Protein AF-0000000072710095 (afdb_homodimer)

Radius of gyration: 33.37 Å; Cα contacts (8 Å, |Δi|>4): 1284; chains: 2; bounding box: 143×112×82 Å

Foldseek 3Di:
DCPPDDDCPPPPPPPPPPPVPPPPPPCVVPCPVCPVPCPPPDDDDPVVDPPDDDDLAADDDDDCPDVVNPPVCVVLVVLCVVAAEAEEAEDEPVCCSFFQNLCVNFQQVSHNHYEYEYAPPVPPPPVVNNHDHLPFDDDPFLVQVSVLSVLLVCLVPPLVPHFKYKYEYSQKDWDVSLVSLLCVLDGLLAQAKEACFDDDLAPQGWHDRHLIMMTGSNNSVCCNPPQQVDCVQAPVGRGDDNGSRSVSNSRSSPRFYADSAAQVRAEQGENAAPVVQCVVPNPSNHDPSHTMHGPHGSVNRVVCRCVVPPDDDPPDDDDADPNGDGHDPVVRDDPVSCVVVVNPDD/DCPVDDPPPPPPPPPPPPPPPPPPPPPVPPCPVCPVPCPPPDDDDPVVDPPDDDDLDADDDDDCPDPVNPPVCVVLVVLCVVAAEAEEAEDEPVCCSFFQNLCVNFQQVSHNHYEYEYAPPVPPCPVVNNHDHLPFDDDPFLVQVSVLSVLLVCLVPPLVPHFKYKYEYSQKDWDVSLVSLLCVLDGLLAQAKEACFDDDLAPQGWHDRHLIMMTGSNNSVCCNPPQQVDCVQAPVGRGDDNGSRSVSNSRSSPRFYADSAAQVRAEQGESAAPVVQCVVPNPSNHDPSHTMHGPHGSVNRVVCRCVVPPDDDPPDDDDADPNGDGHDPVVRDDPVSCVVVVNPDD

InterPro domains:
  IPR003378 Fringe-like, glycosyltransferase domain [PF02434] (88-253)
  IPR026050 C1GALT1/C1GALT1-specific chaperone 1 [PTHR23033] (13-318)

Solvent-accessible surface area (backbone atoms only — not comparable to full-atom values): 37790 Å² total; per-residue (Å²): 137,84,83,70,79,84,76,82,66,79,78,76,76,75,76,75,79,74,76,76,74,79,76,74,76,74,74,72,66,73,75,64,73,68,73,67,73,70,76,59,91,60,63,59,55,78,85,68,70,52,84,58,70,80,63,89,56,73,71,55,72,59,68,78,79,38,77,57,46,66,77,17,40,53,57,31,52,53,43,50,72,72,47,32,36,33,32,38,30,50,51,40,74,88,35,38,78,75,26,39,50,48,37,54,67,49,50,41,64,66,38,75,37,72,42,37,40,31,38,41,83,80,62,71,59,52,74,86,72,57,40,42,66,64,73,35,72,79,52,80,54,26,39,26,35,47,50,55,44,48,55,46,50,39,58,76,74,47,43,94,81,33,42,29,43,32,42,33,34,42,34,39,45,53,38,58,41,17,46,37,44,57,50,65,60,54,61,39,80,44,41,31,34,35,28,26,53,30,76,49,97,33,97,75,12,21,35,34,50,51,16,11,36,36,29,15,40,36,29,50,47,45,43,55,71,54,25,57,78,31,65,91,43,19,79,76,63,36,59,43,62,38,28,57,53,48,18,36,23,37,48,71,72,63,36,41,58,35,57,52,29,35,57,86,62,17,38,20,33,24,66,41,38,68,56,48,46,35,66,69,55,19,51,59,37,50,28,45,49,38,26,26,29,3,80,39,50,70,64,52,50,54,44,47,51,40,42,58,73,46,36,47,48,45,46,60,46,83,60,77,68,84,66,45,66,63,36,71,58,63,89,36,47,63,65,69,55,33,52,76,67,67,66,60,82,122,136,72,84,66,79,78,82,76,66,78,75,76,78,76,76,70,82,74,77,75,75,79,74,73,74,73,75,73,67,72,76,63,72,66,72,65,74,67,75,58,92,60,62,59,55,76,85,68,70,52,86,59,69,82,64,89,55,75,70,55,72,59,66,78,77,38,77,57,48,66,78,17,40,55,58,33,52,54,43,50,71,72,48,32,36,33,34,37,30,48,50,40,74,88,35,38,78,73,26,39,50,51,38,53,66,49,50,42,64,66,38,76,39,72,43,38,41,30,38,41,86,79,65,70,57,53,73,87,70,56,39,42,66,65,73,37,72,80,52,80,54,26,38,25,36,48,50,55,47,48,54,45,50,40,59,76,73,47,44,93,78,33,40,28,44,32,43,33,34,43,33,38,45,52,37,57,41,18,46,38,46,58,49,67,61,55,59,39,79,44,42,31,34,34,27,26,53,30,76,50,94,34,97,77,12,22,36,35,50,50,16,11,37,37,29,15,39,36,28,50,49,44,43,56,70,53,25,58,78,30,64,90,44,19,80,77,64,36,60,42,60,39,28,58,53,48,18,36,25,36,48,71,73,62,35,40,60,37,58,53,31,35,57,85,62,16,38,20,32,24,65,41,39,67,56,48,46,34,64,68,54,19,51,60,38,49,28,45,49,38,27,27,28,4,80,37,49,70,62,52,49,54,46,46,49,40,42,56,74,46,37,46,48,43,46,58,47,84,60,77,68,82,65,45,67,63,35,71,58,63,87,36,45,62,64,71,54,34,52,76,66,68,66,60,82,122

Nearest PDB structures (foldseek):
  7q4i-assembly1_A  TM=9.543E-01  e=5.798E-39  Drosophila melanogaster
  2j0b-assembly1_A  TM=6.848E-01  e=1.470E-08  Mus musculus
  4frh-assembly1_A-2  TM=4.828E-01  e=1.571E-04  Homo sapiens
  6ifi-assembly1_B  TM=5.577E-01  e=3.254E-03  Vibrio cholerae
  4cjb-assembly4_D  TM=5.121E-01  e=1.984E-03  Bacteroides ovatus

Organism: Homarus americanus (NCBI:txid6706)

Structure (mmCIF, N/CA/C/O backbone):
data_AF-0000000072710095-model_v1
#
loop_
_entity.id
_entity.type
_entity.pdbx_description
1 polymer 'Glycoprotein-N-acetylgalactosamine 3-beta-galactosyltransferase 1'
#
loop_
_atom_site.group_PDB
_atom_site.id
_atom_site.type_symbol
_atom_site.label_atom_id
_atom_site.label_alt_id
_atom_site.label_comp_id
_atom_site.label_asym_id
_atom_site.label_entity_id
_atom_site.label_seq_id
_atom_site.pdbx_PDB_ins_code
_atom_site.Cartn_x
_atom_site.Cartn_y
_atom_site.Cartn_z
_atom_site.occupancy
_atom_site.B_iso_or_equiv
_atom_site.auth_seq_id
_atom_site.auth_comp_id
_atom_site.auth_asym_id
_atom_site.auth_atom_id
_atom_site.pdbx_PDB_model_num
ATOM 1 N N . MET A 1 1 ? 67.25 -49.25 -52.188 1 21.89 1 MET A N 1
ATOM 2 C CA . MET A 1 1 ? 68.375 -48.344 -51.938 1 21.89 1 MET A CA 1
ATOM 3 C C . MET A 1 1 ? 67.938 -47.094 -51.219 1 21.89 1 MET A C 1
ATOM 5 O O . MET A 1 1 ? 66.875 -46.531 -51.562 1 21.89 1 MET A O 1
ATOM 9 N N . LEU A 1 2 ? 68.625 -46.844 -50.094 1 21.56 2 LEU A N 1
ATOM 10 C CA . LEU A 1 2 ? 68.688 -46.312 -48.719 1 21.56 2 LEU A CA 1
ATOM 11 C C . LEU A 1 2 ? 68.812 -44.781 -48.75 1 21.56 2 LEU A C 1
ATOM 13 O O . LEU A 1 2 ? 69.938 -44.281 -48.906 1 21.56 2 LEU A O 1
ATOM 17 N N . LYS A 1 3 ? 68 -44.219 -49.688 1 20.14 3 LYS A N 1
ATOM 18 C CA . LYS A 1 3 ? 68.125 -42.812 -50.062 1 20.14 3 LYS A CA 1
ATOM 19 C C . LYS A 1 3 ? 68 -41.906 -48.844 1 20.14 3 LYS A C 1
ATOM 21 O O . LYS A 1 3 ? 66.812 -41.625 -48.438 1 20.14 3 LYS A O 1
ATOM 26 N N . ALA A 1 4 ? 68.875 -41.906 -47.812 1 16.8 4 ALA A N 1
ATOM 27 C CA . ALA A 1 4 ? 69.062 -41.531 -46.438 1 16.8 4 ALA A CA 1
ATOM 28 C C . ALA A 1 4 ? 69.25 -40 -46.281 1 16.8 4 ALA A C 1
ATOM 30 O O . ALA A 1 4 ? 69.5 -39.531 -45.188 1 16.8 4 ALA A O 1
ATOM 31 N N . LYS A 1 5 ? 69.438 -39.406 -47.625 1 19.2 5 LYS A N 1
ATOM 32 C CA . LYS A 1 5 ? 70.375 -38.344 -47.375 1 19.2 5 LYS A CA 1
ATOM 33 C C . LYS A 1 5 ? 70 -37.531 -46.156 1 19.2 5 LYS A C 1
ATOM 35 O O . LYS A 1 5 ? 68.812 -37.562 -45.719 1 19.2 5 LYS A O 1
ATOM 40 N N . ALA A 1 6 ? 70.312 -36.219 -46.094 1 20.17 6 ALA A N 1
ATOM 41 C CA . ALA A 1 6 ? 71.125 -35.188 -45.438 1 20.17 6 ALA A CA 1
ATOM 42 C C . ALA A 1 6 ? 70.25 -34.375 -44.469 1 20.17 6 ALA A C 1
ATOM 44 O O . ALA A 1 6 ? 69.062 -34.219 -44.656 1 20.17 6 ALA A O 1
ATOM 45 N N . VAL A 1 7 ? 70.812 -34.031 -43.312 1 20.42 7 VAL A N 1
ATOM 46 C CA . VAL A 1 7 ? 70.75 -33.656 -41.906 1 20.42 7 VAL A CA 1
ATOM 47 C C . VAL A 1 7 ? 70.375 -32.188 -41.75 1 20.42 7 VAL A C 1
ATOM 49 O O . VAL A 1 7 ? 70.188 -31.688 -40.656 1 20.42 7 VAL A O 1
ATOM 52 N N . ARG A 1 8 ? 70.125 -31.453 -42.938 1 20.81 8 ARG A N 1
ATOM 53 C CA . ARG A 1 8 ? 70.438 -30.031 -42.844 1 20.81 8 ARG A CA 1
ATOM 54 C C . ARG A 1 8 ? 69.688 -29.391 -41.656 1 20.81 8 ARG A C 1
ATOM 56 O O . ARG A 1 8 ? 68.5 -29.484 -41.562 1 20.81 8 ARG A O 1
ATOM 63 N N . THR A 1 9 ? 70.312 -29.156 -40.562 1 20.52 9 THR A N 1
ATOM 64 C CA . THR A 1 9 ? 70.062 -28.797 -39.156 1 20.52 9 THR A CA 1
ATOM 65 C C . THR A 1 9 ? 69.5 -27.375 -39.094 1 20.52 9 THR A C 1
ATOM 67 O O . THR A 1 9 ? 69.188 -26.891 -38 1 20.52 9 THR A O 1
ATOM 70 N N . PRO A 1 10 ? 69 -26.781 -40.219 1 21.42 10 PRO A N 1
ATOM 71 C CA . PRO A 1 10 ? 69.062 -25.328 -40.062 1 21.42 10 PRO A CA 1
ATOM 72 C C . PRO A 1 10 ? 68.438 -24.844 -38.75 1 21.42 10 PRO A C 1
ATOM 74 O O . PRO A 1 10 ? 67.5 -25.438 -38.281 1 21.42 10 PRO A O 1
ATOM 77 N N . LEU A 1 11 ? 69.25 -24.203 -37.875 1 21.58 11 LEU A N 1
ATOM 78 C CA . LEU A 1 11 ? 69.188 -23.578 -36.562 1 21.58 11 LEU A CA 1
ATOM 79 C C . LEU A 1 11 ? 68.188 -22.469 -36.5 1 21.58 11 LEU A C 1
ATOM 81 O O . LEU A 1 11 ? 68.25 -21.469 -37.219 1 21.58 11 LEU A O 1
ATOM 85 N N . LEU A 1 12 ? 66.875 -22.797 -36.594 1 20.16 12 LEU A N 1
ATOM 86 C CA . LEU A 1 12 ? 65.75 -21.828 -36.625 1 20.16 12 LEU A CA 1
ATOM 87 C C . LEU A 1 12 ? 65.875 -20.906 -35.406 1 20.16 12 LEU A C 1
ATOM 89 O O . LEU A 1 12 ? 65.875 -21.359 -34.281 1 20.16 12 LEU A O 1
ATOM 93 N N . MET A 1 13 ? 66.688 -19.844 -35.531 1 19.94 13 MET A N 1
ATOM 94 C CA . MET A 1 13 ? 66.938 -18.797 -34.531 1 19.94 13 MET A CA 1
ATOM 95 C C . MET A 1 13 ? 65.625 -18.203 -34.031 1 19.94 13 MET A C 1
ATOM 97 O O . MET A 1 13 ? 64.875 -17.656 -34.812 1 19.94 13 MET A O 1
ATOM 101 N N . VAL A 1 14 ? 64.938 -18.875 -33.156 1 21.89 14 VAL A N 1
ATOM 102 C CA . VAL A 1 14 ? 63.656 -18.531 -32.531 1 21.89 14 VAL A CA 1
ATOM 103 C C . VAL A 1 14 ? 63.75 -17.188 -31.828 1 21.89 14 VAL A C 1
ATOM 105 O O . VAL A 1 14 ? 64.5 -17.031 -30.844 1 21.89 14 VAL A O 1
ATOM 108 N N . MET A 1 15 ? 64 -16.141 -32.625 1 19.47 15 MET A N 1
ATOM 109 C CA . MET A 1 15 ? 64.188 -14.82 -32.031 1 19.47 15 MET A CA 1
ATOM 110 C C . MET A 1 15 ? 63.094 -14.492 -31.047 1 19.47 15 MET A C 1
ATOM 112 O O . MET A 1 15 ? 61.906 -14.672 -31.359 1 19.47 15 MET A O 1
ATOM 116 N N . SER A 1 16 ? 63.344 -14.5 -29.734 1 21.23 16 SER A N 1
ATOM 117 C CA . SER A 1 16 ? 62.656 -14.266 -28.469 1 21.23 16 SER A CA 1
ATOM 118 C C . SER A 1 16 ? 62.062 -12.859 -28.391 1 21.23 16 SER A C 1
ATOM 120 O O . SER A 1 16 ? 62.531 -12.023 -27.625 1 21.23 16 SER A O 1
ATOM 122 N N . MET A 1 17 ? 61.562 -12.305 -29.453 1 20.17 17 MET A N 1
ATOM 123 C CA . MET A 1 17 ? 61.281 -10.875 -29.312 1 20.17 17 MET A CA 1
ATOM 124 C C . MET A 1 17 ? 60.438 -10.586 -28.078 1 20.17 17 MET A C 1
ATOM 126 O O . MET A 1 17 ? 59.438 -11.25 -27.844 1 20.17 17 MET A O 1
ATOM 130 N N . MET A 1 18 ? 61 -10.008 -27 1 21.61 18 MET A N 1
ATOM 131 C CA . MET A 1 18 ? 60.625 -9.578 -25.656 1 21.61 18 MET A CA 1
ATOM 132 C C . MET A 1 18 ? 59.531 -8.547 -25.703 1 21.61 18 MET A C 1
ATOM 134 O O . MET A 1 18 ? 59.719 -7.41 -26.141 1 21.61 18 MET A O 1
ATOM 138 N N . VAL A 1 19 ? 58.531 -8.633 -26.516 1 22.3 19 VAL A N 1
ATOM 139 C CA . VAL A 1 19 ? 57.656 -7.48 -26.641 1 22.3 19 VAL A CA 1
ATOM 140 C C . VAL A 1 19 ? 57.156 -7.051 -25.266 1 22.3 19 VAL A C 1
ATOM 142 O O . VAL A 1 19 ? 56.594 -7.855 -24.531 1 22.3 19 VAL A O 1
ATOM 145 N N . GLY A 1 20 ? 57.812 -6.098 -24.562 1 21.92 20 GLY A N 1
ATOM 146 C CA . GLY A 1 20 ? 57.594 -5.414 -23.297 1 21.92 20 GLY A CA 1
ATOM 147 C C . GLY A 1 20 ? 56.219 -4.797 -23.188 1 21.92 20 GLY A C 1
ATOM 148 O O . GLY A 1 20 ? 55.906 -3.822 -23.875 1 21.92 20 GLY A O 1
ATOM 149 N N . VAL A 1 21 ? 55.156 -5.492 -23.406 1 22.77 21 VAL A N 1
ATOM 150 C CA . VAL A 1 21 ? 53.844 -4.863 -23.391 1 22.77 21 VAL A CA 1
ATOM 151 C C . VAL A 1 21 ? 53.656 -4.07 -22.094 1 22.77 21 VAL A C 1
ATOM 153 O O . VAL A 1 21 ? 53.781 -4.621 -21 1 22.77 21 VAL A O 1
ATOM 156 N N . LEU A 1 22 ? 54 -2.77 -22.109 1 21.97 22 LEU A N 1
ATOM 157 C CA . LEU A 1 22 ? 53.781 -1.756 -21.094 1 21.97 22 LEU A CA 1
ATOM 158 C C . LEU A 1 22 ? 52.344 -1.835 -20.547 1 21.97 22 LEU A C 1
ATOM 160 O O . LEU A 1 22 ? 51.375 -1.715 -21.297 1 21.97 22 LEU A O 1
ATOM 164 N N . LEU A 1 23 ? 52.062 -2.65 -19.516 1 23.45 23 LEU A N 1
ATOM 165 C CA . LEU A 1 23 ? 50.875 -2.834 -18.719 1 23.45 23 LEU A CA 1
ATOM 166 C C . LEU A 1 23 ? 50.344 -1.496 -18.188 1 23.45 23 LEU A C 1
ATOM 168 O O . LEU A 1 23 ? 50.969 -0.896 -17.312 1 23.45 23 LEU A O 1
ATOM 172 N N . THR A 1 24 ? 50.188 -0.496 -19.047 1 22.77 24 THR A N 1
ATOM 173 C CA . THR A 1 24 ? 49.688 0.733 -18.453 1 22.77 24 THR A CA 1
ATOM 174 C C . THR A 1 24 ? 48.469 0.453 -17.594 1 22.77 24 THR A C 1
ATOM 176 O O . THR A 1 24 ? 47.531 -0.228 -18.047 1 22.77 24 THR A O 1
ATOM 179 N N . SER A 1 25 ? 48.594 0.361 -16.297 1 24.58 25 SER A N 1
ATOM 180 C CA . SER A 1 25 ? 47.656 0.254 -15.18 1 24.58 25 SER A CA 1
ATOM 181 C C . SER A 1 25 ? 46.562 1.31 -15.281 1 24.58 25 SER A C 1
ATOM 183 O O . SER A 1 25 ? 46.812 2.5 -15.094 1 24.58 25 SER A O 1
ATOM 185 N N . PHE A 1 26 ? 45.875 1.415 -16.344 1 25.53 26 PHE A N 1
ATOM 186 C CA . PHE A 1 26 ? 44.812 2.424 -16.328 1 25.53 26 PHE A CA 1
ATOM 187 C C . PHE A 1 26 ? 43.938 2.277 -15.078 1 25.53 26 PHE A C 1
ATOM 189 O O . PHE A 1 26 ? 43.5 1.176 -14.75 1 25.53 26 PHE A O 1
ATOM 196 N N . GLY A 1 27 ? 44.219 3.1 -14.047 1 23.94 27 GLY A N 1
ATOM 197 C CA . GLY A 1 27 ? 43.5 3.334 -12.805 1 23.94 27 GLY A CA 1
ATOM 198 C C . GLY A 1 27 ? 42 3.402 -12.984 1 23.94 27 GLY A C 1
ATOM 199 O O . GLY A 1 27 ? 41.5 4.301 -13.656 1 23.94 27 GLY A O 1
ATOM 200 N N . LEU A 1 28 ? 41.406 2.283 -13.336 1 26.16 28 LEU A N 1
ATOM 201 C CA . LEU A 1 28 ? 39.938 2.238 -13.266 1 26.16 28 LEU A CA 1
ATOM 202 C C . LEU A 1 28 ? 39.438 2.91 -11.992 1 26.16 28 LEU A C 1
ATOM 204 O O . LEU A 1 28 ? 39.719 2.436 -10.891 1 26.16 28 LEU A O 1
ATOM 208 N N . THR A 1 29 ? 39.625 4.16 -11.938 1 25.78 29 THR A N 1
ATOM 209 C CA . THR A 1 29 ? 38.938 4.836 -10.836 1 25.78 29 THR A CA 1
ATOM 210 C C . THR A 1 29 ? 37.5 4.344 -10.711 1 25.78 29 THR A C 1
ATOM 212 O O . THR A 1 29 ? 36.75 4.363 -11.688 1 25.78 29 THR A O 1
ATOM 215 N N . PRO A 1 30 ? 37.344 3.33 -9.883 1 28.36 30 PRO A N 1
ATOM 216 C CA . PRO A 1 30 ? 35.969 2.93 -9.578 1 28.36 30 PRO A CA 1
ATOM 217 C C . PRO A 1 30 ? 35 4.121 -9.445 1 28.36 30 PRO A C 1
ATOM 219 O O . PRO A 1 30 ? 35.344 5.098 -8.766 1 28.36 30 PRO A O 1
ATOM 222 N N . TYR A 1 31 ? 34.594 4.539 -10.539 1 25.11 31 TYR A N 1
ATOM 223 C CA . TYR A 1 31 ? 33.5 5.496 -10.43 1 25.11 31 TYR A CA 1
ATOM 224 C C . TYR A 1 31 ? 32.469 5.055 -9.375 1 25.11 31 TYR A C 1
ATOM 226 O O . TYR A 1 31 ? 31.703 4.121 -9.609 1 25.11 31 TYR A O 1
ATOM 234 N N . HIS A 1 32 ? 33.062 4.75 -8.188 1 26.52 32 HIS A N 1
ATOM 235 C CA . HIS A 1 32 ? 32.094 4.715 -7.086 1 26.52 32 HIS A CA 1
ATOM 236 C C . HIS A 1 32 ? 31.109 5.883 -7.176 1 26.52 32 HIS A C 1
ATOM 238 O O . HIS A 1 32 ? 31.5 7.035 -6.973 1 26.52 32 HIS A O 1
ATOM 244 N N . GLY A 1 33 ? 30.422 5.891 -8.195 1 25.69 33 GLY A N 1
ATOM 245 C CA . GLY A 1 33 ? 29.328 6.824 -8.031 1 25.69 33 GLY A CA 1
ATOM 246 C C . GLY A 1 33 ? 28.781 6.867 -6.621 1 25.69 33 GLY A C 1
ATOM 247 O O . GLY A 1 33 ? 28.266 5.863 -6.117 1 25.69 33 GLY A O 1
ATOM 248 N N . ILE A 1 34 ? 29.578 7.461 -5.758 1 25.86 34 ILE A N 1
ATOM 249 C CA . ILE A 1 34 ? 29.141 7.879 -4.434 1 25.86 34 ILE A CA 1
ATOM 250 C C . ILE A 1 34 ? 27.734 8.469 -4.523 1 25.86 34 ILE A C 1
ATOM 252 O O . ILE A 1 34 ? 27.547 9.555 -5.07 1 25.86 34 ILE A O 1
ATOM 256 N N . PHE A 1 35 ? 26.859 7.703 -4.988 1 27.66 35 PHE A N 1
ATOM 257 C CA . PHE A 1 35 ? 25.562 8.234 -4.57 1 27.66 35 PHE A CA 1
ATOM 258 C C . PHE A 1 35 ? 25.625 8.734 -3.131 1 27.66 35 PHE A C 1
ATOM 260 O O . PHE A 1 35 ? 25.797 7.945 -2.199 1 27.66 35 PHE A O 1
ATOM 267 N N . THR A 1 36 ? 26.344 9.797 -2.947 1 26.69 36 THR A N 1
ATOM 268 C CA . THR A 1 36 ? 26.219 10.5 -1.676 1 26.69 36 THR A CA 1
ATOM 269 C C . THR A 1 36 ? 24.766 10.516 -1.207 1 26.69 36 THR A C 1
ATOM 271 O O . THR A 1 36 ? 23.875 11.016 -1.909 1 26.69 36 THR A O 1
ATOM 274 N N . SER A 1 37 ? 24.344 9.484 -0.71 1 30.3 37 SER A N 1
ATOM 275 C CA . SER A 1 37 ? 23.188 9.578 0.177 1 30.3 37 SER A CA 1
ATOM 276 C C . SER A 1 37 ? 23.203 10.883 0.968 1 30.3 37 SER A C 1
ATOM 278 O O . SER A 1 37 ? 23.953 11.016 1.936 1 30.3 37 SER A O 1
ATOM 280 N N . ARG A 1 38 ? 23.266 12 0.336 1 31.17 38 ARG A N 1
ATOM 281 C CA . ARG A 1 38 ? 23.094 13.211 1.132 1 31.17 38 ARG A CA 1
ATOM 282 C C . ARG A 1 38 ? 21.891 13.094 2.053 1 31.17 38 ARG A C 1
ATOM 284 O O . ARG A 1 38 ? 20.734 13.195 1.602 1 31.17 38 ARG A O 1
ATOM 291 N N . THR A 1 39 ? 21.844 12.242 2.928 1 34 39 THR A N 1
ATOM 292 C CA . THR A 1 39 ? 21.031 12.57 4.098 1 34 39 THR A CA 1
ATOM 293 C C . THR A 1 39 ? 21.156 14.047 4.441 1 34 39 THR A C 1
ATOM 295 O O . THR A 1 39 ? 22.031 14.445 5.207 1 34 39 THR A O 1
ATOM 298 N N . SER A 1 40 ? 21.188 14.922 3.555 1 33.41 40 SER A N 1
ATOM 299 C CA . SER A 1 40 ? 21.359 16.312 3.953 1 33.41 40 SER A CA 1
ATOM 300 C C . SER A 1 40 ? 20.375 16.703 5.055 1 33.41 40 SER A C 1
ATOM 302 O O . SER A 1 40 ? 19.188 16.391 4.969 1 33.41 40 SER A O 1
ATOM 304 N N . SER A 1 41 ? 20.859 16.859 6.262 1 38.38 41 SER A N 1
ATOM 305 C CA . SER A 1 41 ? 20.234 17.484 7.418 1 38.38 41 SER A CA 1
ATOM 306 C C . SER A 1 41 ? 19.297 18.625 6.996 1 38.38 41 SER A C 1
ATOM 308 O O . SER A 1 41 ? 18.609 19.203 7.828 1 38.38 41 SER A O 1
ATOM 310 N N . SER A 1 42 ? 19.5 19.125 5.734 1 39.47 42 SER A N 1
ATOM 311 C CA . SER A 1 42 ? 18.828 20.375 5.426 1 39.47 42 SER A CA 1
ATOM 312 C C . SER A 1 42 ? 17.453 20.125 4.801 1 39.47 42 SER A C 1
ATOM 314 O O . SER A 1 42 ? 17.25 19.125 4.117 1 39.47 42 SER A O 1
ATOM 316 N N . PRO A 1 43 ? 16.5 20.922 5.199 1 42.5 43 PRO A N 1
ATOM 317 C CA . PRO A 1 43 ? 15.156 20.891 4.617 1 42.5 43 PRO A CA 1
ATOM 318 C C . PRO A 1 43 ? 15.172 20.891 3.092 1 42.5 43 PRO A C 1
ATOM 320 O O . PRO A 1 43 ? 16.078 21.453 2.477 1 42.5 43 PRO A O 1
ATOM 323 N N . LEU A 1 44 ? 14.508 20.016 2.4 1 45 44 LEU A N 1
ATOM 324 C CA . LEU A 1 44 ? 14.375 19.859 0.956 1 45 44 LEU A CA 1
ATOM 325 C C . LEU A 1 44 ? 13.844 21.141 0.324 1 45 44 LEU A C 1
ATOM 327 O O . LEU A 1 44 ? 13.062 21.859 0.946 1 45 44 LEU A O 1
ATOM 331 N N . THR A 1 45 ? 14.555 21.734 -0.633 1 44.62 45 THR A N 1
ATOM 332 C CA . THR A 1 45 ? 14 22.812 -1.457 1 44.62 45 THR A CA 1
ATOM 333 C C . THR A 1 45 ? 13.109 22.234 -2.557 1 44.62 45 THR A C 1
ATOM 335 O O . THR A 1 45 ? 13.258 21.078 -2.949 1 44.62 45 THR A O 1
ATOM 338 N N . HIS A 1 46 ? 11.875 22.844 -2.771 1 45.56 46 HIS A N 1
ATOM 339 C CA . HIS A 1 46 ? 10.914 22.469 -3.801 1 45.56 46 HIS A CA 1
ATOM 340 C C . HIS A 1 46 ? 11.625 22.094 -5.102 1 45.56 46 HIS A C 1
ATOM 342 O O . HIS A 1 46 ? 11.164 21.203 -5.832 1 45.56 46 HIS A O 1
ATOM 348 N N . ASP A 1 47 ? 12.57 22.797 -5.457 1 44.91 47 ASP A N 1
ATOM 349 C CA . ASP A 1 47 ? 13.273 22.609 -6.719 1 44.91 47 ASP A CA 1
ATOM 350 C C . ASP A 1 47 ? 13.906 21.219 -6.785 1 44.91 47 ASP A C 1
ATOM 352 O O . ASP A 1 47 ? 14.336 20.766 -7.855 1 44.91 47 ASP A O 1
ATOM 356 N N . ASP A 1 48 ? 13.953 20.609 -5.746 1 44.75 48 ASP A N 1
ATOM 357 C CA . ASP A 1 48 ? 14.703 19.359 -5.703 1 44.75 48 ASP A CA 1
ATOM 358 C C . ASP A 1 48 ? 13.82 18.188 -6.102 1 44.75 48 ASP A C 1
ATOM 360 O O . ASP A 1 48 ? 14.328 17.094 -6.395 1 44.75 48 ASP A O 1
ATOM 364 N N . LEU A 1 49 ? 12.594 18.281 -6.027 1 45.31 49 LEU A N 1
ATOM 365 C CA . LEU A 1 49 ? 11.734 17.141 -6.309 1 45.31 49 LEU A CA 1
ATOM 366 C C . LEU A 1 49 ? 11.195 17.203 -7.73 1 45.31 49 LEU A C 1
ATOM 368 O O . LEU A 1 49 ? 10.336 18.031 -8.039 1 45.31 49 LEU A O 1
ATOM 372 N N . VAL A 1 50 ? 12.062 17.047 -8.734 1 42.5 50 VAL A N 1
ATOM 373 C CA . VAL A 1 50 ? 11.617 16.984 -10.125 1 42.5 50 VAL A CA 1
ATOM 374 C C . VAL A 1 50 ? 10.945 15.641 -10.398 1 42.5 50 VAL A C 1
ATOM 376 O O . VAL A 1 50 ? 11.312 14.625 -9.797 1 42.5 50 VAL A O 1
ATOM 379 N N . GLU A 1 51 ? 9.734 15.711 -10.914 1 39.47 51 GLU A N 1
ATOM 380 C CA . GLU A 1 51 ? 9.133 14.492 -11.453 1 39.47 51 GLU A CA 1
ATOM 381 C C . GLU A 1 51 ? 10.18 13.641 -12.172 1 39.47 51 GLU A C 1
ATOM 383 O O . GLU A 1 5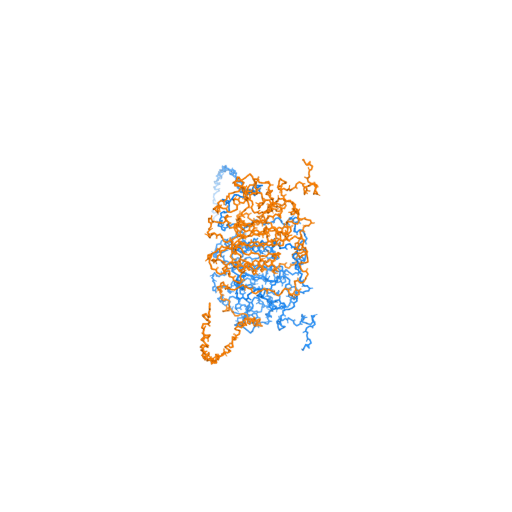1 ? 10.711 14.047 -13.203 1 39.47 51 GLU A O 1
ATOM 388 N N . VAL A 1 52 ? 10.953 13 -11.461 1 42.09 52 VAL A N 1
ATOM 389 C CA . VAL A 1 52 ? 12.055 12.234 -12.023 1 42.09 52 VAL A CA 1
ATOM 390 C C . VAL A 1 52 ? 11.516 11.07 -12.852 1 42.09 52 VAL A C 1
ATOM 392 O O . VAL A 1 52 ? 10.469 10.508 -12.531 1 42.09 52 VAL A O 1
ATOM 395 N N . ASP A 1 53 ? 12.102 10.938 -14.023 1 43.53 53 ASP A N 1
ATOM 396 C CA . ASP A 1 53 ? 11.984 9.766 -14.883 1 43.53 53 ASP A CA 1
ATOM 397 C C . ASP A 1 53 ? 12.359 8.492 -14.133 1 43.53 53 ASP A C 1
ATOM 399 O O . ASP A 1 53 ? 13.109 8.539 -13.156 1 43.53 53 ASP A O 1
ATOM 403 N N . ILE A 1 54 ? 11.781 7.422 -14.406 1 44.78 54 ILE A N 1
ATOM 404 C CA . ILE A 1 54 ? 12 6.059 -13.93 1 44.78 54 ILE A CA 1
ATOM 405 C C . ILE A 1 54 ? 13.5 5.758 -13.898 1 44.78 54 ILE A C 1
ATOM 407 O O . ILE A 1 54 ? 14.188 5.898 -14.906 1 44.78 54 ILE A O 1
ATOM 411 N N . PRO A 1 55 ? 14.039 5.586 -12.711 1 44.72 55 PRO A N 1
ATOM 412 C CA . PRO A 1 55 ? 15.469 5.25 -12.695 1 44.72 55 PRO A CA 1
ATOM 413 C C . PRO A 1 55 ? 15.781 3.975 -13.477 1 44.72 55 PRO A C 1
ATOM 415 O O . PRO A 1 55 ? 14.945 3.066 -13.539 1 44.72 55 PRO A O 1
ATOM 418 N N . ASP A 1 56 ? 16.766 3.975 -14.258 1 48.94 56 ASP A N 1
ATOM 419 C CA . ASP A 1 56 ? 17.25 2.814 -15 1 48.94 56 ASP A CA 1
ATOM 420 C C . ASP A 1 56 ? 17.719 1.714 -14.055 1 48.94 56 ASP A C 1
ATOM 422 O O . ASP A 1 56 ? 17.938 0.575 -14.477 1 48.94 56 ASP A O 1
ATOM 426 N N . GLU A 1 57 ? 17.859 2.127 -12.719 1 51.28 57 GLU A N 1
ATOM 427 C CA . GLU A 1 57 ? 18.391 1.14 -11.789 1 51.28 57 GLU A CA 1
ATOM 428 C C . GLU A 1 57 ? 17.406 0.868 -10.656 1 51.28 57 GLU A C 1
ATOM 430 O O . GLU A 1 57 ? 16.594 1.727 -10.312 1 51.28 57 GLU A O 1
ATOM 435 N N . PRO A 1 58 ? 17.453 -0.433 -10.172 1 53.25 58 PRO A N 1
ATOM 436 C CA . PRO A 1 58 ? 16.625 -0.749 -9.008 1 53.25 58 PRO A CA 1
ATOM 437 C C . PRO A 1 58 ? 16.828 0.229 -7.855 1 53.25 58 PRO A C 1
ATOM 439 O O . PRO A 1 58 ? 17.938 0.713 -7.641 1 53.25 58 PRO A O 1
ATOM 442 N N . LEU A 1 59 ? 15.797 0.617 -7.141 1 52.44 59 LEU A N 1
ATOM 443 C CA . LEU A 1 59 ? 15.859 1.554 -6.023 1 52.44 59 LEU A CA 1
ATOM 444 C C . LEU A 1 59 ? 16.516 0.911 -4.812 1 52.44 59 LEU A C 1
ATOM 446 O O . LEU A 1 59 ? 16.391 -0.297 -4.598 1 52.44 59 LEU A O 1
ATOM 450 N N . LYS A 1 60 ? 17.281 1.758 -4.07 1 50.44 60 LYS A N 1
ATOM 451 C CA . LYS A 1 60 ? 17.906 1.286 -2.842 1 50.44 60 LYS A CA 1
ATOM 452 C C . LYS A 1 60 ? 16.875 1.038 -1.747 1 50.44 60 LYS A C 1
ATOM 454 O O . LYS A 1 60 ? 15.922 1.808 -1.599 1 50.44 60 LYS A O 1
ATOM 459 N N . ASP A 1 61 ? 17 -0.221 -1.024 1 50.62 61 ASP A N 1
ATOM 460 C CA . ASP A 1 61 ? 16.078 -0.68 0.007 1 50.62 61 ASP A CA 1
ATOM 461 C C . ASP A 1 61 ? 16.406 -0.047 1.358 1 50.62 61 ASP A C 1
ATOM 463 O O . ASP A 1 61 ? 17.516 0.446 1.566 1 50.62 61 ASP A O 1
ATOM 467 N N . HIS A 1 62 ? 15.391 0.142 2.219 1 53.84 62 HIS A N 1
ATOM 468 C CA . HIS A 1 62 ? 15.641 0.406 3.631 1 53.84 62 HIS A CA 1
ATOM 469 C C . HIS A 1 62 ? 16.609 -0.619 4.219 1 53.84 62 HIS A C 1
ATOM 471 O O . HIS A 1 62 ? 16.703 -1.741 3.717 1 53.84 62 HIS A O 1
ATOM 477 N N . ASP A 1 63 ? 17.484 -0.155 5.082 1 43.97 63 ASP A N 1
ATOM 478 C CA . ASP A 1 63 ? 18.359 -1.095 5.766 1 43.97 63 ASP A CA 1
ATOM 479 C C . ASP A 1 63 ? 17.562 -2.117 6.57 1 43.97 63 ASP A C 1
ATOM 481 O O . ASP A 1 63 ? 16.703 -1.746 7.371 1 43.97 63 ASP A O 1
ATOM 485 N N . ILE A 1 64 ? 17.641 -3.418 6.223 1 46.62 64 ILE A N 1
ATOM 486 C CA . ILE A 1 64 ? 16.969 -4.531 6.871 1 46.62 64 ILE A CA 1
ATOM 487 C C . ILE A 1 64 ? 17.234 -4.496 8.375 1 46.62 64 ILE A C 1
ATOM 489 O O . ILE A 1 64 ? 16.406 -4.953 9.172 1 46.62 64 ILE A O 1
ATOM 493 N N . ASN A 1 65 ? 18.359 -3.896 8.758 1 41.62 65 ASN A N 1
ATOM 494 C CA . ASN A 1 65 ? 18.75 -3.891 10.164 1 41.62 65 ASN A CA 1
ATOM 495 C C . ASN A 1 65 ? 18.234 -2.656 10.891 1 41.62 65 ASN A C 1
ATOM 497 O O . ASN A 1 65 ? 18.656 -2.35 12 1 41.62 65 ASN A O 1
ATOM 501 N N . GLU A 1 66 ? 17.344 -2.076 10.234 1 50.06 66 GLU A N 1
ATOM 502 C CA . GLU A 1 66 ? 16.797 -0.947 10.992 1 50.06 66 GLU A CA 1
ATOM 503 C C . GLU A 1 66 ? 16.047 -1.422 12.234 1 50.06 66 GLU A C 1
ATOM 505 O O . GLU A 1 66 ? 15.398 -2.467 12.203 1 50.06 66 GLU A O 1
ATOM 510 N N . VAL A 1 67 ? 16.422 -1.042 13.352 1 45.34 67 VAL A N 1
ATOM 511 C CA . VAL A 1 67 ? 15.883 -1.378 14.664 1 45.34 67 VAL A CA 1
ATOM 512 C C . VAL A 1 67 ? 14.375 -1.595 14.555 1 45.34 67 VAL A C 1
ATOM 514 O O . VAL A 1 67 ? 13.82 -2.465 15.227 1 45.34 67 VAL A O 1
ATOM 517 N N . HIS A 1 68 ? 13.805 -0.999 13.617 1 51.91 68 HIS A N 1
ATOM 518 C CA . HIS A 1 68 ? 12.344 -1.021 13.594 1 51.91 68 HIS A CA 1
ATOM 519 C C . HIS A 1 68 ? 11.82 -2.293 12.938 1 51.91 68 HIS A C 1
ATOM 521 O O . HIS A 1 68 ? 10.648 -2.639 13.094 1 51.91 68 HIS A O 1
ATOM 527 N N . HIS A 1 69 ? 12.695 -3.043 12.367 1 59.34 69 HIS A N 1
ATOM 528 C CA . HIS A 1 69 ? 12.188 -4.203 11.648 1 59.34 69 HIS A CA 1
ATOM 529 C C . HIS A 1 69 ? 12.578 -5.504 12.344 1 59.34 69 HIS A C 1
ATOM 531 O O . HIS A 1 69 ? 12.133 -6.582 11.945 1 59.34 69 HIS A O 1
ATOM 537 N N . ARG A 1 70 ? 13.297 -5.34 13.469 1 53.5 70 ARG A N 1
ATOM 538 C CA . ARG A 1 70 ? 13.766 -6.562 14.117 1 53.5 70 ARG A CA 1
ATOM 539 C C . ARG A 1 70 ? 12.594 -7.348 14.703 1 53.5 70 ARG A C 1
ATOM 541 O O . ARG A 1 70 ? 11.773 -6.789 15.438 1 53.5 70 ARG A O 1
ATOM 548 N N . GLY A 1 71 ? 12.578 -8.547 14.344 1 66.81 71 GLY A N 1
ATOM 549 C CA . GLY A 1 71 ? 11.578 -9.453 14.898 1 66.81 71 GLY A CA 1
ATOM 550 C C . GLY A 1 71 ? 10.219 -9.312 14.234 1 66.81 71 GLY A C 1
ATOM 551 O O . GLY A 1 71 ? 9.289 -10.047 14.562 1 66.81 71 GLY A O 1
ATOM 552 N N . GLU A 1 72 ? 10.148 -8.57 13.289 1 77.38 72 GLU A N 1
ATOM 553 C CA . GLU A 1 72 ? 8.852 -8.258 12.695 1 77.38 72 GLU A CA 1
ATOM 554 C C . GLU A 1 72 ? 8.422 -9.344 11.711 1 77.38 72 GLU A C 1
ATOM 556 O O . GLU A 1 72 ? 7.234 -9.461 11.383 1 77.38 72 GLU A O 1
ATOM 561 N N . ASP A 1 73 ? 9.43 -10.211 11.414 1 86.81 73 ASP A N 1
ATOM 562 C CA . ASP A 1 73 ? 9.086 -11.141 10.336 1 86.81 73 ASP A CA 1
ATOM 563 C C . ASP A 1 73 ? 9.312 -12.586 10.766 1 86.81 73 ASP A C 1
ATOM 565 O O . ASP A 1 73 ? 9.508 -13.461 9.922 1 86.81 73 ASP A O 1
ATOM 569 N N . VAL A 1 74 ? 9.289 -12.914 12.031 1 86.06 74 VAL A N 1
ATOM 570 C CA . VAL A 1 74 ? 9.602 -14.234 12.555 1 86.06 74 VAL A CA 1
ATOM 571 C C . VAL A 1 74 ? 8.656 -15.266 11.938 1 86.06 74 VAL A C 1
ATOM 573 O O . VAL A 1 74 ? 9.102 -16.297 11.414 1 86.06 74 VAL A O 1
ATOM 576 N N . GLU A 1 75 ? 7.465 -15.016 12 1 90.06 75 GLU A N 1
ATOM 577 C CA . GLU A 1 75 ? 6.477 -15.953 11.461 1 90.06 75 GLU A CA 1
ATOM 578 C C . GLU A 1 75 ? 6.617 -16.094 9.945 1 90.06 75 GLU A C 1
ATOM 580 O O . GLU A 1 75 ? 6.469 -17.188 9.406 1 90.06 75 GLU A O 1
ATOM 585 N N . ALA A 1 76 ? 6.867 -14.992 9.273 1 93.44 76 ALA A N 1
ATOM 586 C CA . ALA A 1 76 ? 7.059 -15.031 7.828 1 93.44 76 ALA A CA 1
ATOM 587 C C . ALA A 1 76 ? 8.273 -15.875 7.457 1 93.44 76 ALA A C 1
ATOM 589 O O . ALA A 1 76 ? 8.219 -16.672 6.512 1 93.44 76 ALA A O 1
ATOM 590 N N . VAL A 1 77 ? 9.305 -15.75 8.195 1 93.12 77 VAL A N 1
ATOM 591 C CA . VAL A 1 77 ? 10.531 -16.5 7.949 1 93.12 77 VAL A CA 1
ATOM 592 C C . VAL A 1 77 ? 10.297 -17.984 8.227 1 93.12 77 VAL A C 1
ATOM 594 O O . VAL A 1 77 ? 10.727 -18.844 7.445 1 93.12 77 VAL A O 1
ATOM 597 N N . ARG A 1 78 ? 9.648 -18.266 9.289 1 94.06 78 ARG A N 1
ATOM 598 C CA . ARG A 1 78 ? 9.32 -19.656 9.609 1 94.06 78 ARG A CA 1
ATOM 599 C C . ARG A 1 78 ? 8.523 -20.312 8.492 1 94.06 78 ARG A C 1
ATOM 601 O O . ARG A 1 78 ? 8.82 -21.422 8.086 1 94.06 78 ARG A O 1
ATOM 608 N N . LEU A 1 79 ? 7.602 -19.625 8.008 1 95.62 79 LEU A N 1
ATOM 609 C CA . LEU A 1 79 ? 6.754 -20.172 6.957 1 95.62 79 LEU A CA 1
ATOM 610 C C . LEU A 1 79 ? 7.539 -20.328 5.656 1 95.62 79 LEU A C 1
ATOM 612 O O . LEU A 1 79 ? 7.281 -21.25 4.879 1 95.62 79 LEU A O 1
ATOM 616 N N . ALA A 1 80 ? 8.477 -19.438 5.379 1 96.81 80 ALA A N 1
ATOM 617 C CA . ALA A 1 80 ? 9.312 -19.531 4.188 1 96.81 80 ALA A CA 1
ATOM 618 C C . ALA A 1 80 ? 10.188 -20.781 4.227 1 96.81 80 ALA A C 1
ATOM 620 O O . ALA A 1 80 ? 10.492 -21.359 3.184 1 96.81 80 ALA A O 1
ATOM 621 N N . GLU A 1 81 ? 10.523 -21.203 5.402 1 96.06 81 GLU A N 1
ATOM 622 C CA . GLU A 1 81 ? 11.328 -22.406 5.562 1 96.06 81 GLU A CA 1
ATOM 623 C C . GLU A 1 81 ? 10.477 -23.656 5.395 1 96.06 81 GLU A C 1
ATOM 625 O O . GLU A 1 81 ? 10.961 -24.672 4.883 1 96.06 81 GLU A O 1
ATOM 630 N N . LYS A 1 82 ? 9.273 -23.516 5.773 1 95.81 82 LYS A N 1
ATOM 631 C CA . LYS A 1 82 ? 8.383 -24.672 5.758 1 95.81 82 LYS A CA 1
ATOM 632 C C . LYS A 1 82 ? 7.746 -24.859 4.383 1 95.81 82 LYS A C 1
ATOM 634 O O . LYS A 1 82 ? 7.555 -25.984 3.934 1 95.81 82 LYS A O 1
ATOM 639 N N . VAL A 1 83 ? 7.359 -23.781 3.773 1 97.88 83 VAL A N 1
ATOM 640 C CA . VAL A 1 83 ? 6.691 -23.781 2.477 1 97.88 83 VAL A CA 1
ATOM 641 C C . VAL A 1 83 ? 7.613 -23.188 1.42 1 97.88 83 VAL A C 1
ATOM 643 O O . VAL A 1 83 ? 7.523 -21.984 1.117 1 97.88 83 VAL A O 1
ATOM 646 N N . ARG A 1 84 ? 8.398 -24.031 0.793 1 98.5 84 ARG A N 1
ATOM 647 C CA . ARG A 1 84 ? 9.383 -23.547 -0.161 1 98.5 84 ARG A CA 1
ATOM 648 C C . ARG A 1 84 ? 8.781 -23.406 -1.556 1 98.5 84 ARG A C 1
ATOM 650 O O . ARG A 1 84 ? 8.203 -24.375 -2.082 1 98.5 84 ARG A O 1
ATOM 657 N N . VAL A 1 85 ? 8.93 -22.156 -2.09 1 98.81 85 VAL A N 1
ATOM 658 C CA . VAL A 1 85 ? 8.344 -21.844 -3.389 1 98.81 85 VAL A CA 1
ATOM 659 C C . VAL A 1 85 ? 9.445 -21.438 -4.367 1 98.81 85 VAL A C 1
ATOM 661 O O . VAL A 1 85 ? 10.172 -20.469 -4.129 1 98.81 85 VAL A O 1
ATOM 664 N N . LEU A 1 86 ? 9.625 -22.234 -5.438 1 98.88 86 LEU A N 1
ATOM 665 C CA . LEU A 1 86 ? 10.438 -21.812 -6.57 1 98.88 86 LEU A CA 1
ATOM 666 C C . LEU A 1 86 ? 9.625 -20.938 -7.523 1 98.88 86 LEU A C 1
ATOM 668 O O . LEU A 1 86 ? 8.57 -21.344 -8 1 98.88 86 LEU A O 1
ATOM 672 N N . CYS A 1 87 ? 10.133 -19.719 -7.719 1 98.88 87 CYS A N 1
ATOM 673 C CA . CYS A 1 87 ? 9.492 -18.797 -8.648 1 98.88 87 CYS A CA 1
ATOM 674 C C . CYS A 1 87 ? 10.211 -18.797 -9.992 1 98.88 87 CYS A C 1
ATOM 676 O O . CYS A 1 87 ? 11.43 -18.609 -10.047 1 98.88 87 CYS A O 1
ATOM 678 N N . TRP A 1 88 ? 9.484 -19 -11.008 1 98.44 88 TRP A N 1
ATOM 679 C CA . TRP A 1 88 ? 10.07 -18.719 -12.32 1 98.44 88 TRP A CA 1
ATOM 680 C C . TRP A 1 88 ? 9.289 -17.641 -13.047 1 98.44 88 TRP A C 1
ATOM 682 O O . TRP A 1 88 ? 8.055 -17.609 -13.008 1 98.44 88 TRP A O 1
ATOM 692 N N . VAL A 1 89 ? 10.016 -16.672 -13.609 1 98.38 89 VAL A N 1
ATOM 693 C CA . VAL A 1 89 ? 9.445 -15.484 -14.234 1 98.38 89 VAL A CA 1
ATOM 694 C C . VAL A 1 89 ? 9.641 -15.555 -15.75 1 98.38 89 VAL A C 1
ATOM 696 O O . VAL A 1 89 ? 10.766 -15.68 -16.234 1 98.38 89 VAL A O 1
ATOM 699 N N . MET A 1 90 ? 8.484 -15.547 -16.406 1 96.56 90 MET A N 1
ATOM 700 C CA . MET A 1 90 ? 8.5 -15.484 -17.875 1 96.56 90 MET A CA 1
ATOM 701 C C . MET A 1 90 ? 8.883 -14.094 -18.344 1 96.56 90 MET A C 1
ATOM 703 O O . MET A 1 90 ? 8.219 -13.109 -18.016 1 96.56 90 MET A O 1
ATOM 707 N N . THR A 1 91 ? 9.969 -13.977 -19.031 1 94.19 91 THR A N 1
ATOM 708 C CA . THR A 1 91 ? 10.438 -12.703 -19.562 1 94.19 91 THR A CA 1
ATOM 709 C C . THR A 1 91 ? 10.938 -12.859 -21 1 94.19 91 THR A C 1
ATOM 711 O O . THR A 1 91 ? 10.711 -13.891 -21.625 1 94.19 91 THR A O 1
ATOM 714 N N . GLN A 1 92 ? 11.258 -11.844 -21.594 1 90.31 92 GLN A N 1
ATOM 715 C CA . GLN A 1 92 ? 11.812 -11.805 -22.953 1 90.31 92 GLN A CA 1
ATOM 716 C C . GLN A 1 92 ? 12.984 -10.836 -23.031 1 90.31 92 GLN A C 1
ATOM 718 O O . GLN A 1 92 ? 13.102 -9.914 -22.219 1 90.31 92 GLN A O 1
ATOM 723 N N . PRO A 1 93 ? 13.734 -11 -23.984 1 86.56 93 PRO A N 1
ATOM 724 C CA . PRO A 1 93 ? 14.945 -10.18 -24.047 1 86.56 93 PRO A CA 1
ATOM 725 C C . PRO A 1 93 ? 14.648 -8.68 -24 1 86.56 93 PRO A C 1
ATOM 727 O O . PRO A 1 93 ? 15.328 -7.93 -23.297 1 86.56 93 PRO A O 1
ATOM 730 N N . GLU A 1 94 ? 13.68 -8.242 -24.562 1 86 94 GLU A N 1
ATOM 731 C CA . GLU A 1 94 ? 13.352 -6.82 -24.656 1 86 94 GLU A CA 1
ATOM 732 C C . GLU A 1 94 ? 12.938 -6.262 -23.297 1 86 94 GLU A C 1
ATOM 734 O O . GLU A 1 94 ? 12.961 -5.047 -23.094 1 86 94 GLU A O 1
ATOM 739 N N . THR A 1 95 ? 12.586 -7.164 -22.391 1 90.75 95 THR A N 1
ATOM 740 C CA . THR A 1 95 ? 12.047 -6.656 -21.141 1 90.75 95 THR A CA 1
ATOM 741 C C . THR A 1 95 ? 12.945 -7.051 -19.969 1 90.75 95 THR A C 1
ATOM 743 O O . THR A 1 95 ? 12.602 -6.805 -18.812 1 90.75 95 THR A O 1
ATOM 746 N N . HIS A 1 96 ? 14.078 -7.586 -20.312 1 89.12 96 HIS A N 1
ATOM 747 C CA . HIS A 1 96 ? 15.008 -7.938 -19.234 1 89.12 96 HIS A CA 1
ATOM 748 C C . HIS A 1 96 ? 15.336 -6.727 -18.375 1 89.12 96 HIS A C 1
ATOM 750 O O . HIS A 1 96 ? 15.086 -6.734 -17.156 1 89.12 96 HIS A O 1
ATOM 756 N N . GLN A 1 97 ? 15.695 -5.641 -19.047 1 86.88 97 GLN A N 1
ATOM 757 C CA . GLN A 1 97 ? 16.188 -4.473 -18.328 1 86.88 97 GLN A CA 1
ATOM 758 C C . GLN A 1 97 ? 15.047 -3.527 -17.969 1 86.88 97 GLN A C 1
ATOM 760 O O . GLN A 1 97 ? 15.172 -2.703 -17.062 1 86.88 97 GLN A O 1
ATOM 765 N N . LYS A 1 98 ? 13.969 -3.752 -18.609 1 89.12 98 LYS A N 1
ATOM 766 C CA . LYS A 1 98 ? 12.852 -2.834 -18.391 1 89.12 98 LYS A CA 1
ATOM 767 C C . LYS A 1 98 ? 11.906 -3.363 -17.328 1 89.12 98 LYS A C 1
ATOM 769 O O . LYS A 1 98 ? 11.195 -2.588 -16.672 1 89.12 98 LYS A O 1
ATOM 774 N N . LYS A 1 99 ? 11.914 -4.668 -17.172 1 93.94 99 LYS A N 1
ATOM 775 C CA . LYS A 1 99 ? 10.914 -5.23 -16.266 1 93.94 99 LYS A CA 1
ATOM 776 C C . LYS A 1 99 ? 11.539 -6.273 -15.344 1 93.94 99 LYS A C 1
ATOM 778 O O . LYS A 1 99 ? 11.523 -6.113 -14.117 1 93.94 99 LYS A O 1
ATOM 783 N N . ALA A 1 100 ? 12.242 -7.219 -15.875 1 94.5 100 ALA A N 1
ATOM 784 C CA . ALA A 1 100 ? 12.695 -8.398 -15.133 1 94.5 100 ALA A CA 1
ATOM 785 C C . ALA A 1 100 ? 13.656 -8 -14.023 1 94.5 100 ALA A C 1
ATOM 787 O O . ALA A 1 100 ? 13.602 -8.555 -12.922 1 94.5 100 ALA A O 1
ATOM 788 N N . VAL A 1 101 ? 14.484 -7.074 -14.25 1 92.19 101 VAL A N 1
ATOM 789 C CA . VAL A 1 101 ? 15.469 -6.668 -13.25 1 92.19 101 VAL A CA 1
ATOM 790 C C . VAL A 1 101 ? 14.758 -6.066 -12.039 1 92.19 101 VAL A C 1
ATOM 792 O O . VAL A 1 101 ? 15.25 -6.164 -10.906 1 92.19 101 VAL A O 1
ATOM 795 N N . HIS A 1 102 ? 13.625 -5.469 -12.211 1 92.81 102 HIS A N 1
ATOM 796 C CA . HIS A 1 102 ? 12.883 -4.855 -11.109 1 92.81 102 HIS A CA 1
ATOM 797 C C . HIS A 1 102 ? 12.109 -5.906 -10.32 1 92.81 102 HIS A C 1
ATOM 799 O O . HIS A 1 102 ? 11.906 -5.75 -9.109 1 92.81 102 HIS A O 1
ATOM 805 N N . VAL A 1 103 ? 11.719 -6.996 -10.992 1 96.5 103 VAL A N 1
ATOM 806 C CA . VAL A 1 103 ? 11.188 -8.148 -10.266 1 96.5 103 VAL A CA 1
ATOM 807 C C . VAL A 1 103 ? 12.25 -8.688 -9.312 1 96.5 103 VAL A C 1
ATOM 809 O O . VAL A 1 103 ? 11.969 -8.914 -8.125 1 96.5 103 VAL A O 1
ATOM 812 N N . LYS A 1 104 ? 13.422 -8.789 -9.805 1 94.69 104 LYS A N 1
ATOM 813 C CA . LYS A 1 104 ? 14.547 -9.289 -9.008 1 94.69 104 LYS A CA 1
ATOM 814 C C . LYS A 1 104 ? 14.805 -8.383 -7.809 1 94.69 104 LYS A C 1
ATOM 816 O O . LYS A 1 104 ? 15.117 -8.867 -6.715 1 94.69 104 LYS A O 1
ATOM 821 N N . ALA A 1 105 ? 14.594 -7.117 -7.98 1 91.62 105 ALA A N 1
ATOM 822 C CA . ALA A 1 105 ? 14.938 -6.129 -6.961 1 91.62 105 ALA A CA 1
ATOM 823 C C . ALA A 1 105 ? 13.805 -5.957 -5.957 1 91.62 105 ALA A C 1
ATOM 825 O O . ALA A 1 105 ? 14 -5.379 -4.883 1 91.62 105 ALA A O 1
ATOM 826 N N . THR A 1 106 ? 12.648 -6.43 -6.258 1 95.12 106 THR A N 1
ATOM 827 C CA . THR A 1 106 ? 11.492 -6.23 -5.383 1 95.12 106 THR A CA 1
ATOM 828 C C . THR A 1 106 ? 11.008 -7.562 -4.816 1 95.12 106 THR A C 1
ATOM 830 O O . THR A 1 106 ? 11.664 -8.148 -3.953 1 95.12 106 THR A O 1
ATOM 833 N N . TRP A 1 107 ? 9.898 -8.078 -5.352 1 97.62 107 TRP A N 1
ATOM 834 C CA . TRP A 1 107 ? 9.266 -9.227 -4.699 1 97.62 107 TRP A CA 1
ATOM 835 C C . TRP A 1 107 ? 10.062 -10.5 -4.945 1 97.62 107 TRP A C 1
ATOM 837 O O . TRP A 1 107 ? 9.984 -11.453 -4.164 1 97.62 107 TRP A O 1
ATOM 847 N N . GLY A 1 108 ? 10.867 -10.539 -6.062 1 97.69 108 GLY A N 1
ATOM 848 C CA . GLY A 1 108 ? 11.625 -11.727 -6.395 1 97.69 108 GLY A CA 1
ATOM 849 C C . GLY A 1 108 ? 12.594 -12.148 -5.301 1 97.69 108 GLY A C 1
ATOM 850 O O . GLY A 1 108 ? 12.914 -13.328 -5.168 1 97.69 108 GLY A O 1
ATOM 851 N N . LYS A 1 109 ? 13.031 -11.227 -4.492 1 95.62 109 LYS A N 1
ATOM 852 C CA . LYS A 1 109 ? 13.977 -11.492 -3.412 1 95.62 109 LYS A CA 1
ATOM 853 C C . LYS A 1 109 ? 13.359 -12.398 -2.352 1 95.62 109 LYS A C 1
ATOM 855 O O . LYS A 1 109 ? 14.086 -13.016 -1.561 1 95.62 109 LYS A O 1
ATOM 860 N N . ARG A 1 110 ? 12.102 -12.5 -2.369 1 97.56 110 ARG A N 1
ATOM 861 C CA . ARG A 1 110 ? 11.422 -13.219 -1.302 1 97.56 110 ARG A CA 1
ATOM 862 C C . ARG A 1 110 ? 11.062 -14.641 -1.741 1 97.56 110 ARG A C 1
ATOM 864 O O . ARG A 1 110 ? 10.469 -15.398 -0.976 1 97.56 110 ARG A O 1
ATOM 871 N N . CYS A 1 111 ? 11.43 -14.992 -2.963 1 98.31 111 CYS A N 1
ATOM 872 C CA . CYS A 1 111 ? 11.328 -16.375 -3.402 1 98.31 111 CYS A CA 1
ATOM 873 C C . CYS A 1 111 ? 12.422 -17.234 -2.773 1 98.31 111 CYS A C 1
ATOM 875 O O . CYS A 1 111 ? 13.508 -16.734 -2.482 1 98.31 111 CYS A O 1
ATOM 877 N N . ASN A 1 112 ? 12.07 -18.484 -2.523 1 98.38 112 ASN A N 1
ATOM 878 C CA . ASN A 1 112 ? 13.141 -19.391 -2.096 1 98.38 112 ASN A CA 1
ATOM 879 C C . ASN A 1 112 ? 14.172 -19.594 -3.199 1 98.38 112 ASN A C 1
ATOM 881 O O . ASN A 1 112 ? 15.367 -19.719 -2.924 1 98.38 112 ASN A O 1
ATOM 885 N N . LYS A 1 113 ? 13.734 -19.703 -4.379 1 97.88 113 LYS A N 1
ATOM 886 C CA . LYS A 1 113 ? 14.516 -19.719 -5.609 1 97.88 113 LYS A CA 1
ATOM 887 C C . LYS A 1 113 ? 13.836 -18.906 -6.707 1 97.88 113 LYS A C 1
ATOM 889 O O . LYS A 1 113 ? 12.617 -19 -6.895 1 97.88 113 LYS A O 1
ATOM 894 N N . LEU A 1 114 ? 14.648 -18 -7.348 1 97.94 114 LEU A N 1
ATOM 895 C CA . LEU A 1 114 ? 14.141 -17.172 -8.438 1 97.94 114 LEU A CA 1
ATOM 896 C C . LEU A 1 114 ? 14.875 -17.469 -9.734 1 97.94 114 LEU A C 1
ATOM 898 O O . LEU A 1 114 ? 16.109 -17.438 -9.781 1 97.94 114 LEU A O 1
ATOM 902 N N . ILE A 1 115 ? 14.102 -17.812 -10.766 1 96.81 115 ILE A N 1
ATOM 903 C CA . ILE A 1 115 ? 14.68 -18.094 -12.078 1 96.81 115 ILE A CA 1
ATOM 904 C C . ILE A 1 115 ? 13.961 -17.281 -13.148 1 96.81 115 ILE A C 1
ATOM 906 O O . ILE A 1 115 ? 12.734 -17.25 -13.188 1 96.81 115 ILE A O 1
ATOM 910 N N . PHE A 1 116 ? 14.734 -16.594 -13.922 1 96 116 PHE A N 1
ATOM 911 C CA . PHE A 1 116 ? 14.172 -15.922 -15.086 1 96 116 PHE A CA 1
ATOM 912 C C . PHE A 1 116 ? 14.305 -16.797 -16.328 1 96 116 PHE A C 1
ATOM 914 O O . PHE A 1 116 ? 15.398 -17.266 -16.641 1 96 116 PHE A O 1
ATOM 921 N N . MET A 1 117 ? 13.172 -17.031 -16.953 1 94.06 117 MET A N 1
ATOM 922 C CA . MET A 1 117 ? 13.141 -17.844 -18.172 1 94.06 117 MET A CA 1
ATOM 923 C C . MET A 1 117 ? 12.867 -17 -19.406 1 94.06 117 MET A C 1
ATOM 925 O O . MET A 1 117 ? 11.859 -16.281 -19.453 1 94.06 117 MET A O 1
ATOM 929 N N . SER A 1 118 ? 13.773 -17.031 -20.312 1 90.25 118 SER A N 1
ATOM 930 C CA . SER A 1 118 ? 13.719 -16.203 -21.516 1 90.25 118 SER A CA 1
ATOM 931 C C . SER A 1 118 ? 13.883 -17.047 -22.766 1 90.25 118 SER A C 1
ATOM 933 O O . SER A 1 118 ? 13.75 -18.266 -22.734 1 90.25 118 SER A O 1
ATOM 935 N N . SER A 1 119 ? 13.766 -16.422 -23.922 1 82.75 119 SER A N 1
ATOM 936 C CA . SER A 1 119 ? 13.953 -17.062 -25.219 1 82.75 119 SER A CA 1
ATOM 937 C C . SER A 1 119 ? 15.18 -16.516 -25.938 1 82.75 119 SER A C 1
ATOM 939 O O . SER A 1 119 ? 15.82 -15.578 -25.453 1 82.75 119 SER A O 1
ATOM 941 N N . GLN A 1 120 ? 15.797 -17.312 -27.125 1 64.25 120 GLN A N 1
ATOM 942 C CA . GLN A 1 120 ? 17.094 -17.297 -27.781 1 64.25 120 GLN A CA 1
ATOM 943 C C . GLN A 1 120 ? 17.297 -16.016 -28.594 1 64.25 120 GLN A C 1
ATOM 945 O O . GLN A 1 120 ? 18.422 -15.672 -28.953 1 64.25 120 GLN A O 1
ATOM 950 N N . ASN A 1 121 ? 16.859 -14.883 -28.453 1 53.88 121 ASN A N 1
ATOM 951 C CA . ASN A 1 121 ? 17.359 -14.273 -29.672 1 53.88 121 ASN A CA 1
ATOM 952 C C . ASN A 1 121 ? 18.859 -14.062 -29.641 1 53.88 121 ASN A C 1
ATOM 954 O O . ASN A 1 121 ? 19.359 -13.055 -30.156 1 53.88 121 ASN A O 1
ATOM 958 N N . GLY A 1 122 ? 19.641 -15.164 -29.375 1 48.09 122 GLY A N 1
ATOM 959 C CA . GLY A 1 122 ? 21.047 -14.906 -29.609 1 48.09 122 GLY A CA 1
ATOM 960 C C . GLY A 1 122 ? 21.672 -14 -28.562 1 48.09 122 GLY A C 1
ATOM 961 O O . GLY A 1 122 ? 22.875 -13.742 -28.609 1 48.09 122 GLY A O 1
ATOM 962 N N . ILE A 1 123 ? 20.844 -13.039 -28.172 1 50.22 123 ILE A N 1
ATOM 963 C CA . ILE A 1 123 ? 21.547 -12.016 -27.406 1 50.22 123 ILE A CA 1
ATOM 964 C C . ILE A 1 123 ? 21.953 -12.57 -26.047 1 50.22 123 ILE A C 1
ATOM 966 O O . ILE A 1 123 ? 21.219 -13.344 -25.438 1 50.22 123 ILE A O 1
ATOM 970 N N . LEU A 1 124 ? 23.203 -12.516 -25.734 1 49.09 124 LEU A N 1
ATOM 971 C CA . LEU A 1 124 ? 23.953 -12.789 -24.516 1 49.09 124 LEU A CA 1
ATOM 972 C C . LEU A 1 124 ? 23.062 -12.625 -23.281 1 49.09 124 LEU A C 1
ATOM 974 O O . LEU A 1 124 ? 22.219 -11.727 -23.234 1 49.09 124 LEU A O 1
ATOM 978 N N . SER A 1 125 ? 22.781 -13.875 -22.641 1 53.38 125 SER A N 1
ATOM 979 C CA . SER A 1 125 ? 22.297 -13.914 -21.281 1 53.38 125 SER A CA 1
ATOM 980 C C . SER A 1 125 ? 22.641 -12.641 -20.516 1 53.38 125 SER A C 1
ATOM 982 O O . SER A 1 125 ? 23.797 -12.203 -20.516 1 53.38 125 SER A O 1
ATOM 984 N N . ASP A 1 126 ? 21.766 -11.695 -20.578 1 61.03 126 ASP A N 1
ATOM 985 C CA . ASP A 1 126 ? 22.016 -10.57 -19.672 1 61.03 126 ASP A CA 1
ATOM 986 C C . ASP A 1 126 ? 22.594 -11.047 -18.344 1 61.03 126 ASP A C 1
ATOM 988 O O . ASP A 1 126 ? 21.875 -11.594 -17.516 1 61.03 126 ASP A O 1
ATOM 992 N N . LYS A 1 127 ? 23.906 -11.242 -18.328 1 64.38 127 LYS A N 1
ATOM 993 C CA . LYS A 1 127 ? 24.656 -11.734 -17.188 1 64.38 127 LYS A CA 1
ATOM 994 C C . LYS A 1 127 ? 24.141 -11.133 -15.883 1 64.38 127 LYS A C 1
ATOM 996 O O . LYS A 1 127 ? 24.188 -11.773 -14.828 1 64.38 127 LYS A O 1
ATOM 1001 N N . SER A 1 128 ? 23.578 -9.984 -16.047 1 73.12 128 SER A N 1
ATOM 1002 C CA . SER A 1 128 ? 23.156 -9.344 -14.805 1 73.12 128 SER A CA 1
ATOM 1003 C C . SER A 1 128 ? 21.859 -9.961 -14.289 1 73.12 128 SER A C 1
ATOM 1005 O O . SER A 1 128 ? 21.688 -10.133 -13.078 1 73.12 128 SER A O 1
ATOM 1007 N N . LEU A 1 129 ? 21 -10.461 -15.156 1 85.12 129 LEU A N 1
ATOM 1008 C CA . LEU A 1 129 ? 19.734 -11.055 -14.742 1 85.12 129 LEU A CA 1
ATOM 1009 C C . LEU A 1 129 ? 19.891 -12.555 -14.492 1 85.12 129 LEU A C 1
ATOM 1011 O O . LEU A 1 129 ? 19.234 -13.109 -13.602 1 85.12 129 LEU A O 1
ATOM 1015 N N . GLY A 1 130 ? 20.781 -13.164 -15.211 1 83.62 130 GLY A N 1
ATOM 1016 C CA . GLY A 1 130 ? 20.953 -14.609 -15.117 1 83.62 130 GLY A CA 1
ATOM 1017 C C . GLY A 1 130 ? 19.781 -15.383 -15.68 1 83.62 130 GLY A C 1
ATOM 1018 O O . GLY A 1 130 ? 19.406 -16.422 -15.141 1 83.62 130 GLY A O 1
ATOM 1019 N N . ALA A 1 131 ? 19.25 -14.891 -16.75 1 88.38 131 ALA A N 1
ATOM 1020 C CA . ALA A 1 131 ? 18.094 -15.547 -17.344 1 88.38 131 ALA A CA 1
ATOM 1021 C C . ALA A 1 131 ? 18.516 -16.812 -18.078 1 88.38 131 ALA A C 1
ATOM 1023 O O . ALA A 1 131 ? 19.562 -16.859 -18.719 1 88.38 131 ALA A O 1
ATOM 1024 N N . ILE A 1 132 ? 17.703 -17.797 -17.969 1 88.94 132 ILE A N 1
ATOM 1025 C CA . ILE A 1 132 ? 17.922 -19.047 -18.672 1 88.94 132 ILE A CA 1
ATOM 1026 C C . ILE A 1 132 ? 17.281 -18.969 -20.062 1 88.94 132 ILE A C 1
ATOM 1028 O O . ILE A 1 132 ? 16.109 -18.641 -20.203 1 88.94 132 ILE A O 1
ATOM 1032 N N . ASP A 1 133 ? 18.078 -19.25 -21.031 1 87.56 133 ASP A N 1
ATOM 1033 C CA . ASP A 1 133 ? 17.547 -19.391 -22.375 1 87.56 133 ASP A CA 1
ATOM 1034 C C . ASP A 1 133 ? 16.969 -20.781 -22.609 1 87.56 133 ASP A C 1
ATOM 1036 O O . ASP A 1 133 ? 17.688 -21.766 -22.594 1 87.56 133 ASP A O 1
ATOM 1040 N N . LEU A 1 134 ? 15.688 -20.891 -22.953 1 89.25 134 LEU A N 1
ATOM 1041 C CA . LEU A 1 134 ? 15.008 -22.172 -23.078 1 89.25 134 LEU A CA 1
ATOM 1042 C C . LEU A 1 134 ? 15.078 -22.688 -24.516 1 89.25 134 LEU A C 1
ATOM 1044 O O . LEU A 1 134 ? 14.586 -23.781 -24.797 1 89.25 134 LEU A O 1
ATOM 1048 N N . ASP A 1 135 ? 15.688 -21.938 -25.344 1 85 135 ASP A N 1
ATOM 1049 C CA . ASP A 1 135 ? 15.883 -22.312 -26.734 1 85 135 ASP A CA 1
ATOM 1050 C C . ASP A 1 135 ? 14.547 -22.516 -27.453 1 85 135 ASP A C 1
ATOM 1052 O O . ASP A 1 135 ? 14.32 -23.547 -28.078 1 85 135 ASP A O 1
ATOM 1056 N N . VAL A 1 136 ? 13.656 -21.656 -27.156 1 86.31 136 VAL A N 1
ATOM 1057 C CA . VAL A 1 136 ? 12.352 -21.625 -27.812 1 86.31 136 VAL A CA 1
ATOM 1058 C C . VAL A 1 136 ? 12.148 -20.297 -28.531 1 86.31 136 VAL A C 1
ATOM 1060 O O . VAL A 1 136 ? 12.875 -19.328 -28.25 1 86.31 136 VAL A O 1
ATOM 1063 N N . GLY A 1 137 ? 11.297 -20.297 -29.5 1 81.5 137 GLY A N 1
ATOM 1064 C CA . GLY A 1 137 ? 11.008 -19.078 -30.234 1 81.5 137 GLY A CA 1
ATOM 1065 C C . GLY A 1 137 ? 10.391 -18 -29.359 1 81.5 137 GLY A C 1
ATOM 1066 O O . GLY A 1 137 ? 9.859 -18.297 -28.281 1 81.5 137 GLY A O 1
ATOM 1067 N N . GLU A 1 138 ? 10.539 -16.75 -29.812 1 82 138 GLU A N 1
ATOM 1068 C CA . GLU A 1 138 ? 10 -15.609 -29.094 1 82 138 GLU A CA 1
ATOM 1069 C C . GLU A 1 138 ? 8.664 -15.156 -29.688 1 82 138 GLU A C 1
ATOM 1071 O O . GLU A 1 138 ? 8.469 -15.234 -30.906 1 82 138 GLU A O 1
ATOM 1076 N N . GLY A 1 139 ? 7.754 -14.633 -28.844 1 82.06 139 GLY A N 1
ATOM 1077 C CA . GLY A 1 139 ? 6.48 -14.086 -29.297 1 82.06 139 GLY A CA 1
ATOM 1078 C C . GLY A 1 139 ? 5.312 -14.508 -28.422 1 82.06 139 GLY A C 1
ATOM 1079 O O . GLY A 1 139 ? 5.316 -15.602 -27.844 1 82.06 139 GLY A O 1
ATOM 1080 N N . TYR A 1 140 ? 4.395 -13.633 -28.484 1 83.56 140 TYR A N 1
ATOM 1081 C CA . TYR A 1 140 ? 3.229 -13.859 -27.641 1 83.56 140 TYR A CA 1
ATOM 1082 C C . TYR A 1 140 ? 2.531 -15.164 -28 1 83.56 140 TYR A C 1
ATOM 1084 O O . TYR A 1 140 ? 1.995 -15.859 -27.141 1 83.56 140 TYR A O 1
ATOM 1092 N N . ASN A 1 141 ? 2.623 -15.516 -29.219 1 88 141 ASN A N 1
ATOM 1093 C CA . ASN A 1 141 ? 1.938 -16.719 -29.672 1 88 141 ASN A CA 1
ATOM 1094 C C . ASN A 1 141 ? 2.723 -17.984 -29.328 1 88 141 ASN A C 1
ATOM 1096 O O . ASN A 1 141 ? 2.221 -19.094 -29.484 1 88 141 ASN A O 1
ATOM 1100 N N . LEU A 1 142 ? 3.895 -17.859 -28.859 1 91.06 142 LEU A N 1
ATOM 1101 C CA . LEU A 1 142 ? 4.738 -19.016 -28.578 1 91.06 142 LEU A CA 1
ATOM 1102 C C . LEU A 1 142 ? 4.93 -19.203 -27.062 1 91.06 142 LEU A C 1
ATOM 1104 O O . LEU A 1 142 ? 5.855 -19.891 -26.641 1 91.06 142 LEU A O 1
ATOM 1108 N N . LEU A 1 143 ? 4.074 -18.625 -26.281 1 94.38 143 LEU A N 1
ATOM 1109 C CA . LEU A 1 143 ? 4.219 -18.672 -24.828 1 94.38 143 LEU A CA 1
ATOM 1110 C C . LEU A 1 143 ? 4 -20.078 -24.297 1 94.38 143 LEU A C 1
ATOM 1112 O O . LEU A 1 143 ? 4.582 -20.469 -23.281 1 94.38 143 LEU A O 1
ATOM 1116 N N . TRP A 1 144 ? 3.213 -20.828 -25.047 1 96.31 144 TRP A N 1
ATOM 1117 C CA . TRP A 1 144 ? 2.992 -22.203 -24.609 1 96.31 144 TRP A CA 1
ATOM 1118 C C . TRP A 1 144 ? 4.281 -23.016 -24.703 1 96.31 144 TRP A C 1
ATOM 1120 O O . TRP A 1 144 ? 4.613 -23.766 -23.766 1 96.31 144 TRP A O 1
ATOM 1130 N N . GLY A 1 145 ? 5.012 -22.844 -25.766 1 95.44 145 GLY A N 1
ATOM 1131 C CA . GLY A 1 145 ? 6.305 -23.5 -25.875 1 95.44 145 GLY A CA 1
ATOM 1132 C C . GLY A 1 145 ? 7.262 -23.141 -24.766 1 95.44 145 GLY A C 1
ATOM 1133 O O . GLY A 1 145 ? 7.926 -24.016 -24.203 1 95.44 145 GLY A O 1
ATOM 1134 N N . LYS A 1 146 ? 7.305 -21.875 -24.453 1 94.88 146 LYS A N 1
ATOM 1135 C CA . LYS A 1 146 ? 8.164 -21.406 -23.375 1 94.88 146 LYS A CA 1
ATOM 1136 C C . LYS A 1 146 ? 7.742 -22 -22.031 1 94.88 146 LYS A C 1
ATOM 1138 O O . LYS A 1 146 ? 8.594 -22.391 -21.219 1 94.88 146 LYS A O 1
ATOM 1143 N N . THR A 1 147 ? 6.488 -22.078 -21.828 1 97.69 147 THR A N 1
ATOM 1144 C CA . THR A 1 147 ? 5.953 -22.609 -20.562 1 97.69 147 THR A CA 1
ATOM 1145 C C . THR A 1 147 ? 6.289 -24.078 -20.406 1 97.69 147 THR A C 1
ATOM 1147 O O . THR A 1 147 ? 6.75 -24.516 -19.359 1 97.69 147 THR A O 1
ATOM 1150 N N . LYS A 1 148 ? 6.098 -24.891 -21.5 1 97.69 148 LYS A N 1
ATOM 1151 C CA . LYS A 1 148 ? 6.449 -26.297 -21.453 1 97.69 148 LYS A CA 1
ATOM 1152 C C . LYS A 1 148 ? 7.93 -26.484 -21.141 1 97.69 148 LYS A C 1
ATOM 1154 O O . LYS A 1 148 ? 8.281 -27.281 -20.266 1 97.69 148 LYS A O 1
ATOM 1159 N N . ALA A 1 149 ? 8.695 -25.719 -21.844 1 96.31 149 ALA A N 1
ATOM 1160 C CA . ALA A 1 149 ? 10.141 -25.828 -21.672 1 96.31 149 ALA A CA 1
ATOM 1161 C C . ALA A 1 149 ? 10.562 -25.422 -20.266 1 96.31 149 ALA A C 1
ATOM 1163 O O . ALA A 1 149 ? 11.453 -26.047 -19.672 1 96.31 149 ALA A O 1
ATOM 1164 N N . ALA A 1 150 ? 9.977 -24.438 -19.719 1 97.44 150 ALA A N 1
ATOM 1165 C CA . ALA A 1 150 ? 10.312 -23.938 -18.391 1 97.44 150 ALA A CA 1
ATOM 1166 C C . ALA A 1 150 ? 10 -24.969 -17.312 1 97.44 150 ALA A C 1
ATOM 1168 O O . ALA A 1 150 ? 10.844 -25.266 -16.469 1 97.44 150 ALA A O 1
ATOM 1169 N N . PHE A 1 151 ? 8.812 -25.5 -17.359 1 98.5 151 PHE A N 1
ATOM 1170 C CA . PHE A 1 151 ? 8.438 -26.484 -16.359 1 98.5 151 PHE A CA 1
ATOM 1171 C C . PHE A 1 151 ? 9.289 -27.734 -16.484 1 98.5 151 PHE A C 1
ATOM 1173 O O . PHE A 1 151 ? 9.656 -28.344 -15.469 1 98.5 151 PHE A O 1
ATOM 1180 N N . LYS A 1 152 ? 9.617 -28.156 -17.688 1 97.94 152 LYS A N 1
ATOM 1181 C CA . LYS A 1 152 ? 10.508 -29.297 -17.891 1 97.94 152 LYS A CA 1
ATOM 1182 C C . LYS A 1 152 ? 11.883 -29.016 -17.297 1 97.94 152 LYS A C 1
ATOM 1184 O O . LYS A 1 152 ? 12.469 -29.875 -16.625 1 97.94 152 LYS A O 1
ATOM 1189 N N . TYR A 1 153 ? 12.359 -27.797 -17.562 1 97.06 153 TYR A N 1
ATOM 1190 C CA . TYR A 1 153 ? 13.648 -27.406 -17.016 1 97.06 153 TYR A CA 1
ATOM 1191 C C . TYR A 1 153 ? 13.648 -27.484 -15.492 1 97.06 153 TYR A C 1
ATOM 1193 O O . TYR A 1 153 ? 14.586 -28 -14.883 1 97.06 153 TYR A O 1
ATOM 1201 N N . ILE A 1 154 ? 12.641 -26.984 -14.852 1 98.38 154 ILE A N 1
ATOM 1202 C CA . ILE A 1 154 ? 12.516 -26.969 -13.398 1 98.38 154 ILE A CA 1
ATOM 1203 C C . ILE A 1 154 ? 12.414 -28.406 -12.875 1 98.38 154 ILE A C 1
ATOM 1205 O O . ILE A 1 154 ? 13.031 -28.75 -11.867 1 98.38 154 ILE A O 1
ATOM 1209 N N . TYR A 1 155 ? 11.625 -29.188 -13.539 1 98.56 155 TYR A N 1
ATOM 1210 C CA . TYR A 1 155 ? 11.492 -30.594 -13.18 1 98.56 155 TYR A CA 1
ATOM 1211 C C . TYR A 1 155 ? 12.844 -31.297 -13.195 1 98.56 155 TYR A C 1
ATOM 1213 O O . TYR A 1 155 ? 13.195 -32 -12.25 1 98.56 155 TYR A O 1
ATOM 1221 N N . ASP A 1 156 ? 13.633 -31.031 -14.18 1 97.94 156 ASP A N 1
ATOM 1222 C CA . ASP A 1 156 ? 14.891 -31.734 -14.414 1 97.94 156 ASP A CA 1
ATOM 1223 C C . ASP A 1 156 ? 15.969 -31.25 -13.438 1 97.94 156 ASP A C 1
ATOM 1225 O O . ASP A 1 156 ? 16.859 -32.031 -13.062 1 97.94 156 ASP A O 1
ATOM 1229 N N . HIS A 1 157 ? 15.836 -30.031 -12.945 1 97.56 157 HIS A N 1
ATOM 1230 C CA . HIS A 1 157 ? 17.031 -29.469 -12.305 1 97.56 157 HIS A CA 1
ATOM 1231 C C . HIS A 1 157 ? 16.734 -29.078 -10.859 1 97.56 157 HIS A C 1
ATOM 1233 O O . HIS A 1 157 ? 17.656 -29.016 -10.039 1 97.56 157 HIS A O 1
ATOM 1239 N N . TYR A 1 158 ? 15.414 -28.844 -10.562 1 97.44 158 TYR A N 1
ATOM 1240 C CA . TYR A 1 158 ? 15.234 -28.156 -9.289 1 97.44 158 TYR A CA 1
ATOM 1241 C C . TYR A 1 158 ? 14.094 -28.781 -8.492 1 97.44 158 TYR A C 1
ATOM 1243 O O . TYR A 1 158 ? 13.961 -28.531 -7.289 1 97.44 158 TYR A O 1
ATOM 1251 N N . LEU A 1 159 ? 13.273 -29.562 -9.016 1 97.06 159 LEU A N 1
ATOM 1252 C CA . LEU A 1 159 ? 11.984 -29.891 -8.43 1 97.06 159 LEU A CA 1
ATOM 1253 C C . LEU A 1 159 ? 12.156 -30.609 -7.094 1 97.06 159 LEU A C 1
ATOM 1255 O O . LEU A 1 159 ? 11.328 -30.453 -6.191 1 97.06 159 LEU A O 1
ATOM 1259 N N . ASP A 1 160 ? 13.203 -31.328 -6.863 1 95.38 160 ASP A N 1
ATOM 1260 C CA . ASP A 1 160 ? 13.422 -32.125 -5.656 1 95.38 160 ASP A CA 1
ATOM 1261 C C . ASP A 1 160 ? 13.633 -31.219 -4.441 1 95.38 160 ASP A C 1
ATOM 1263 O O . ASP A 1 160 ? 13.461 -31.656 -3.303 1 95.38 160 ASP A O 1
ATOM 1267 N N . ASP A 1 161 ? 13.883 -30 -4.648 1 97.06 161 ASP A N 1
ATOM 1268 C CA . ASP A 1 161 ? 14.297 -29.109 -3.561 1 97.06 161 ASP A CA 1
ATOM 1269 C C . ASP A 1 161 ? 13.148 -28.203 -3.127 1 97.06 161 ASP A C 1
ATOM 1271 O O . ASP A 1 161 ? 13.242 -27.516 -2.107 1 97.06 161 ASP A O 1
ATOM 1275 N N . TYR A 1 162 ? 12.016 -28.234 -3.848 1 98.06 162 TYR A N 1
ATOM 1276 C CA . TYR A 1 162 ? 10.961 -27.266 -3.58 1 98.06 162 TYR A CA 1
ATOM 1277 C C . TYR A 1 162 ? 9.594 -27.938 -3.594 1 98.06 162 TYR A C 1
ATOM 1279 O O . TYR A 1 162 ? 9.352 -28.859 -4.367 1 98.06 162 TYR A O 1
ATOM 1287 N N . GLU A 1 163 ? 8.695 -27.438 -2.748 1 97.75 163 GLU A N 1
ATOM 1288 C CA . GLU A 1 163 ? 7.352 -27.984 -2.598 1 97.75 163 GLU A CA 1
ATOM 1289 C C . GLU A 1 163 ? 6.398 -27.406 -3.643 1 97.75 163 GLU A C 1
ATOM 1291 O O . GLU A 1 163 ? 5.445 -28.062 -4.055 1 97.75 163 GLU A O 1
ATOM 1296 N N . TRP A 1 164 ? 6.652 -26.172 -3.994 1 98.88 164 TRP A N 1
ATOM 1297 C CA . TRP A 1 164 ? 5.742 -25.469 -4.883 1 98.88 164 TRP A CA 1
ATOM 1298 C C . TRP A 1 164 ? 6.512 -24.75 -5.984 1 98.88 164 TRP A C 1
ATOM 1300 O O . TRP A 1 164 ? 7.645 -24.297 -5.773 1 98.88 164 TRP A O 1
ATOM 1310 N N . VAL A 1 165 ? 5.898 -24.656 -7.215 1 98.94 165 VAL A N 1
ATOM 1311 C CA . VAL A 1 165 ? 6.477 -23.953 -8.352 1 98.94 165 VAL A CA 1
ATOM 1312 C C . VAL A 1 165 ? 5.508 -22.875 -8.828 1 98.94 165 VAL A C 1
ATOM 1314 O O . VAL A 1 165 ? 4.383 -23.172 -9.234 1 98.94 165 VAL A O 1
ATOM 1317 N N . PHE A 1 166 ? 5.965 -21.641 -8.773 1 98.94 166 PHE A N 1
ATOM 1318 C CA . PHE A 1 166 ? 5.129 -20.484 -9.078 1 98.94 166 PHE A CA 1
ATOM 1319 C C . PHE A 1 166 ? 5.574 -19.844 -10.383 1 98.94 166 PHE A C 1
ATOM 1321 O O . PHE A 1 166 ? 6.742 -19.469 -10.531 1 98.94 166 PHE A O 1
ATOM 1328 N N . LYS A 1 167 ? 4.633 -19.703 -11.312 1 98.88 167 LYS A N 1
ATOM 1329 C CA . LYS A 1 167 ? 4.84 -18.984 -12.57 1 98.88 167 LYS A CA 1
ATOM 1330 C C . LYS A 1 167 ? 4.324 -17.547 -12.477 1 98.88 167 LYS A C 1
ATOM 1332 O O . LYS A 1 167 ? 3.176 -17.328 -12.086 1 98.88 167 LYS A O 1
ATOM 1337 N N . ALA A 1 168 ? 5.133 -16.594 -12.836 1 98.75 168 ALA A N 1
ATOM 1338 C CA . ALA A 1 168 ? 4.727 -15.195 -12.922 1 98.75 168 ALA A CA 1
ATOM 1339 C C . ALA A 1 168 ? 5.273 -14.547 -14.188 1 98.75 168 ALA A C 1
ATOM 1341 O O . ALA A 1 168 ? 6.246 -15.023 -14.773 1 98.75 168 ALA A O 1
ATOM 1342 N N . ASP A 1 169 ? 4.637 -13.492 -14.648 1 97.75 169 ASP A N 1
ATOM 1343 C CA . ASP A 1 169 ? 5.18 -12.633 -15.695 1 97.75 169 ASP A CA 1
ATOM 1344 C C . ASP A 1 169 ? 6.098 -11.562 -15.117 1 97.75 169 ASP A C 1
ATOM 1346 O O . ASP A 1 169 ? 6.125 -11.359 -13.898 1 97.75 169 ASP A O 1
ATOM 1350 N N . ASP A 1 170 ? 6.812 -10.875 -16 1 96.94 170 ASP A N 1
ATOM 1351 C CA . ASP A 1 170 ? 7.785 -9.898 -15.523 1 96.94 170 ASP A CA 1
ATOM 1352 C C . ASP A 1 170 ? 7.113 -8.562 -15.227 1 96.94 170 ASP A C 1
ATOM 1354 O O . ASP A 1 170 ? 7.793 -7.566 -14.953 1 96.94 170 ASP A O 1
ATOM 1358 N N . ASP A 1 171 ? 5.742 -8.523 -15.258 1 97.81 171 ASP A N 1
ATOM 1359 C CA . ASP A 1 171 ? 4.977 -7.375 -14.773 1 97.81 171 ASP A CA 1
ATOM 1360 C C . ASP A 1 171 ? 3.926 -7.812 -13.75 1 97.81 171 ASP A C 1
ATOM 1362 O O . ASP A 1 171 ? 2.891 -7.16 -13.602 1 97.81 171 ASP A O 1
ATOM 1366 N N . THR A 1 172 ? 4.156 -8.969 -13.164 1 98.5 172 THR A N 1
ATOM 1367 C CA . THR A 1 172 ? 3.398 -9.438 -12.008 1 98.5 172 THR A CA 1
ATOM 1368 C C . THR A 1 172 ? 4.094 -9.055 -10.711 1 98.5 172 THR A C 1
ATOM 1370 O O . THR A 1 172 ? 5.316 -9.172 -10.594 1 98.5 172 THR A O 1
ATOM 1373 N N . TYR A 1 173 ? 3.355 -8.484 -9.766 1 98.69 173 TYR A N 1
ATOM 1374 C CA . TYR A 1 173 ? 3.857 -8.305 -8.406 1 98.69 173 TYR A CA 1
ATOM 1375 C C . TYR A 1 173 ? 3.273 -9.352 -7.461 1 98.69 173 TYR A C 1
ATOM 1377 O O . TYR A 1 173 ? 2.064 -9.594 -7.469 1 98.69 173 TYR A O 1
ATOM 1385 N N . THR A 1 174 ? 4.145 -9.883 -6.625 1 98.88 174 THR A N 1
ATOM 1386 C CA . THR A 1 174 ? 3.705 -11 -5.801 1 98.88 174 THR A CA 1
ATOM 1387 C C . THR A 1 174 ? 4.062 -10.766 -4.336 1 98.88 174 THR A C 1
ATOM 1389 O O . THR A 1 174 ? 5.184 -10.359 -4.02 1 98.88 174 THR A O 1
ATOM 1392 N N . ILE A 1 175 ? 3.094 -11.016 -3.463 1 98.75 175 ILE A N 1
ATOM 1393 C CA . ILE A 1 175 ? 3.316 -11.047 -2.021 1 98.75 175 ILE A CA 1
ATOM 1394 C C . ILE A 1 175 ? 3.543 -12.484 -1.564 1 98.75 175 ILE A C 1
ATOM 1396 O O . ILE A 1 175 ? 2.592 -13.188 -1.218 1 98.75 175 ILE A O 1
ATOM 1400 N N . MET A 1 176 ? 4.805 -12.828 -1.467 1 98.75 176 MET A N 1
ATOM 1401 C CA . MET A 1 176 ? 5.191 -14.219 -1.261 1 98.75 176 MET A CA 1
ATOM 1402 C C . MET A 1 176 ? 4.707 -14.727 0.094 1 98.75 176 MET A C 1
ATOM 1404 O O . MET A 1 176 ? 4.359 -15.898 0.235 1 98.75 176 MET A O 1
ATOM 1408 N N . GLU A 1 177 ? 4.648 -13.859 1.111 1 98 177 GLU A N 1
ATOM 1409 C CA . GLU A 1 177 ? 4.18 -14.227 2.441 1 98 177 GLU A CA 1
ATOM 1410 C C . GLU A 1 177 ? 2.736 -14.727 2.398 1 98 177 GLU A C 1
ATOM 1412 O O . GLU A 1 177 ? 2.396 -15.719 3.043 1 98 177 GLU A O 1
ATOM 1417 N N . ASN A 1 178 ? 1.992 -14.055 1.599 1 98.38 178 ASN A N 1
ATOM 1418 C CA . ASN A 1 178 ? 0.586 -14.43 1.494 1 98.38 178 ASN A CA 1
ATOM 1419 C C . ASN A 1 178 ? 0.406 -15.703 0.68 1 98.38 178 ASN A C 1
ATOM 1421 O O . ASN A 1 178 ? -0.5 -16.5 0.949 1 98.38 178 ASN A O 1
ATOM 1425 N N . MET A 1 179 ? 1.29 -15.906 -0.322 1 98.62 179 MET A N 1
ATOM 1426 C CA . MET A 1 179 ? 1.282 -17.172 -1.05 1 98.62 179 MET A CA 1
ATOM 1427 C C . MET A 1 179 ? 1.552 -18.344 -0.11 1 98.62 179 MET A C 1
ATOM 1429 O O . MET A 1 179 ? 0.808 -19.328 -0.106 1 98.62 179 MET A O 1
ATOM 1433 N N . ARG A 1 180 ? 2.553 -18.203 0.688 1 98.44 180 ARG A N 1
ATOM 1434 C CA . ARG A 1 180 ? 2.916 -19.266 1.613 1 98.44 180 ARG A CA 1
ATOM 1435 C C . ARG A 1 180 ? 1.816 -19.5 2.646 1 98.44 180 ARG A C 1
ATOM 1437 O O . ARG A 1 180 ? 1.561 -20.625 3.047 1 98.44 180 ARG A O 1
ATOM 1444 N N . TYR A 1 181 ? 1.23 -18.391 3.086 1 97.69 181 TYR A N 1
ATOM 1445 C CA . TYR A 1 181 ? 0.119 -18.484 4.023 1 97.69 181 TYR A CA 1
ATOM 1446 C C . TYR A 1 181 ? -1.006 -19.344 3.453 1 97.69 181 TYR A C 1
ATOM 1448 O O . TYR A 1 181 ? -1.479 -20.266 4.109 1 97.69 181 TYR A O 1
ATOM 1456 N N . MET A 1 182 ? -1.397 -19.078 2.246 1 97.88 182 MET A N 1
ATOM 1457 C CA . MET A 1 182 ? -2.451 -19.844 1.598 1 97.88 182 MET A CA 1
ATOM 1458 C C . MET A 1 182 ? -2.023 -21.297 1.416 1 97.88 182 MET A C 1
ATOM 1460 O O . MET A 1 182 ? -2.766 -22.219 1.765 1 97.88 182 MET A O 1
ATOM 1464 N N . LEU A 1 183 ? -0.798 -21.531 0.929 1 98.19 183 LEU A N 1
ATOM 1465 C CA . LEU A 1 183 ? -0.309 -22.859 0.554 1 98.19 183 LEU A CA 1
ATOM 1466 C C . LEU A 1 183 ? -0.076 -23.719 1.789 1 98.19 183 LEU A C 1
ATOM 1468 O O . LEU A 1 183 ? -0.063 -24.938 1.699 1 98.19 183 LEU A O 1
ATOM 1472 N N . SER A 1 184 ? 0.103 -23.094 2.932 1 95.81 184 SER A N 1
ATOM 1473 C CA . SER A 1 184 ? 0.399 -23.828 4.16 1 95.81 184 SER A CA 1
ATOM 1474 C C . SER A 1 184 ? -0.741 -24.766 4.535 1 95.81 184 SER A C 1
ATOM 1476 O O . SER A 1 184 ? -0.553 -25.703 5.316 1 95.81 184 SER A O 1
ATOM 1478 N N . ALA A 1 185 ? -1.882 -24.578 3.939 1 94.88 185 ALA A N 1
ATOM 1479 C CA . ALA A 1 185 ? -3.051 -25.391 4.238 1 94.88 185 ALA A CA 1
ATOM 1480 C C . ALA A 1 185 ? -3.092 -26.641 3.35 1 94.88 185 ALA A C 1
ATOM 1482 O O . ALA A 1 185 ? -3.924 -27.531 3.551 1 94.88 185 ALA A O 1
ATOM 1483 N N . TYR A 1 186 ? -2.18 -26.75 2.447 1 97 186 TYR A N 1
ATOM 1484 C CA . TYR A 1 186 ? -2.271 -27.797 1.438 1 97 186 TYR A CA 1
ATOM 1485 C C . TYR A 1 186 ? -1.021 -28.672 1.438 1 97 186 TYR A C 1
ATOM 1487 O O . TYR A 1 186 ? 0.019 -28.266 1.968 1 97 186 TYR A O 1
ATOM 1495 N N . ASP A 1 187 ? -1.221 -29.844 0.876 1 96.62 187 ASP A N 1
ATOM 1496 C CA . ASP A 1 187 ? -0.152 -30.844 0.76 1 96.62 187 ASP A CA 1
ATOM 1497 C C . ASP A 1 187 ? 0.492 -30.797 -0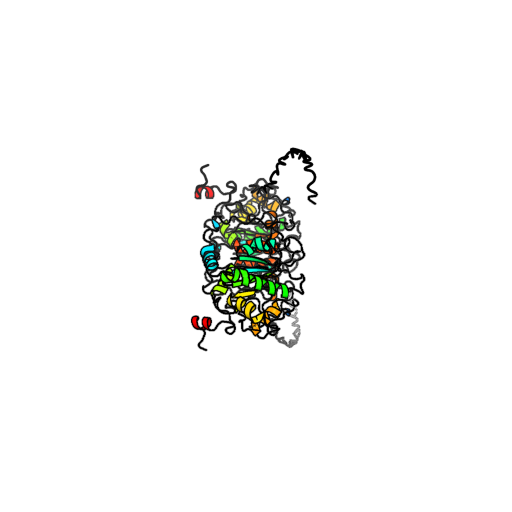.624 1 96.62 187 ASP A C 1
ATOM 1499 O O . ASP A 1 187 ? -0.159 -31.094 -1.628 1 96.62 187 ASP A O 1
ATOM 1503 N N . PRO A 1 188 ? 1.817 -30.5 -0.653 1 97.56 188 PRO A N 1
ATOM 1504 C CA . PRO A 1 188 ? 2.473 -30.391 -1.959 1 97.56 188 PRO A CA 1
ATOM 1505 C C . PRO A 1 188 ? 2.576 -31.75 -2.674 1 97.56 188 PRO A C 1
ATOM 1507 O O . PRO A 1 188 ? 2.916 -31.797 -3.857 1 97.56 188 PRO A O 1
ATOM 1510 N N . ASP A 1 189 ? 2.303 -32.812 -2.004 1 97.5 189 ASP A N 1
ATOM 1511 C CA . ASP A 1 189 ? 2.328 -34.125 -2.621 1 97.5 189 ASP A CA 1
ATOM 1512 C C . ASP A 1 189 ? 0.959 -34.5 -3.191 1 97.5 189 ASP A C 1
ATOM 1514 O O . ASP A 1 189 ? 0.78 -35.594 -3.736 1 97.5 189 ASP A O 1
ATOM 1518 N N . TYR A 1 190 ? -0.005 -33.656 -3.014 1 98.06 190 TYR A N 1
ATOM 1519 C CA . TYR A 1 190 ? -1.275 -33.75 -3.725 1 98.06 190 TYR A CA 1
ATOM 1520 C C . TYR A 1 190 ? -1.238 -32.938 -5.008 1 98.06 190 TYR A C 1
ATOM 1522 O O . TYR A 1 190 ? -0.781 -31.781 -5.008 1 98.06 190 TYR A O 1
ATOM 1530 N N . PRO A 1 191 ? -1.723 -33.5 -6.172 1 98.75 191 PRO A N 1
ATOM 1531 C CA . PRO A 1 191 ? -1.694 -32.75 -7.43 1 98.75 191 PRO A CA 1
ATOM 1532 C C . PRO A 1 191 ? -2.756 -31.641 -7.484 1 98.75 191 PRO A C 1
ATOM 1534 O O . PRO A 1 191 ? -3.926 -31.922 -7.75 1 98.75 191 PRO A O 1
ATOM 1537 N N . ILE A 1 192 ? -2.318 -30.453 -7.285 1 98.81 192 ILE A N 1
ATOM 1538 C CA . ILE A 1 192 ? -3.211 -29.297 -7.215 1 98.81 192 ILE A CA 1
ATOM 1539 C C . ILE A 1 192 ? -2.475 -28.047 -7.684 1 98.81 192 ILE A C 1
ATOM 1541 O O . ILE A 1 192 ? -1.245 -27.969 -7.613 1 98.81 192 ILE A O 1
ATOM 1545 N N . TYR A 1 193 ? -3.191 -27.109 -8.25 1 98.88 193 TYR A N 1
ATOM 1546 C CA . TYR A 1 193 ? -2.605 -25.812 -8.602 1 98.88 193 TYR A CA 1
ATOM 1547 C C . TYR A 1 193 ? -3.594 -24.688 -8.352 1 98.88 193 TYR A C 1
ATOM 1549 O O . TYR A 1 193 ? -4.801 -24.922 -8.242 1 98.88 193 TYR A O 1
ATOM 1557 N N . PHE A 1 194 ? -3.07 -23.469 -8.117 1 98.88 194 PHE A N 1
ATOM 1558 C CA . PHE A 1 194 ? -3.871 -22.312 -7.719 1 98.88 194 PHE A CA 1
ATOM 1559 C C . PHE A 1 194 ? -3.559 -21.109 -8.594 1 98.88 194 PHE A C 1
ATOM 1561 O O . PHE A 1 194 ? -2.461 -21 -9.148 1 98.88 194 PHE A O 1
ATOM 1568 N N . GLY A 1 195 ? -4.395 -20.172 -8.742 1 98.62 195 GLY A N 1
ATOM 1569 C CA . GLY A 1 195 ? -4.336 -18.906 -9.469 1 98.62 195 GLY A CA 1
ATOM 1570 C C . GLY A 1 195 ? -5.68 -18.219 -9.562 1 98.62 195 GLY A C 1
ATOM 1571 O O . GLY A 1 195 ? -6.562 -18.438 -8.727 1 98.62 195 GLY A O 1
ATOM 1572 N N . SER A 1 196 ? -5.738 -17.266 -10.414 1 97.75 196 SER A N 1
ATOM 1573 C CA . SER A 1 196 ? -7.027 -16.672 -10.766 1 97.75 196 SER A CA 1
ATOM 1574 C C . SER A 1 196 ? -7.777 -17.547 -11.766 1 97.75 196 SER A C 1
ATOM 1576 O O . SER A 1 196 ? -7.418 -17.594 -12.945 1 97.75 196 SER A O 1
ATOM 1578 N N . ARG A 1 197 ? -8.836 -18.125 -11.336 1 97.06 197 ARG A N 1
ATOM 1579 C CA . ARG A 1 197 ? -9.492 -19.188 -12.086 1 97.06 197 ARG A CA 1
ATOM 1580 C C . ARG A 1 197 ? -10.562 -18.609 -13.008 1 97.06 197 ARG A C 1
ATOM 1582 O O . ARG A 1 197 ? -11.422 -17.844 -12.578 1 97.06 197 ARG A O 1
ATOM 1589 N N . PHE A 1 198 ? -10.453 -18.953 -14.281 1 94 198 PHE A N 1
ATOM 1590 C CA . PHE A 1 198 ? -11.461 -18.656 -15.289 1 94 198 PHE A CA 1
ATOM 1591 C C . PHE A 1 198 ? -12.156 -19.922 -15.758 1 94 198 PHE A C 1
ATOM 1593 O O . PHE A 1 198 ? -11.539 -21 -15.797 1 94 198 PHE A O 1
ATOM 1600 N N . LYS A 1 199 ? -13.43 -19.578 -16.109 1 87.56 199 LYS A N 1
ATOM 1601 C CA . LYS A 1 199 ? -14.234 -20.734 -16.531 1 87.56 199 LYS A CA 1
ATOM 1602 C C . LYS A 1 199 ? -14.273 -20.844 -18.047 1 87.56 199 LYS A C 1
ATOM 1604 O O . LYS A 1 199 ? -14.398 -19.844 -18.75 1 87.56 199 LYS A O 1
ATOM 1609 N N . LYS A 1 200 ? -13.547 -21.781 -18.641 1 86.5 200 LYS A N 1
ATOM 1610 C CA . LYS A 1 200 ? -13.594 -22.062 -20.062 1 86.5 200 LYS A CA 1
ATOM 1611 C C . LYS A 1 200 ? -12.484 -23.031 -20.469 1 86.5 200 LYS A C 1
ATOM 1613 O O . LYS A 1 200 ? -11.578 -23.312 -19.688 1 86.5 200 LYS A O 1
ATOM 1618 N N . PHE A 1 201 ? -12.688 -23.625 -21.594 1 88.06 201 PHE A N 1
ATOM 1619 C CA . PHE A 1 201 ? -11.703 -24.422 -22.328 1 88.06 201 PHE A CA 1
ATOM 1620 C C . PHE A 1 201 ? -11.555 -25.797 -21.703 1 88.06 201 PHE A C 1
ATOM 1622 O O . PHE A 1 201 ? -11.102 -26.734 -22.375 1 88.06 201 PHE A O 1
ATOM 1629 N N . SER A 1 202 ? -11.805 -25.906 -20.391 1 90.38 202 SER A N 1
ATOM 1630 C CA . SER A 1 202 ? -11.766 -27.203 -19.719 1 90.38 202 SER A CA 1
ATOM 1631 C C . SER A 1 202 ? -12.828 -27.297 -18.625 1 90.38 202 SER A C 1
ATOM 1633 O O . SER A 1 202 ? -13.406 -26.281 -18.234 1 90.38 202 SER A O 1
ATOM 1635 N N . LYS A 1 203 ? -13.094 -28.484 -18.156 1 94.06 203 LYS A N 1
ATOM 1636 C CA . LYS A 1 203 ? -14.117 -28.719 -17.125 1 94.06 203 LYS A CA 1
ATOM 1637 C C . LYS A 1 203 ? -13.805 -27.922 -15.859 1 94.06 203 LYS A C 1
ATOM 1639 O O . LYS A 1 203 ? -14.703 -27.312 -15.273 1 94.06 203 LYS A O 1
ATOM 1644 N N . GLN A 1 204 ? -12.516 -27.891 -15.445 1 96.06 204 GLN A N 1
ATOM 1645 C CA . GLN A 1 204 ? -12.141 -27.203 -14.219 1 96.06 204 GLN A CA 1
ATOM 1646 C C . GLN A 1 204 ? -11.773 -25.75 -14.5 1 96.06 204 GLN A C 1
ATOM 1648 O O . GLN A 1 204 ? -11.609 -24.953 -13.57 1 96.06 204 GLN A O 1
ATOM 1653 N N . GLY A 1 205 ? -11.648 -25.422 -15.781 1 96.56 205 GLY A N 1
ATOM 1654 C CA . GLY A 1 205 ? -11.172 -24.094 -16.125 1 96.56 205 GLY A CA 1
ATOM 1655 C C . GLY A 1 205 ? -9.664 -23.984 -16.172 1 96.56 205 GLY A C 1
ATOM 1656 O O . GLY A 1 205 ? -8.977 -24.984 -16.406 1 96.56 205 GLY A O 1
ATOM 1657 N N . TYR A 1 206 ? -9.18 -22.766 -16.141 1 97.62 206 TYR A N 1
ATOM 1658 C CA . TYR A 1 206 ? -7.746 -22.5 -16.172 1 97.62 206 TYR A CA 1
ATOM 1659 C C . TYR A 1 206 ? -7.398 -21.312 -15.281 1 97.62 206 TYR A C 1
ATOM 1661 O O . TYR A 1 206 ? -8.281 -20.531 -14.883 1 97.62 206 TYR A O 1
ATOM 1669 N N . MET A 1 207 ? -6.172 -21.234 -14.852 1 98.44 207 MET A N 1
ATOM 1670 C CA . MET A 1 207 ? -5.676 -20.094 -14.078 1 98.44 207 MET A CA 1
ATOM 1671 C C . MET A 1 207 ? -5.027 -19.047 -14.992 1 98.44 207 MET A C 1
ATOM 1673 O O . MET A 1 207 ? -4.215 -19.406 -15.852 1 98.44 207 MET A O 1
ATOM 1677 N N . SER A 1 208 ? -5.363 -17.812 -14.766 1 97.44 208 SER A N 1
ATOM 1678 C CA . SER A 1 208 ? -4.84 -16.719 -15.578 1 97.44 208 SER A CA 1
ATOM 1679 C C . SER A 1 208 ? -3.314 -16.734 -15.602 1 97.44 208 SER A C 1
ATOM 1681 O O . SER A 1 208 ? -2.674 -16.828 -14.555 1 97.44 208 SER A O 1
ATOM 1683 N N . GLY A 1 209 ? -2.791 -16.547 -16.797 1 97.31 209 GLY A N 1
ATOM 1684 C CA . GLY A 1 209 ? -1.347 -16.469 -16.938 1 97.31 209 GLY A CA 1
ATOM 1685 C C . GLY A 1 209 ? -0.754 -15.227 -16.312 1 97.31 209 GLY A C 1
ATOM 1686 O O . GLY A 1 209 ? 0.246 -15.297 -15.602 1 97.31 209 GLY A O 1
ATOM 1687 N N . GLY A 1 210 ? -1.392 -14.133 -16.562 1 96.5 210 GLY A N 1
ATOM 1688 C CA . GLY A 1 210 ? -0.917 -12.852 -16.062 1 96.5 210 GLY A CA 1
ATOM 1689 C C . GLY A 1 210 ? -0.957 -12.75 -14.539 1 96.5 210 GLY A C 1
ATOM 1690 O O . GLY A 1 210 ? -0.041 -12.195 -13.93 1 96.5 210 GLY A O 1
ATOM 1691 N N . GLY A 1 211 ? -1.977 -13.352 -13.945 1 97.44 211 GLY A N 1
ATOM 1692 C CA . GLY A 1 211 ? -2.104 -13.359 -12.5 1 97.44 211 GLY A CA 1
ATOM 1693 C C . GLY A 1 211 ? -1.146 -14.328 -11.82 1 97.44 211 GLY A C 1
ATOM 1694 O O . GLY A 1 211 ? -0.971 -14.289 -10.602 1 97.44 211 GLY A O 1
ATOM 1695 N N . GLY A 1 212 ? -0.55 -15.164 -12.672 1 98.62 212 GLY A N 1
ATOM 1696 C CA . GLY A 1 212 ? 0.328 -16.203 -12.148 1 98.62 212 GLY A CA 1
ATOM 1697 C C . GLY A 1 212 ? -0.422 -17.391 -11.594 1 98.62 212 GLY A C 1
ATOM 1698 O O . GLY A 1 212 ? -1.612 -17.297 -11.289 1 98.62 212 GLY A O 1
ATOM 1699 N N . TYR A 1 213 ? 0.256 -18.484 -11.562 1 98.88 213 TYR A N 1
ATOM 1700 C CA . TYR A 1 213 ? -0.306 -19.688 -10.953 1 98.88 213 TYR A CA 1
ATOM 1701 C C . TYR A 1 213 ? 0.787 -20.531 -10.312 1 98.88 213 TYR A C 1
ATOM 1703 O O . TYR A 1 213 ? 1.951 -20.453 -10.711 1 98.88 213 TYR A O 1
ATOM 1711 N N . VAL A 1 214 ? 0.395 -21.281 -9.312 1 98.94 214 VAL A N 1
ATOM 1712 C CA . VAL A 1 214 ? 1.343 -22.062 -8.531 1 98.94 214 VAL A CA 1
ATOM 1713 C C . VAL A 1 214 ? 0.914 -23.531 -8.516 1 98.94 214 VAL A C 1
ATOM 1715 O O . VAL A 1 214 ? -0.27 -23.844 -8.352 1 98.94 214 VAL A O 1
ATOM 1718 N N . LEU A 1 215 ? 1.857 -24.391 -8.844 1 98.94 215 LEU A N 1
ATOM 1719 C CA . LEU A 1 215 ? 1.633 -25.828 -8.883 1 98.94 215 LEU A CA 1
ATOM 1720 C C . LEU A 1 215 ? 2.344 -26.516 -7.723 1 98.94 215 LEU A C 1
ATOM 1722 O O . LEU A 1 215 ? 3.471 -26.156 -7.375 1 98.94 215 LEU A O 1
ATOM 1726 N N . SER A 1 216 ? 1.692 -27.562 -7.172 1 98.88 216 SER A N 1
ATOM 1727 C CA . SER A 1 216 ? 2.393 -28.438 -6.242 1 98.88 216 SER A CA 1
ATOM 1728 C C . SER A 1 216 ? 3.488 -29.234 -6.949 1 98.88 216 SER A C 1
ATOM 1730 O O . SER A 1 216 ? 3.443 -29.406 -8.172 1 98.88 216 SER A O 1
ATOM 1732 N N . ARG A 1 217 ? 4.438 -29.672 -6.234 1 98.75 217 ARG A N 1
ATOM 1733 C CA . ARG A 1 217 ? 5.48 -30.531 -6.781 1 98.75 217 ARG A CA 1
ATOM 1734 C C . ARG A 1 217 ? 4.879 -31.719 -7.516 1 98.75 217 ARG A C 1
ATOM 1736 O O . ARG A 1 217 ? 5.332 -32.094 -8.602 1 98.75 217 ARG A O 1
ATOM 1743 N N . GLU A 1 218 ? 3.83 -32.281 -6.926 1 98.75 218 GLU A N 1
ATOM 1744 C CA . GLU A 1 218 ? 3.182 -33.438 -7.559 1 98.75 218 GLU A CA 1
ATOM 1745 C C . GLU A 1 218 ? 2.516 -33.031 -8.875 1 98.75 218 GLU A C 1
ATOM 1747 O O . GLU A 1 218 ? 2.549 -33.812 -9.844 1 98.75 218 GLU A O 1
ATOM 1752 N N . ALA A 1 219 ? 1.904 -31.891 -8.898 1 98.88 219 ALA A N 1
ATOM 1753 C CA . ALA A 1 219 ? 1.292 -31.422 -10.133 1 98.88 219 ALA A CA 1
ATOM 1754 C C . ALA A 1 219 ? 2.34 -31.234 -11.234 1 98.88 219 ALA A C 1
ATOM 1756 O O . ALA A 1 219 ? 2.107 -31.594 -12.391 1 98.88 219 ALA A O 1
ATOM 1757 N N . VAL A 1 220 ? 3.486 -30.672 -10.906 1 98.94 220 VAL A N 1
ATOM 1758 C CA . VAL A 1 220 ? 4.566 -30.484 -11.875 1 98.94 220 VAL A CA 1
ATOM 1759 C C . VAL A 1 220 ? 5.047 -31.844 -12.375 1 98.94 220 VAL A C 1
ATOM 1761 O O . VAL A 1 220 ? 5.25 -32.031 -13.578 1 98.94 220 VAL A O 1
ATOM 1764 N N . THR A 1 221 ? 5.18 -32.781 -11.492 1 98.88 221 THR A N 1
ATOM 1765 C CA . THR A 1 221 ? 5.629 -34.125 -11.844 1 98.88 221 THR A CA 1
ATOM 1766 C C . THR A 1 221 ? 4.68 -34.75 -12.852 1 98.88 221 THR A C 1
ATOM 1768 O O . THR A 1 221 ? 5.121 -35.25 -13.898 1 98.88 221 THR A O 1
ATOM 1771 N N . GLN A 1 222 ? 3.441 -34.688 -12.562 1 98.81 222 GLN A N 1
ATOM 1772 C CA . GLN A 1 222 ? 2.455 -35.312 -13.453 1 98.81 222 GLN A CA 1
ATOM 1773 C C . GLN A 1 222 ? 2.402 -34.562 -14.789 1 98.81 222 GLN A C 1
ATOM 1775 O O . GLN A 1 222 ? 2.232 -35.188 -15.836 1 98.81 222 GLN A O 1
ATOM 1780 N N . PHE A 1 223 ? 2.504 -33.281 -14.742 1 98.81 223 PHE A N 1
ATOM 1781 C CA . PHE A 1 223 ? 2.492 -32.5 -15.969 1 98.81 223 PHE A CA 1
ATOM 1782 C C . PHE A 1 223 ? 3.623 -32.906 -16.891 1 98.81 223 PHE A C 1
ATOM 1784 O O . PHE A 1 223 ? 3.4 -33.156 -18.094 1 98.81 223 PHE A O 1
ATOM 1791 N N . VAL A 1 224 ? 4.836 -33.062 -16.359 1 98.62 224 VAL A N 1
ATOM 1792 C CA . VAL A 1 224 ? 6.031 -33.312 -17.156 1 98.62 224 VAL A CA 1
ATOM 1793 C C . VAL A 1 224 ? 6.109 -34.781 -17.547 1 98.62 224 VAL A C 1
ATOM 1795 O O . VAL A 1 224 ? 6.441 -35.125 -18.688 1 98.62 224 VAL A O 1
ATOM 1798 N N . GLU A 1 225 ? 5.73 -35.688 -16.656 1 98.5 225 GLU A N 1
ATOM 1799 C CA . GLU A 1 225 ? 5.938 -37.094 -16.891 1 98.5 225 GLU A CA 1
ATOM 1800 C C . GLU A 1 225 ? 4.766 -37.719 -17.656 1 98.5 225 GLU A C 1
ATOM 1802 O O . GLU A 1 225 ? 4.945 -38.656 -18.422 1 98.5 225 GLU A O 1
ATOM 1807 N N . VAL A 1 226 ? 3.609 -37.188 -17.406 1 98.38 226 VAL A N 1
ATOM 1808 C CA . VAL A 1 226 ? 2.418 -37.844 -17.922 1 98.38 226 VAL A CA 1
ATOM 1809 C C . VAL A 1 226 ? 1.813 -37 -19.047 1 98.38 226 VAL A C 1
ATOM 1811 O O . VAL A 1 226 ? 1.588 -37.5 -20.156 1 98.38 226 VAL A O 1
ATOM 1814 N N . ALA A 1 227 ? 1.579 -35.75 -18.844 1 98.12 227 ALA A N 1
ATOM 1815 C CA . ALA A 1 227 ? 0.813 -34.938 -19.781 1 98.12 227 ALA A CA 1
ATOM 1816 C C . ALA A 1 227 ? 1.657 -34.531 -21 1 98.12 227 ALA A C 1
ATOM 1818 O O . ALA A 1 227 ? 1.263 -34.781 -22.141 1 98.12 227 ALA A O 1
ATOM 1819 N N . LEU A 1 228 ? 2.832 -34.031 -20.781 1 97.44 228 LEU A N 1
ATOM 1820 C CA . LEU A 1 228 ? 3.643 -33.438 -21.844 1 97.44 228 LEU A CA 1
ATOM 1821 C C . LEU A 1 228 ? 4.012 -34.469 -22.906 1 97.44 228 LEU A C 1
ATOM 1823 O O . LEU A 1 228 ? 3.973 -34.188 -24.094 1 97.44 228 LEU A O 1
ATOM 1827 N N . PRO A 1 229 ? 4.379 -35.719 -22.5 1 97.06 229 PRO A N 1
ATOM 1828 C CA . PRO A 1 229 ? 4.789 -36.688 -23.516 1 97.06 229 PRO A CA 1
ATOM 1829 C C . PRO A 1 229 ? 3.613 -37.219 -24.328 1 97.06 229 PRO A C 1
ATOM 1831 O O . PRO A 1 229 ? 3.814 -37.875 -25.359 1 97.06 229 PRO A O 1
ATOM 1834 N N . ASN A 1 230 ? 2.371 -36.969 -23.875 1 97.19 230 ASN A N 1
ATOM 1835 C CA . ASN A 1 230 ? 1.171 -37.5 -24.516 1 97.19 230 ASN A CA 1
ATOM 1836 C C . ASN A 1 230 ? 0.437 -36.406 -25.312 1 97.19 230 ASN A C 1
ATOM 1838 O O . ASN A 1 230 ? -0.247 -35.562 -24.719 1 97.19 230 ASN A O 1
ATOM 1842 N N . LYS A 1 231 ? 0.4 -36.5 -26.562 1 93.88 231 LYS A N 1
ATOM 1843 C CA . LYS A 1 231 ? -0.142 -35.469 -27.453 1 93.88 231 LYS A CA 1
ATOM 1844 C C . LYS A 1 231 ? -1.66 -35.375 -27.328 1 93.88 231 LYS A C 1
ATOM 1846 O O . LYS A 1 231 ? -2.264 -34.375 -27.719 1 93.88 231 LYS A O 1
ATOM 1851 N N . THR A 1 232 ? -2.289 -36.438 -26.844 1 95.56 232 THR A N 1
ATOM 1852 C CA . THR A 1 232 ? -3.736 -36.406 -26.672 1 95.56 232 THR A CA 1
ATOM 1853 C C . THR A 1 232 ? -4.117 -35.656 -25.391 1 95.56 232 THR A C 1
ATOM 1855 O O . THR A 1 232 ? -5.266 -35.219 -25.234 1 95.56 232 THR A O 1
ATOM 1858 N N . LEU A 1 233 ? -3.121 -35.5 -24.562 1 96.44 233 LEU A N 1
ATOM 1859 C CA . LEU A 1 233 ? -3.371 -34.844 -23.281 1 96.44 233 LEU A CA 1
ATOM 1860 C C . LEU A 1 233 ? -2.945 -33.375 -23.328 1 96.44 233 LEU A C 1
ATOM 1862 O O . LEU A 1 233 ? -3.615 -32.531 -22.766 1 96.44 233 LEU A O 1
ATOM 1866 N N . CYS A 1 234 ? -1.831 -33.125 -24 1 96.31 234 CYS A N 1
ATOM 1867 C CA . CYS A 1 234 ? -1.285 -31.766 -24.078 1 96.31 234 CYS A CA 1
ATOM 1868 C C . CYS A 1 234 ? -0.845 -31.438 -25.5 1 96.31 234 CYS A C 1
ATOM 1870 O O . CYS A 1 234 ? -0.193 -32.25 -26.156 1 96.31 234 CYS A O 1
ATOM 1872 N N . LYS A 1 235 ? -1.19 -30.234 -25.828 1 95.5 235 LYS A N 1
ATOM 1873 C CA . LYS A 1 235 ? -0.805 -29.766 -27.156 1 95.5 235 LYS A CA 1
ATOM 1874 C C . LYS A 1 235 ? 0.711 -29.781 -27.328 1 95.5 235 LYS A C 1
ATOM 1876 O O . LYS A 1 235 ? 1.436 -29.156 -26.562 1 95.5 235 LYS A O 1
ATOM 1881 N N . ARG A 1 236 ? 1.158 -30.391 -28.375 1 93.62 236 ARG A N 1
ATOM 1882 C CA . ARG A 1 236 ? 2.592 -30.516 -28.609 1 93.62 236 ARG A CA 1
ATOM 1883 C C . ARG A 1 236 ? 3.164 -29.25 -29.234 1 93.62 236 ARG A C 1
ATOM 1885 O O . ARG A 1 236 ? 4.305 -28.875 -28.969 1 93.62 236 ARG A O 1
ATOM 1892 N N . HIS A 1 237 ? 2.389 -28.656 -30.109 1 93.5 237 HIS A N 1
ATOM 1893 C CA . HIS A 1 237 ? 2.846 -27.438 -30.781 1 93.5 237 HIS A CA 1
ATOM 1894 C C . HIS A 1 237 ? 3.074 -26.312 -29.781 1 93.5 237 HIS A C 1
ATOM 1896 O O . HIS A 1 237 ? 2.451 -26.281 -28.719 1 93.5 237 HIS A O 1
ATOM 1902 N N . ASN A 1 238 ? 3.879 -25.391 -30.188 1 93.62 238 ASN A N 1
ATOM 1903 C CA . ASN A 1 238 ? 4.34 -24.375 -29.25 1 93.62 238 ASN A CA 1
ATOM 1904 C C . ASN A 1 238 ? 3.402 -23.172 -29.234 1 93.62 238 ASN A C 1
ATOM 1906 O O . ASN A 1 238 ? 3.539 -22.281 -28.391 1 93.62 238 ASN A O 1
ATOM 1910 N N . THR A 1 239 ? 2.432 -23.188 -30.047 1 93.25 239 THR A N 1
ATOM 1911 C CA . THR A 1 239 ? 1.553 -22.031 -30.156 1 93.25 239 THR A CA 1
ATOM 1912 C C . THR A 1 239 ? 0.376 -22.141 -29.203 1 93.25 239 THR A C 1
ATOM 1914 O O . THR A 1 239 ? -0 -23.234 -28.797 1 93.25 239 THR A O 1
ATOM 1917 N N . GLY A 1 240 ? -0.168 -20.906 -28.828 1 92.88 240 GLY A N 1
ATOM 1918 C CA . GLY A 1 240 ? -1.38 -20.875 -28.031 1 92.88 240 GLY A CA 1
ATOM 1919 C C . GLY A 1 240 ? -1.235 -20.078 -26.75 1 92.88 240 GLY A C 1
ATOM 1920 O O . GLY A 1 240 ? -0.119 -19.75 -26.344 1 92.88 240 GLY A O 1
ATOM 1921 N N . ALA A 1 241 ? -2.416 -19.781 -26.172 1 94.06 241 ALA A N 1
ATOM 1922 C CA . ALA A 1 241 ? -2.432 -19.141 -24.859 1 94.06 241 ALA A CA 1
ATOM 1923 C C . ALA A 1 241 ? -1.955 -20.109 -23.781 1 94.06 241 ALA A C 1
ATOM 1925 O O . ALA A 1 241 ? -2.625 -21.109 -23.484 1 94.06 241 ALA A O 1
ATOM 1926 N N . GLU A 1 242 ? -0.846 -19.766 -23.203 1 96.56 242 GLU A N 1
ATOM 1927 C CA . GLU A 1 242 ? -0.154 -20.734 -22.359 1 96.56 242 GLU A CA 1
ATOM 1928 C C . GLU A 1 242 ? -1.003 -21.125 -21.156 1 96.56 242 GLU A C 1
ATOM 1930 O O . GLU A 1 242 ? -0.978 -22.266 -20.719 1 96.56 242 GLU A O 1
ATOM 1935 N N . ASP A 1 243 ? -1.816 -20.141 -20.609 1 97.31 243 ASP A N 1
ATOM 1936 C CA . ASP A 1 243 ? -2.621 -20.406 -19.422 1 97.31 243 ASP A CA 1
ATOM 1937 C C . ASP A 1 243 ? -3.797 -21.328 -19.75 1 97.31 243 ASP A C 1
ATOM 1939 O O . ASP A 1 243 ? -4.094 -22.25 -19 1 97.31 243 ASP A O 1
ATOM 1943 N N . ALA A 1 244 ? -4.41 -21.125 -20.891 1 96.56 244 ALA A N 1
ATOM 1944 C CA . ALA A 1 244 ? -5.5 -22 -21.328 1 96.56 244 ALA A CA 1
ATOM 1945 C C . ALA A 1 244 ? -4.992 -23.406 -21.609 1 96.56 244 ALA A C 1
ATOM 1947 O O . ALA A 1 244 ? -5.625 -24.391 -21.203 1 96.56 244 ALA A O 1
ATOM 1948 N N . GLU A 1 245 ? -3.867 -23.5 -22.297 1 97.31 245 GLU A N 1
ATOM 1949 C CA . GLU A 1 245 ? -3.299 -24.812 -22.594 1 97.31 245 GLU A CA 1
ATOM 1950 C C . GLU A 1 245 ? -2.893 -25.547 -21.328 1 97.31 245 GLU A C 1
ATOM 1952 O O . GLU A 1 245 ? -3.061 -26.75 -21.219 1 97.31 245 GLU A O 1
ATOM 1957 N N . MET A 1 246 ? -2.355 -24.781 -20.359 1 98.25 246 MET A N 1
ATOM 1958 C CA . MET A 1 246 ? -2.01 -25.375 -19.078 1 98.25 246 MET A CA 1
ATOM 1959 C C . MET A 1 246 ? -3.242 -25.953 -18.391 1 98.25 246 MET A C 1
ATOM 1961 O O . MET A 1 246 ? -3.207 -27.094 -17.906 1 98.25 246 MET A O 1
ATOM 1965 N N . GLY A 1 247 ? -4.309 -25.156 -18.359 1 98.12 247 GLY A N 1
ATOM 1966 C CA . GLY A 1 247 ? -5.551 -25.641 -17.781 1 98.12 247 GLY A CA 1
ATOM 1967 C C . GLY A 1 247 ? -6.074 -26.906 -18.422 1 98.12 247 GLY A C 1
ATOM 1968 O O . GLY A 1 247 ? -6.488 -27.828 -17.719 1 98.12 247 GLY A O 1
ATOM 1969 N N . LYS A 1 248 ? -6.043 -26.984 -19.75 1 97.81 248 LYS A N 1
ATOM 1970 C CA . LYS A 1 248 ? -6.5 -28.156 -20.484 1 97.81 248 LYS A CA 1
ATOM 1971 C C . LYS A 1 248 ? -5.676 -29.391 -20.125 1 97.81 248 LYS A C 1
ATOM 1973 O O . LYS A 1 248 ? -6.234 -30.453 -19.844 1 97.81 248 LYS A O 1
ATOM 1978 N N . CYS A 1 249 ? -4.402 -29.234 -20.109 1 98 249 CYS A N 1
ATOM 1979 C CA . CYS A 1 249 ? -3.5 -30.344 -19.844 1 98 249 CYS A CA 1
ATOM 1980 C C . CYS A 1 249 ? -3.693 -30.891 -18.422 1 98 249 CYS A C 1
ATOM 1982 O O . CYS A 1 249 ? -3.836 -32.094 -18.234 1 98 249 CYS A O 1
ATOM 1984 N N . LEU A 1 250 ? -3.736 -29.953 -17.469 1 98.62 250 LEU A N 1
ATOM 1985 C CA . LEU A 1 250 ? -3.832 -30.359 -16.078 1 98.62 250 LEU A CA 1
ATOM 1986 C C . LEU A 1 250 ? -5.195 -30.984 -15.781 1 98.62 250 LEU A C 1
ATOM 1988 O O . LEU A 1 250 ? -5.293 -31.938 -15.008 1 98.62 250 LEU A O 1
ATOM 1992 N N . ASP A 1 251 ? -6.191 -30.5 -16.391 1 98.12 251 ASP A N 1
ATOM 1993 C CA . ASP A 1 251 ? -7.535 -31.047 -16.234 1 98.12 251 ASP A CA 1
ATOM 1994 C C . ASP A 1 251 ? -7.586 -32.5 -16.703 1 98.12 251 ASP A C 1
ATOM 1996 O O . ASP A 1 251 ? -8.156 -33.375 -16.016 1 98.12 251 ASP A O 1
ATOM 2000 N N . LYS A 1 252 ? -7.004 -32.812 -17.781 1 98 252 LYS A N 1
ATOM 2001 C CA . LYS A 1 252 ? -7.074 -34.156 -18.406 1 98 252 LYS A CA 1
ATOM 2002 C C . LYS A 1 252 ? -6.332 -35.188 -17.562 1 98 252 LYS A C 1
ATOM 2004 O O . LYS A 1 252 ? -6.598 -36.375 -17.688 1 98 252 LYS A O 1
ATOM 2009 N N . ILE A 1 253 ? -5.418 -34.75 -16.766 1 98 253 ILE A N 1
ATOM 2010 C CA . ILE A 1 253 ? -4.668 -35.719 -15.984 1 98 253 ILE A CA 1
ATOM 2011 C C . ILE A 1 253 ? -5.129 -35.688 -14.531 1 98 253 ILE A C 1
ATOM 2013 O O . ILE A 1 253 ? -4.504 -36.281 -13.656 1 98 253 ILE A O 1
ATOM 2017 N N . GLY A 1 254 ? -6.094 -34.906 -14.203 1 97.44 254 GLY A N 1
ATOM 2018 C CA . GLY A 1 254 ? -6.766 -34.969 -12.922 1 97.44 254 GLY A CA 1
ATOM 2019 C C . GLY A 1 254 ? -6.145 -34.062 -11.867 1 97.44 254 GLY A C 1
ATOM 2020 O O . GLY A 1 254 ? -6.398 -34.219 -10.672 1 97.44 254 GLY A O 1
ATOM 2021 N N . VAL A 1 255 ? -5.273 -33.188 -12.258 1 98.62 255 VAL A N 1
ATOM 2022 C CA . VAL A 1 255 ? -4.762 -32.188 -11.312 1 98.62 255 VAL A CA 1
ATOM 2023 C C . VAL A 1 255 ? -5.891 -31.234 -10.898 1 98.62 255 VAL A C 1
ATOM 2025 O O . VAL A 1 255 ? -6.566 -30.656 -11.75 1 98.62 255 VAL A O 1
ATOM 2028 N N . LEU A 1 256 ? -6.074 -31.094 -9.633 1 98.44 256 LEU A N 1
ATOM 2029 C CA . LEU A 1 256 ? -7.195 -30.312 -9.117 1 98.44 256 LEU A CA 1
ATOM 2030 C C . LEU A 1 256 ? -6.941 -28.828 -9.273 1 98.44 256 LEU A C 1
ATOM 2032 O O . LEU A 1 256 ? -5.867 -28.328 -8.914 1 98.44 256 LEU A O 1
ATOM 2036 N N . ALA A 1 257 ? -7.914 -28.141 -9.898 1 98.38 257 ALA A N 1
ATOM 2037 C CA . ALA A 1 257 ? -7.91 -26.688 -9.859 1 98.38 257 ALA A CA 1
ATOM 2038 C C . ALA A 1 257 ? -8.438 -26.172 -8.523 1 98.38 257 ALA A C 1
ATOM 2040 O O . ALA A 1 257 ? -9.656 -26.125 -8.312 1 98.38 257 ALA A O 1
ATOM 2041 N N . GLY A 1 258 ? -7.52 -25.703 -7.715 1 98.12 258 GLY A N 1
ATOM 2042 C CA . GLY A 1 258 ? -7.887 -25.297 -6.367 1 98.12 258 GLY A CA 1
ATOM 2043 C C . GLY A 1 258 ? -8.523 -23.922 -6.32 1 98.12 258 GLY A C 1
ATOM 2044 O O . GLY A 1 258 ? -8.328 -23.109 -7.23 1 98.12 258 GLY A O 1
ATOM 2045 N N . ASP A 1 259 ? -9.297 -23.734 -5.262 1 97.5 259 ASP A N 1
ATOM 2046 C CA . ASP A 1 259 ? -9.867 -22.422 -4.977 1 97.5 259 ASP A CA 1
ATOM 2047 C C . ASP A 1 259 ? -8.898 -21.562 -4.164 1 97.5 259 ASP A C 1
ATOM 2049 O O . ASP A 1 259 ? -8.68 -21.828 -2.979 1 97.5 259 ASP A O 1
ATOM 2053 N N . SER A 1 260 ? -8.375 -20.531 -4.785 1 97.94 260 SER A N 1
ATOM 2054 C CA . SER A 1 260 ? -7.352 -19.703 -4.137 1 97.94 260 SER A CA 1
ATOM 2055 C C . SER A 1 260 ? -7.977 -18.578 -3.318 1 97.94 260 SER A C 1
ATOM 2057 O O . SER A 1 260 ? -7.266 -17.828 -2.658 1 97.94 260 SER A O 1
ATOM 2059 N N . ARG A 1 261 ? -9.281 -18.438 -3.303 1 96.81 261 ARG A N 1
ATOM 2060 C CA . ARG A 1 261 ? -9.961 -17.344 -2.604 1 96.81 261 ARG A CA 1
ATOM 2061 C C . ARG A 1 261 ? -9.867 -17.516 -1.092 1 96.81 261 ARG A C 1
ATOM 2063 O O . ARG A 1 261 ? -9.508 -18.594 -0.608 1 96.81 261 ARG A O 1
ATOM 2070 N N . ASP A 1 262 ? -10.141 -16.391 -0.376 1 94.75 262 ASP A N 1
ATOM 2071 C CA . ASP A 1 262 ? -10.18 -16.516 1.077 1 94.75 262 ASP A CA 1
ATOM 2072 C C . ASP A 1 262 ? -11.531 -17.047 1.541 1 94.75 262 ASP A C 1
ATOM 2074 O O . ASP A 1 262 ? -12.383 -17.422 0.72 1 94.75 262 ASP A O 1
ATOM 2078 N N . SER A 1 263 ? -11.68 -17.203 2.836 1 92.5 263 SER A N 1
ATOM 2079 C CA . SER A 1 263 ? -12.859 -17.859 3.395 1 92.5 263 SER A CA 1
ATOM 2080 C C . SER A 1 263 ? -14.117 -17.062 3.115 1 92.5 263 SER A C 1
ATOM 2082 O O . SER A 1 263 ? -15.234 -17.578 3.199 1 92.5 263 SER A O 1
ATOM 2084 N N . LEU A 1 264 ? -13.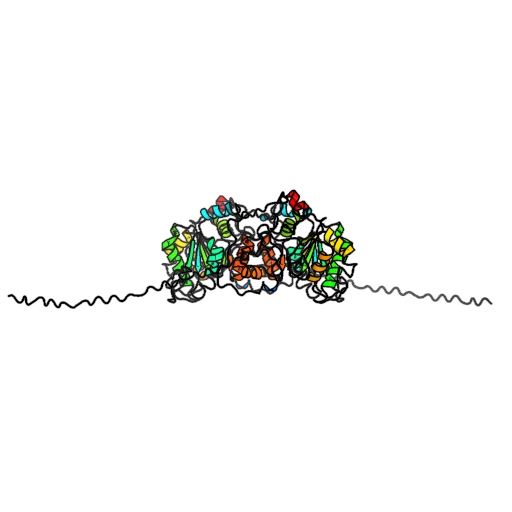953 -15.789 2.738 1 90.75 264 LEU A N 1
ATOM 2085 C CA . LEU A 1 264 ? -15.094 -14.938 2.434 1 90.75 264 LEU A CA 1
ATOM 2086 C C . LEU A 1 264 ? -15.352 -14.883 0.93 1 90.75 264 LEU A C 1
ATOM 2088 O O . LEU A 1 264 ? -16.219 -14.133 0.467 1 90.75 264 LEU A O 1
ATOM 2092 N N . GLY A 1 265 ? -14.562 -15.609 0.204 1 93.38 265 GLY A N 1
ATOM 2093 C CA . GLY A 1 265 ? -14.75 -15.688 -1.235 1 93.38 265 GLY A CA 1
ATOM 2094 C C . GLY A 1 265 ? -14.039 -14.578 -1.988 1 93.38 265 GLY A C 1
ATOM 2095 O O . GLY A 1 265 ? -14.305 -14.359 -3.174 1 93.38 265 GLY A O 1
ATOM 2096 N N . ARG A 1 266 ? -13.156 -13.844 -1.315 1 94.19 266 ARG A N 1
ATOM 2097 C CA . ARG A 1 266 ? -12.438 -12.742 -1.948 1 94.19 266 ARG A CA 1
ATOM 2098 C C . ARG A 1 266 ? -11.18 -13.25 -2.648 1 94.19 266 ARG A C 1
ATOM 2100 O O . ARG A 1 266 ? -10.484 -14.125 -2.133 1 94.19 266 ARG A O 1
ATOM 2107 N N . GLY A 1 267 ? -10.812 -12.656 -3.77 1 95.81 267 GLY A N 1
ATOM 2108 C CA . GLY A 1 267 ? -9.711 -13.117 -4.594 1 95.81 267 GLY A CA 1
ATOM 2109 C C . GLY A 1 267 ? -8.352 -12.891 -3.961 1 95.81 267 GLY A C 1
ATOM 2110 O O . GLY A 1 267 ? -8.172 -11.938 -3.197 1 95.81 267 GLY A O 1
ATOM 2111 N N . ARG A 1 268 ? -7.395 -13.766 -4.391 1 98.12 268 ARG A N 1
ATOM 2112 C CA . ARG A 1 268 ? -6.012 -13.586 -3.963 1 98.12 268 ARG A CA 1
ATOM 2113 C C . ARG A 1 268 ? -5.09 -13.359 -5.16 1 98.12 268 ARG A C 1
ATOM 2115 O O . ARG A 1 268 ? -4.062 -12.695 -5.039 1 98.12 268 ARG A O 1
ATOM 2122 N N . PHE A 1 269 ? -5.418 -13.984 -6.262 1 98.62 269 PHE A N 1
ATOM 2123 C CA . PHE A 1 269 ? -4.676 -13.805 -7.504 1 98.62 269 PHE A CA 1
ATOM 2124 C C . PHE A 1 269 ? -5.434 -12.891 -8.461 1 98.62 269 PHE A C 1
ATOM 2126 O O . PHE A 1 269 ? -6.59 -13.148 -8.797 1 98.62 269 PHE A O 1
ATOM 2133 N N . PHE A 1 270 ? -4.711 -11.875 -8.977 1 97.81 270 PHE A N 1
ATOM 2134 C CA . PHE A 1 270 ? -5.441 -10.883 -9.758 1 97.81 270 PHE A CA 1
ATOM 2135 C C . PHE A 1 270 ? -4.809 -10.695 -11.133 1 97.81 270 PHE A C 1
ATOM 2137 O O . PHE A 1 270 ? -3.643 -10.312 -11.234 1 97.81 270 PHE A O 1
ATOM 2144 N N . PRO A 1 271 ? -5.59 -10.875 -12.18 1 97.06 271 PRO A N 1
ATOM 2145 C CA . PRO A 1 271 ? -5.062 -10.75 -13.547 1 97.06 271 PRO A CA 1
ATOM 2146 C C . PRO A 1 271 ? -4.926 -9.297 -13.992 1 97.06 271 PRO A C 1
ATOM 2148 O O . PRO A 1 271 ? -4.457 -9.031 -15.102 1 97.06 271 PRO A O 1
ATOM 2151 N N . PHE A 1 272 ? -5.305 -8.352 -13.102 1 95.69 272 PHE A N 1
ATOM 2152 C CA . PHE A 1 272 ? -5.188 -6.93 -13.414 1 95.69 272 PHE A CA 1
ATOM 2153 C C . PHE A 1 272 ? -4.613 -6.164 -12.227 1 95.69 272 PHE A C 1
ATOM 2155 O O . PHE A 1 272 ? -4.215 -6.766 -11.227 1 95.69 272 PHE A O 1
ATOM 2162 N N . THR A 1 273 ? -4.543 -4.809 -12.445 1 95.38 273 THR A N 1
ATOM 2163 C CA . THR A 1 273 ? -4.008 -3.951 -11.391 1 95.38 273 THR A CA 1
ATOM 2164 C C . THR A 1 273 ? -4.977 -3.871 -10.219 1 95.38 273 THR A C 1
ATOM 2166 O O . THR A 1 273 ? -6.172 -4.133 -10.375 1 95.38 273 THR A O 1
ATOM 2169 N N . PRO A 1 274 ? -4.477 -3.484 -9.031 1 94.56 274 PRO A N 1
ATOM 2170 C CA . PRO A 1 274 ? -5.375 -3.318 -7.887 1 94.56 274 PRO A CA 1
ATOM 2171 C C . PRO A 1 274 ? -6.504 -2.326 -8.156 1 94.56 274 PRO A C 1
ATOM 2173 O O . PRO A 1 274 ? -7.66 -2.594 -7.824 1 94.56 274 PRO A O 1
ATOM 2176 N N . VAL A 1 275 ? -6.18 -1.247 -8.828 1 91.5 275 VAL A N 1
ATOM 2177 C CA . VAL A 1 275 ? -7.152 -0.185 -9.07 1 91.5 275 VAL A CA 1
ATOM 2178 C C . VAL A 1 275 ? -8.281 -0.707 -9.953 1 91.5 275 VAL A C 1
ATOM 2180 O O . VAL A 1 275 ? -9.453 -0.415 -9.711 1 91.5 275 VAL A O 1
ATOM 2183 N N . THR A 1 276 ? -7.891 -1.492 -10.914 1 90.75 276 THR A N 1
ATOM 2184 C CA . THR A 1 276 ? -8.891 -2.066 -11.805 1 90.75 276 THR A CA 1
ATOM 2185 C C . THR A 1 276 ? -9.867 -2.943 -11.023 1 90.75 276 THR A C 1
ATOM 2187 O O . THR A 1 276 ? -11.086 -2.842 -11.211 1 90.75 276 THR A O 1
ATOM 2190 N N . HIS A 1 277 ? -9.383 -3.721 -10.156 1 90.94 277 HIS A N 1
ATOM 2191 C CA . HIS A 1 277 ? -10.242 -4.609 -9.375 1 90.94 277 HIS A CA 1
ATOM 2192 C C . HIS A 1 277 ? -11.062 -3.83 -8.352 1 90.94 277 HIS A C 1
ATOM 2194 O O . HIS A 1 277 ? -12.242 -4.121 -8.148 1 90.94 277 HIS A O 1
ATOM 2200 N N . LEU A 1 278 ? -10.5 -2.867 -7.754 1 87.81 278 LEU A N 1
ATOM 2201 C CA . LEU A 1 278 ? -11.164 -2.064 -6.738 1 87.81 278 LEU A CA 1
ATOM 2202 C C . LEU A 1 278 ? -12.336 -1.296 -7.336 1 87.81 278 LEU A C 1
ATOM 2204 O O . LEU A 1 278 ? -13.406 -1.216 -6.73 1 87.81 278 LEU A O 1
ATOM 2208 N N . PHE A 1 279 ? -12.156 -0.792 -8.445 1 84.06 279 PHE A N 1
ATOM 2209 C CA . PHE A 1 279 ? -13.18 0.085 -9 1 84.06 279 PHE A CA 1
ATOM 2210 C C . PHE A 1 279 ? -14.273 -0.726 -9.68 1 84.06 279 PHE A C 1
ATOM 2212 O O . PHE A 1 279 ? -15.383 -0.229 -9.883 1 84.06 279 PHE A O 1
ATOM 2219 N N . ASN A 1 280 ? -13.953 -1.959 -9.961 1 78.94 280 ASN A N 1
ATOM 2220 C CA . ASN A 1 280 ? -14.984 -2.814 -10.539 1 78.94 280 ASN A CA 1
ATOM 2221 C C . ASN A 1 280 ? -15.805 -3.514 -9.461 1 78.94 280 ASN A C 1
ATOM 2223 O O . ASN A 1 280 ? -17.016 -3.729 -9.633 1 78.94 280 ASN A O 1
ATOM 2227 N N . GLN A 1 281 ? -15.141 -3.754 -8.32 1 79 281 GLN A N 1
ATOM 2228 C CA . GLN A 1 281 ? -15.797 -4.637 -7.367 1 79 281 GLN A CA 1
ATOM 2229 C C . GLN A 1 281 ? -15.883 -3.99 -5.988 1 79 281 GLN A C 1
ATOM 2231 O O . GLN A 1 281 ? -16.531 -4.523 -5.082 1 79 281 GLN A O 1
ATOM 2236 N N . GLY A 1 282 ? -15.25 -2.883 -5.816 1 79.12 282 GLY A N 1
ATOM 2237 C CA . GLY A 1 282 ? -15.188 -2.273 -4.5 1 79.12 282 GLY A CA 1
ATOM 2238 C C . GLY A 1 282 ? -14.102 -2.857 -3.621 1 79.12 282 GLY A C 1
ATOM 2239 O O . GLY A 1 282 ? -13.352 -3.734 -4.055 1 79.12 282 GLY A O 1
ATOM 2240 N N . LEU A 1 283 ? -14.109 -2.443 -2.424 1 76.75 283 LEU A N 1
ATOM 2241 C CA . LEU A 1 283 ? -13.055 -2.859 -1.511 1 76.75 283 LEU A CA 1
ATOM 2242 C C . LEU A 1 283 ? -13.211 -4.324 -1.122 1 76.75 283 LEU A C 1
ATOM 2244 O O . LEU A 1 283 ? -12.273 -4.949 -0.629 1 76.75 283 LEU A O 1
ATOM 2248 N N . THR A 1 284 ? -14.328 -4.914 -1.406 1 79.31 284 THR A N 1
ATOM 2249 C CA . THR A 1 284 ? -14.586 -6.309 -1.052 1 79.31 284 THR A CA 1
ATOM 2250 C C . THR A 1 284 ? -14.07 -7.246 -2.139 1 79.31 284 THR A C 1
ATOM 2252 O O . THR A 1 284 ? -14.141 -8.469 -1.993 1 79.31 284 THR A O 1
ATOM 2255 N N . CYS A 1 285 ? -13.461 -6.652 -3.033 1 82 285 CYS A N 1
ATOM 2256 C CA . CYS A 1 285 ? -12.945 -7.438 -4.152 1 82 285 CYS A CA 1
ATOM 2257 C C . CYS A 1 285 ? -11.758 -8.289 -3.721 1 82 285 CYS A C 1
ATOM 2259 O O . CYS A 1 285 ? -11.539 -9.375 -4.258 1 82 285 CYS A O 1
ATOM 2261 N N . CYS A 1 286 ? -11.141 -7.844 -2.807 1 91.19 286 CYS A N 1
ATOM 2262 C CA . CYS A 1 286 ? -9.781 -8.367 -2.672 1 91.19 286 CYS A CA 1
ATOM 2263 C C . CYS A 1 286 ? -9.508 -8.812 -1.24 1 91.19 286 CYS A C 1
ATOM 2265 O O . CYS A 1 286 ? -9.836 -8.102 -0.291 1 91.19 286 CYS A O 1
ATOM 2267 N N . SER A 1 287 ? -8.953 -9.93 -1.158 1 95.06 287 SER A N 1
ATOM 2268 C CA . SER A 1 287 ? -8.602 -10.5 0.14 1 95.06 287 SER A CA 1
ATOM 2269 C C . SER A 1 287 ? -7.582 -9.641 0.869 1 95.06 287 SER A C 1
ATOM 2271 O O . SER A 1 287 ? -6.734 -9 0.237 1 95.06 287 SER A O 1
ATOM 2273 N N . ASP A 1 288 ? -7.617 -9.703 2.188 1 93.88 288 ASP A N 1
ATOM 2274 C CA . ASP A 1 288 ? -6.582 -9.07 3.002 1 93.88 288 ASP A CA 1
ATOM 2275 C C . ASP A 1 288 ? -5.25 -9.805 2.859 1 93.88 288 ASP A C 1
ATOM 2277 O O . ASP A 1 288 ? -4.207 -9.289 3.275 1 93.88 288 ASP A O 1
ATOM 2281 N N . THR A 1 289 ? -5.363 -10.961 2.281 1 96.5 289 THR A N 1
ATOM 2282 C CA . THR A 1 289 ? -4.164 -11.75 2.018 1 96.5 289 THR A CA 1
ATOM 2283 C C . THR A 1 289 ? -3.986 -11.977 0.52 1 96.5 289 THR A C 1
ATOM 2285 O O . THR A 1 289 ? -3.633 -13.078 0.093 1 96.5 289 THR A O 1
ATOM 2288 N N . ALA A 1 290 ? -4.273 -10.961 -0.247 1 97.88 290 ALA A N 1
ATOM 2289 C CA . ALA A 1 290 ? -4.047 -11.023 -1.688 1 97.88 290 ALA A CA 1
ATOM 2290 C C . ALA A 1 290 ? -2.604 -11.406 -2 1 97.88 290 ALA A C 1
ATOM 2292 O O . ALA A 1 290 ? -1.695 -11.117 -1.219 1 97.88 290 ALA A O 1
ATOM 2293 N N . ILE A 1 291 ? -2.408 -11.977 -3.203 1 98.81 291 ILE A N 1
ATOM 2294 C CA . ILE A 1 291 ? -1.117 -12.594 -3.484 1 98.81 291 ILE A CA 1
ATOM 2295 C C . ILE A 1 291 ? -0.48 -11.93 -4.703 1 98.81 291 ILE A C 1
ATOM 2297 O O . ILE A 1 291 ? 0.707 -11.594 -4.684 1 98.81 291 ILE A O 1
ATOM 2301 N N . THR A 1 292 ? -1.226 -11.789 -5.793 1 98.81 292 THR A N 1
ATOM 2302 C CA . THR A 1 292 ? -0.595 -11.266 -7 1 98.81 292 THR A CA 1
ATOM 2303 C C . THR A 1 292 ? -1.462 -10.18 -7.633 1 98.81 292 THR A C 1
ATOM 2305 O O . THR A 1 292 ? -2.686 -10.188 -7.488 1 98.81 292 THR A O 1
ATOM 2308 N N . PHE A 1 293 ? -0.804 -9.297 -8.273 1 98.5 293 PHE A N 1
ATOM 2309 C CA . PHE A 1 293 ? -1.41 -8.32 -9.172 1 98.5 293 PHE A CA 1
ATOM 2310 C C . PHE A 1 293 ? -0.653 -8.25 -10.492 1 98.5 293 PHE A C 1
ATOM 2312 O O . PHE A 1 293 ? 0.579 -8.305 -10.516 1 98.5 293 PHE A O 1
ATOM 2319 N N . HIS A 1 294 ? -1.408 -8.133 -11.594 1 98.12 294 HIS A N 1
ATOM 2320 C CA . HIS A 1 294 ? -0.821 -8.109 -12.922 1 98.12 294 HIS A CA 1
ATOM 2321 C C . HIS A 1 294 ? -0.857 -6.707 -13.516 1 98.12 294 HIS A C 1
ATOM 2323 O O . HIS A 1 294 ? -1.567 -5.832 -13.016 1 98.12 294 HIS A O 1
ATOM 2329 N N . TYR A 1 295 ? 0.014 -6.48 -14.547 1 97.38 295 TYR A N 1
ATOM 2330 C CA . TYR A 1 295 ? 0.202 -5.199 -15.219 1 97.38 295 TYR A CA 1
ATOM 2331 C C . TYR A 1 295 ? 0.807 -4.168 -14.273 1 97.38 295 TYR A C 1
ATOM 2333 O O . TYR A 1 295 ? 0.415 -3 -14.289 1 97.38 295 TYR A O 1
ATOM 2341 N N . MET A 1 296 ? 1.632 -4.578 -13.461 1 97.5 296 MET A N 1
ATOM 2342 C CA . MET A 1 296 ? 2.342 -3.717 -12.523 1 97.5 296 MET A CA 1
ATOM 2343 C C . MET A 1 296 ? 3.609 -3.15 -13.148 1 97.5 296 MET A C 1
ATOM 2345 O O . MET A 1 296 ? 4.566 -3.889 -13.398 1 97.5 296 MET A O 1
ATOM 2349 N N . ASP A 1 297 ? 3.545 -1.9 -13.398 1 93.69 297 ASP A N 1
ATOM 2350 C CA . ASP A 1 297 ? 4.758 -1.283 -13.922 1 93.69 297 ASP A CA 1
ATOM 2351 C C . ASP A 1 297 ? 5.781 -1.047 -12.812 1 93.69 297 ASP A C 1
ATOM 2353 O O . ASP A 1 297 ? 5.535 -1.387 -11.656 1 93.69 297 ASP A O 1
ATOM 2357 N N . ILE A 1 298 ? 6.906 -0.479 -13.164 1 91.94 298 ILE A N 1
ATOM 2358 C CA . ILE A 1 298 ? 8.039 -0.334 -12.258 1 91.94 298 ILE A CA 1
ATOM 2359 C C . ILE A 1 298 ? 7.652 0.573 -11.094 1 91.94 298 ILE A C 1
ATOM 2361 O O . ILE A 1 298 ? 8 0.298 -9.945 1 91.94 298 ILE A O 1
ATOM 2365 N N . ASN A 1 299 ? 6.949 1.642 -11.352 1 90.62 299 ASN A N 1
ATOM 2366 C CA . ASN A 1 299 ? 6.5 2.551 -10.305 1 90.62 299 ASN A CA 1
ATOM 2367 C C . ASN A 1 299 ? 5.633 1.835 -9.273 1 90.62 299 ASN A C 1
ATOM 2369 O O . ASN A 1 299 ? 5.844 1.979 -8.07 1 90.62 299 ASN A O 1
ATOM 2373 N N . LYS A 1 300 ? 4.793 1.063 -9.781 1 94.81 300 LYS A N 1
ATOM 2374 C CA . LYS A 1 300 ? 3.879 0.339 -8.898 1 94.81 300 LYS A CA 1
ATOM 2375 C C . LYS A 1 300 ? 4.629 -0.694 -8.062 1 94.81 300 LYS A C 1
ATOM 2377 O O . LYS A 1 300 ? 4.305 -0.901 -6.887 1 94.81 300 LYS A O 1
ATOM 2382 N N . MET A 1 301 ? 5.605 -1.296 -8.672 1 95.12 301 MET A N 1
ATOM 2383 C CA . MET A 1 301 ? 6.344 -2.322 -7.941 1 95.12 301 MET A CA 1
ATOM 2384 C C . MET A 1 301 ? 7.051 -1.724 -6.727 1 95.12 301 MET A C 1
ATOM 2386 O O . MET A 1 301 ? 6.941 -2.25 -5.617 1 95.12 301 MET A O 1
ATOM 2390 N N . TYR A 1 302 ? 7.664 -0.642 -6.902 1 92.62 302 TYR A N 1
ATOM 2391 C CA . TYR A 1 302 ? 8.406 -0.031 -5.805 1 92.62 302 TYR A CA 1
ATOM 2392 C C . TYR A 1 302 ? 7.461 0.644 -4.816 1 92.62 302 TYR A C 1
ATOM 2394 O O . TYR A 1 302 ? 7.723 0.666 -3.613 1 92.62 302 TYR A O 1
ATOM 2402 N N . GLU A 1 303 ? 6.422 1.232 -5.32 1 95.12 303 GLU A N 1
ATOM 2403 C CA . GLU A 1 303 ? 5.406 1.767 -4.422 1 95.12 303 GLU A CA 1
ATOM 2404 C C . GLU A 1 303 ? 4.844 0.677 -3.516 1 95.12 303 GLU A C 1
ATOM 2406 O O . GLU A 1 303 ? 4.676 0.888 -2.312 1 95.12 303 GLU A O 1
ATOM 2411 N N . PHE A 1 304 ? 4.578 -0.502 -4.105 1 96.69 304 PHE A N 1
ATOM 2412 C CA . PHE A 1 304 ? 4.066 -1.624 -3.328 1 96.69 304 PHE A CA 1
ATOM 2413 C C . PHE A 1 304 ? 5.094 -2.09 -2.303 1 96.69 304 PHE A C 1
ATOM 2415 O O . PHE A 1 304 ? 4.738 -2.439 -1.176 1 96.69 304 PHE A O 1
ATOM 2422 N N . GLU A 1 305 ? 6.379 -2.057 -2.686 1 94.06 305 GLU A N 1
ATOM 2423 C CA . GLU A 1 305 ? 7.426 -2.412 -1.73 1 94.06 305 GLU A CA 1
ATOM 2424 C C . GLU A 1 305 ? 7.383 -1.506 -0.503 1 94.06 305 GLU A C 1
ATOM 2426 O O . GLU A 1 305 ? 7.469 -1.982 0.63 1 94.06 305 GLU A O 1
ATOM 2431 N N . TYR A 1 306 ? 7.211 -0.301 -0.75 1 94.38 306 TYR A N 1
ATOM 2432 C CA . TYR A 1 306 ? 7.191 0.652 0.354 1 94.38 306 TYR A CA 1
ATOM 2433 C C . TYR A 1 306 ? 5.918 0.512 1.174 1 94.38 306 TYR A C 1
ATOM 2435 O O . TYR A 1 306 ? 5.965 0.456 2.404 1 94.38 306 TYR A O 1
ATOM 2443 N N . LEU A 1 307 ? 4.762 0.411 0.51 1 95.56 307 LEU A N 1
ATOM 2444 C CA . LEU A 1 307 ? 3.467 0.433 1.181 1 95.56 307 LEU A CA 1
ATOM 2445 C C . LEU A 1 307 ? 3.229 -0.864 1.945 1 95.56 307 LEU A C 1
ATOM 2447 O O . LEU A 1 307 ? 2.604 -0.857 3.01 1 95.56 307 LEU A O 1
ATOM 2451 N N . LEU A 1 308 ? 3.783 -1.948 1.463 1 94.75 308 LEU A N 1
ATOM 2452 C CA . LEU A 1 308 ? 3.447 -3.238 2.059 1 94.75 308 LEU A CA 1
ATOM 2453 C C . LEU A 1 308 ? 4.473 -3.629 3.119 1 94.75 308 LEU A C 1
ATOM 2455 O O . LEU A 1 308 ? 4.133 -4.301 4.098 1 94.75 308 LEU A O 1
ATOM 2459 N N . TYR A 1 309 ? 5.68 -3.109 2.959 1 92.69 309 TYR A N 1
ATOM 2460 C CA . TYR A 1 309 ? 6.707 -3.676 3.826 1 92.69 309 TYR A CA 1
ATOM 2461 C C . TYR A 1 309 ? 7.328 -2.602 4.711 1 92.69 309 TYR A C 1
ATOM 2463 O O . TYR A 1 309 ? 8.117 -2.906 5.609 1 92.69 309 TYR A O 1
ATOM 2471 N N . HIS A 1 310 ? 6.918 -1.386 4.461 1 90.69 310 HIS A N 1
ATOM 2472 C CA . HIS A 1 310 ? 7.504 -0.327 5.273 1 90.69 310 HIS A CA 1
ATOM 2473 C C . HIS A 1 310 ? 6.422 0.539 5.914 1 90.69 310 HIS A C 1
ATOM 2475 O O . HIS A 1 310 ? 6.336 0.627 7.141 1 90.69 310 HIS A O 1
ATOM 2481 N N . LEU A 1 311 ? 5.59 1.116 5.082 1 94.06 311 LEU A N 1
ATOM 2482 C CA . LEU A 1 311 ? 4.586 2.043 5.59 1 94.06 311 LEU A CA 1
ATOM 2483 C C . LEU A 1 311 ? 3.465 1.295 6.301 1 94.06 311 LEU A C 1
ATOM 2485 O O . LEU A 1 311 ? 2.885 0.359 5.746 1 94.06 311 LEU A O 1
ATOM 2489 N N . ARG A 1 312 ? 3.188 1.716 7.531 1 90.62 312 ARG A N 1
ATOM 2490 C CA . ARG A 1 312 ? 2.113 1.097 8.305 1 90.62 312 ARG A CA 1
ATOM 2491 C C . ARG A 1 312 ? 1.386 2.131 9.156 1 90.62 312 ARG A C 1
ATOM 2493 O O . ARG A 1 312 ? 2.014 3.021 9.734 1 90.62 312 ARG A O 1
ATOM 2500 N N . PRO A 1 313 ? 0.054 2.004 9.188 1 95.31 313 PRO A N 1
ATOM 2501 C CA . PRO A 1 313 ? -0.646 2.812 10.188 1 95.31 313 PRO A CA 1
ATOM 2502 C C . PRO A 1 313 ? -0.365 2.352 11.617 1 95.31 313 PRO A C 1
ATOM 2504 O O . PRO A 1 313 ? -0.6 1.188 11.953 1 95.31 313 PRO A O 1
ATOM 2507 N N . TYR A 1 314 ? 0.107 3.209 12.414 1 94.81 314 TYR A N 1
ATOM 2508 C CA . TYR A 1 314 ? 0.489 2.865 13.781 1 94.81 314 TYR A CA 1
ATOM 2509 C C . TYR A 1 314 ? -0.688 2.271 14.547 1 94.81 314 TYR A C 1
ATOM 2511 O O . TYR A 1 314 ? -1.797 2.812 14.508 1 94.81 314 TYR A O 1
ATOM 2519 N N . GLY A 1 315 ? -0.404 1.144 15.195 1 91.69 315 GLY A N 1
ATOM 2520 C CA . GLY A 1 315 ? -1.374 0.575 16.125 1 91.69 315 GLY A CA 1
ATOM 2521 C C . GLY A 1 315 ? -2.357 -0.364 15.445 1 91.69 315 GLY A C 1
ATOM 2522 O O . GLY A 1 315 ? -3.23 -0.934 16.109 1 91.69 315 GLY A O 1
ATOM 2523 N N . ILE A 1 316 ? -2.275 -0.497 14.164 1 89.81 316 ILE A N 1
ATOM 2524 C CA . ILE A 1 316 ? -3.119 -1.443 13.445 1 89.81 316 ILE A CA 1
ATOM 2525 C C . ILE A 1 316 ? -2.338 -2.727 13.172 1 89.81 316 ILE A C 1
ATOM 2527 O O . ILE A 1 316 ? -1.305 -2.703 12.5 1 89.81 316 ILE A O 1
ATOM 2531 N N . GLN A 1 317 ? -2.826 -3.785 13.789 1 83.19 317 GLN A N 1
ATOM 2532 C CA . GLN A 1 317 ? -2.162 -5.074 13.648 1 83.19 317 GLN A CA 1
ATOM 2533 C C . GLN A 1 317 ? -3.129 -6.141 13.133 1 83.19 317 GLN A C 1
ATOM 2535 O O . GLN A 1 317 ? -4.23 -6.293 13.664 1 83.19 317 GLN A O 1
ATOM 2540 N N . HIS A 1 318 ? -2.662 -6.793 12.078 1 79.25 318 HIS A N 1
ATOM 2541 C CA . HIS A 1 318 ? -3.5 -7.848 11.523 1 79.25 318 HIS A CA 1
ATOM 2542 C C . HIS A 1 318 ? -3.139 -9.211 12.109 1 79.25 318 HIS A C 1
ATOM 2544 O O . HIS A 1 318 ? -1.965 -9.484 12.359 1 79.25 318 HIS A O 1
ATOM 2550 N N . HIS A 1 319 ? -4.227 -9.898 12.391 1 80.12 319 HIS A N 1
ATOM 2551 C CA . HIS A 1 319 ? -4.043 -11.266 12.867 1 80.12 319 HIS A CA 1
ATOM 2552 C C . HIS A 1 319 ? -4.812 -12.258 12.008 1 80.12 319 HIS A C 1
ATOM 2554 O O . HIS A 1 319 ? -6.043 -12.195 11.922 1 80.12 319 HIS A O 1
ATOM 2560 N N . ASP A 1 320 ? -4.066 -13.031 11.359 1 85.19 320 ASP A N 1
ATOM 2561 C CA . ASP A 1 320 ? -4.676 -14.086 10.547 1 85.19 320 ASP A CA 1
ATOM 2562 C C . ASP A 1 320 ? -4.473 -15.453 11.18 1 85.19 320 ASP A C 1
ATOM 2564 O O . ASP A 1 320 ? -3.379 -15.766 11.656 1 85.19 320 ASP A O 1
ATOM 2568 N N . PRO A 1 321 ? -5.504 -16.219 11.148 1 87.06 321 PRO A N 1
ATOM 2569 C CA . PRO A 1 321 ? -5.375 -17.547 11.727 1 87.06 321 PRO A CA 1
ATOM 2570 C C . PRO A 1 321 ? -4.496 -18.469 10.891 1 87.06 321 PRO A C 1
ATOM 2572 O O . PRO A 1 321 ? -4.441 -18.328 9.664 1 87.06 321 PRO A O 1
ATOM 2575 N N . ILE A 1 322 ? -3.859 -19.438 11.594 1 87.56 322 ILE A N 1
ATOM 2576 C CA . ILE A 1 322 ? -3.084 -20.469 10.93 1 87.56 322 ILE A CA 1
ATOM 2577 C C . ILE A 1 322 ? -3.498 -21.844 11.453 1 87.56 322 ILE A C 1
ATOM 2579 O O . ILE A 1 322 ? -3.602 -22.047 12.672 1 87.56 322 ILE A O 1
ATOM 2583 N N . PRO A 1 323 ? -3.928 -22.703 10.625 1 86.94 323 PRO A N 1
ATOM 2584 C CA . PRO A 1 323 ? -3.867 -22.609 9.164 1 86.94 323 PRO A CA 1
ATOM 2585 C C . PRO A 1 323 ? -4.934 -21.688 8.586 1 86.94 323 PRO A C 1
ATOM 2587 O O . PRO A 1 323 ? -5.93 -21.391 9.25 1 86.94 323 PRO A O 1
ATOM 2590 N N . ALA A 1 324 ? -4.617 -21.25 7.32 1 91.12 324 ALA A N 1
ATOM 2591 C CA . ALA A 1 324 ? -5.566 -20.375 6.637 1 91.12 324 ALA A CA 1
ATOM 2592 C C . ALA A 1 324 ? -6.949 -21.016 6.562 1 91.12 324 ALA A C 1
ATOM 2594 O O . ALA A 1 324 ? -7.07 -22.203 6.277 1 91.12 324 ALA A O 1
ATOM 2595 N N . PRO A 1 325 ? -7.977 -20.219 6.816 1 91.5 325 PRO A N 1
ATOM 2596 C CA . PRO A 1 325 ? -9.328 -20.75 6.617 1 91.5 325 PRO A CA 1
ATOM 2597 C C . PRO A 1 325 ? -9.594 -21.156 5.172 1 91.5 325 PRO A C 1
ATOM 2599 O O . PRO A 1 325 ? -9.047 -20.562 4.242 1 91.5 325 PRO A O 1
ATOM 2602 N N . LEU A 1 326 ? -10.484 -22.125 5.055 1 93.06 326 LEU A N 1
ATOM 2603 C CA . LEU A 1 326 ? -10.719 -22.703 3.736 1 93.06 326 LEU A CA 1
ATOM 2604 C C . LEU A 1 326 ? -11.641 -21.812 2.91 1 93.06 326 LEU A C 1
ATOM 2606 O O . LEU A 1 326 ? -12.508 -21.125 3.461 1 93.06 326 LEU A O 1
ATOM 2610 N N . PRO A 1 327 ? -11.398 -21.828 1.596 1 95.69 327 PRO A N 1
ATOM 2611 C CA . PRO A 1 327 ? -12.289 -21.078 0.704 1 95.69 327 PRO A CA 1
ATOM 2612 C C . PRO A 1 327 ? -13.68 -21.703 0.591 1 95.69 327 PRO A C 1
ATOM 2614 O O . PRO A 1 327 ? -13.906 -22.797 1.094 1 95.69 327 PRO A O 1
ATOM 2617 N N . PRO A 1 328 ? -14.609 -21.016 -0.049 1 93 328 PRO A N 1
ATOM 2618 C CA . PRO A 1 328 ? -16 -21.438 -0.004 1 93 328 PRO A CA 1
ATOM 2619 C C . PRO A 1 328 ? -16.297 -22.625 -0.922 1 93 328 PRO A C 1
ATOM 2621 O O . PRO A 1 328 ? -17.219 -23.391 -0.674 1 93 328 PRO A O 1
ATOM 2624 N N . ASP A 1 329 ? -15.516 -22.844 -2.006 1 93.88 329 ASP A N 1
ATOM 2625 C CA . ASP A 1 329 ? -15.781 -23.938 -2.92 1 93.88 329 ASP A CA 1
ATOM 2626 C C . ASP A 1 329 ? -15.188 -25.25 -2.396 1 93.88 329 ASP A C 1
ATOM 2628 O O . ASP A 1 329 ? -14.078 -25.625 -2.779 1 93.88 329 ASP A O 1
ATOM 2632 N N . LEU A 1 330 ? -15.969 -26 -1.772 1 92 330 LEU A N 1
ATOM 2633 C CA . LEU A 1 330 ? -15.492 -27.219 -1.12 1 92 330 LEU A CA 1
ATOM 2634 C C . LEU A 1 330 ? -15.102 -28.266 -2.152 1 92 330 LEU A C 1
ATOM 2636 O O . LEU A 1 330 ? -14.305 -29.156 -1.86 1 92 330 LEU A O 1
ATOM 2640 N N . ASN A 1 331 ? -15.617 -28.172 -3.357 1 92.38 331 ASN A N 1
ATOM 2641 C CA . ASN A 1 331 ? -15.305 -29.125 -4.414 1 92.38 331 ASN A CA 1
ATOM 2642 C C . ASN A 1 331 ? -13.883 -28.938 -4.938 1 92.38 331 ASN A C 1
ATOM 2644 O O . ASN A 1 331 ? -13.344 -29.828 -5.613 1 92.38 331 ASN A O 1
ATOM 2648 N N . SER A 1 332 ? -13.344 -27.812 -4.594 1 95 332 SER A N 1
ATOM 2649 C CA . SER A 1 332 ? -12 -27.5 -5.066 1 95 332 SER A CA 1
ATOM 2650 C C . SER A 1 332 ? -10.977 -27.641 -3.949 1 95 332 SER A C 1
ATOM 2652 O O . SER A 1 332 ? -9.922 -27 -3.975 1 95 332 SER A O 1
ATOM 2654 N N . ILE A 1 333 ? -11.344 -28.469 -2.941 1 95.19 333 ILE A N 1
ATOM 2655 C CA . ILE A 1 333 ? -10.477 -28.766 -1.81 1 95.19 333 ILE A CA 1
ATOM 2656 C C . ILE A 1 333 ? -10.266 -30.281 -1.701 1 95.19 333 ILE A C 1
ATOM 2658 O O . ILE A 1 333 ? -11.219 -31.047 -1.774 1 95.19 333 ILE A O 1
ATOM 2662 N N . PRO A 1 334 ? -9.016 -30.656 -1.581 1 95.62 334 PRO A N 1
ATOM 2663 C CA . PRO A 1 334 ? -8.781 -32.094 -1.405 1 95.62 334 PRO A CA 1
ATOM 2664 C C . PRO A 1 334 ? -9.57 -32.688 -0.241 1 95.62 334 PRO A C 1
ATOM 2666 O O . PRO A 1 334 ? -9.656 -32.062 0.826 1 95.62 334 PRO A O 1
ATOM 2669 N N . ARG A 1 335 ? -10.062 -33.875 -0.414 1 93.25 335 ARG A N 1
ATOM 2670 C CA . ARG A 1 335 ? -10.898 -34.531 0.577 1 93.25 335 ARG A CA 1
ATOM 2671 C C . ARG A 1 335 ? -10.164 -34.688 1.902 1 93.25 335 ARG A C 1
ATOM 2673 O O . ARG A 1 335 ? -10.758 -34.562 2.973 1 93.25 335 ARG A O 1
ATOM 2680 N N . GLN A 1 336 ? -8.914 -34.969 1.822 1 92.5 336 GLN A N 1
ATOM 2681 C CA . GLN A 1 336 ? -8.117 -35.188 3.025 1 92.5 336 GLN A CA 1
ATOM 2682 C C . GLN A 1 336 ? -8.109 -33.938 3.904 1 92.5 336 GLN A C 1
ATOM 2684 O O . GLN A 1 336 ? -8.117 -34.031 5.133 1 92.5 336 GLN A O 1
ATOM 2689 N N . ILE A 1 337 ? -8.125 -32.844 3.305 1 92.56 337 ILE A N 1
ATOM 2690 C CA . ILE A 1 337 ? -8.109 -31.562 4.031 1 92.56 337 ILE A CA 1
ATOM 2691 C C . ILE A 1 337 ? -9.484 -31.312 4.652 1 92.56 337 ILE A C 1
ATOM 2693 O O . ILE A 1 337 ? -9.578 -30.875 5.805 1 92.56 337 ILE A O 1
ATOM 2697 N N . LEU A 1 338 ? -10.477 -31.609 3.924 1 92.94 338 LEU A N 1
ATOM 2698 C CA . LEU A 1 338 ? -11.836 -31.453 4.434 1 92.94 338 LEU A CA 1
ATOM 2699 C C . LEU A 1 338 ? -12.062 -32.344 5.656 1 92.94 338 LEU A C 1
ATOM 2701 O O . LEU A 1 338 ? -12.656 -31.891 6.645 1 92.94 338 LEU A O 1
ATOM 2705 N N . GLU A 1 339 ? -11.578 -33.531 5.562 1 91.19 339 GLU A N 1
ATOM 2706 C CA . GLU A 1 339 ? -11.703 -34.469 6.668 1 91.19 339 GLU A CA 1
ATOM 2707 C C . GLU A 1 339 ? -10.969 -33.969 7.906 1 91.19 339 GLU A C 1
ATOM 2709 O O . GLU A 1 339 ? -11.5 -34 9.016 1 91.19 339 GLU A O 1
ATOM 2714 N N . ARG A 1 340 ? -9.828 -33.469 7.738 1 89.19 340 ARG A N 1
ATOM 2715 C CA . ARG A 1 340 ? -9.016 -32.969 8.844 1 89.19 340 ARG A CA 1
ATOM 2716 C C . ARG A 1 340 ? -9.664 -31.75 9.492 1 89.19 340 ARG A C 1
ATOM 2718 O O . ARG A 1 340 ? -9.523 -31.547 10.703 1 89.19 340 ARG A O 1
ATOM 2725 N N . ARG A 1 341 ? -10.391 -31.062 8.633 1 89.94 341 ARG A N 1
ATOM 2726 C CA . ARG A 1 341 ? -10.984 -29.828 9.117 1 89.94 341 ARG A CA 1
ATOM 2727 C C . ARG A 1 341 ? -12.422 -30.031 9.57 1 89.94 341 ARG A C 1
ATOM 2729 O O . ARG A 1 341 ? -13.125 -29.078 9.898 1 89.94 341 ARG A O 1
ATOM 2736 N N . GLY A 1 342 ? -12.867 -31.25 9.547 1 81.25 342 GLY A N 1
ATOM 2737 C CA . GLY A 1 342 ? -14.203 -31.578 10.008 1 81.25 342 GLY A CA 1
ATOM 2738 C C . GLY A 1 342 ? -15.297 -31.094 9.078 1 81.25 342 GLY A C 1
ATOM 2739 O O . GLY A 1 342 ? -16.391 -30.75 9.531 1 81.25 342 GLY A O 1
ATOM 2740 N N . LYS A 1 343 ? -15.094 -30.875 7.938 1 74.19 343 LYS A N 1
ATOM 2741 C CA . LYS A 1 343 ? -16.078 -30.359 6.988 1 74.19 343 LYS A CA 1
ATOM 2742 C C . LYS A 1 343 ? -16.641 -31.484 6.117 1 74.19 343 LYS A C 1
ATOM 2744 O O . LYS A 1 343 ? -17.234 -31.219 5.074 1 74.19 343 LYS A O 1
ATOM 2749 N N . THR A 1 344 ? -16.484 -32.875 6.359 1 67.56 344 THR A N 1
ATOM 2750 C CA . THR A 1 344 ? -16.984 -33.969 5.551 1 67.56 344 THR A CA 1
ATOM 2751 C C . THR A 1 344 ? -18.453 -34.25 5.875 1 67.56 344 THR A C 1
ATOM 2753 O O . THR A 1 344 ? -19.156 -34.875 5.082 1 67.56 344 THR A O 1
ATOM 2756 N N . ASP A 1 345 ? -19.219 -34.094 6.914 1 48.25 345 ASP A N 1
ATOM 2757 C CA . ASP A 1 345 ? -20.5 -34.688 7.277 1 48.25 345 ASP A CA 1
ATOM 2758 C C . ASP A 1 345 ? -21.625 -34.156 6.402 1 48.25 345 ASP A C 1
ATOM 2760 O O . ASP A 1 345 ? -22.797 -34.531 6.582 1 48.25 345 ASP A O 1
ATOM 2764 N N . ALA A 1 346 ? -21.766 -33.375 5.598 1 33.03 346 ALA A N 1
ATOM 2765 C CA . ALA A 1 346 ? -23.125 -33.25 5.086 1 33.03 346 ALA A CA 1
ATOM 2766 C C . ALA A 1 346 ? -23.438 -34.344 4.07 1 33.03 346 ALA A C 1
ATOM 2768 O O . ALA A 1 346 ? -22.578 -34.719 3.279 1 33.03 346 ALA A O 1
ATOM 2769 N N . MET B 1 1 ? -68.875 64.812 17.594 1 18.58 1 MET B N 1
ATOM 2770 C CA . MET B 1 1 ? -70.062 64.062 17.219 1 18.58 1 MET B CA 1
ATOM 2771 C C . MET B 1 1 ? -69.688 62.719 16.625 1 18.58 1 MET B C 1
ATOM 2773 O O . MET B 1 1 ? -68.5 62.531 16.234 1 18.58 1 MET B O 1
ATOM 2777 N N . LEU B 1 2 ? -70.688 62.156 16.031 1 18.78 2 LEU B N 1
ATOM 2778 C CA . LEU B 1 2 ? -71.25 60.844 15.836 1 18.78 2 LEU B CA 1
ATOM 2779 C C . LEU B 1 2 ? -70.562 60.062 14.734 1 18.78 2 LEU B C 1
ATOM 2781 O O . LEU B 1 2 ? -71.062 59.031 14.273 1 18.78 2 LEU B O 1
ATOM 2785 N N . LYS B 1 3 ? -69.562 60.719 14.133 1 18.58 3 LYS B N 1
ATOM 2786 C CA . LYS B 1 3 ? -69.625 60.375 12.719 1 18.58 3 LYS B CA 1
ATOM 2787 C C . LYS B 1 3 ? -69.312 58.875 12.508 1 18.58 3 LYS B C 1
ATOM 2789 O O . LYS B 1 3 ? -68.125 58.5 12.469 1 18.58 3 LYS B O 1
ATOM 2794 N N . ALA B 1 4 ? -70.062 57.969 13.203 1 17.16 4 ALA B N 1
ATOM 2795 C CA . ALA B 1 4 ? -69.938 56.562 13.562 1 17.16 4 ALA B CA 1
ATOM 2796 C C . ALA B 1 4 ? -70 55.688 12.336 1 17.16 4 ALA B C 1
ATOM 2798 O O . ALA B 1 4 ? -70.125 54.438 12.461 1 17.16 4 ALA B O 1
ATOM 2799 N N . LYS B 1 5 ? -70.25 56.594 11.117 1 19.97 5 LYS B N 1
ATOM 2800 C CA . LYS B 1 5 ? -71.062 55.75 10.227 1 19.97 5 LYS B CA 1
ATOM 2801 C C . LYS B 1 5 ? -70.562 54.312 10.234 1 19.97 5 LYS B C 1
ATOM 2803 O O . LYS B 1 5 ? -69.375 54.031 10.57 1 19.97 5 LYS B O 1
ATOM 2808 N N . ALA B 1 6 ? -71.25 53.406 9.555 1 20.23 6 ALA B N 1
ATOM 2809 C CA . ALA B 1 6 ? -71.875 52.125 9.297 1 20.23 6 ALA B CA 1
ATOM 2810 C C . ALA B 1 6 ? -70.812 51.125 8.711 1 20.23 6 ALA B C 1
ATOM 2812 O O . ALA B 1 6 ? -70 51.531 7.879 1 20.23 6 ALA B O 1
ATOM 2813 N N . VAL B 1 7 ? -70.5 50.156 9.523 1 21.5 7 VAL B N 1
ATOM 2814 C CA . VAL B 1 7 ? -69.625 48.969 9.617 1 21.5 7 VAL B CA 1
ATOM 2815 C C . VAL B 1 7 ? -69.875 48.031 8.43 1 21.5 7 VAL B C 1
ATOM 2817 O O . VAL B 1 7 ? -71 47.469 8.328 1 21.5 7 VAL B O 1
ATOM 2820 N N . ARG B 1 8 ? -69.75 48.656 7.172 1 20.53 8 ARG B N 1
ATOM 2821 C CA . ARG B 1 8 ? -70.125 48 5.91 1 20.53 8 ARG B CA 1
ATOM 2822 C C . ARG B 1 8 ? -69.625 46.562 5.902 1 20.53 8 ARG B C 1
ATOM 2824 O O . ARG B 1 8 ? -68.375 46.312 6.09 1 20.53 8 ARG B O 1
ATOM 2831 N N . THR B 1 9 ? -70.438 45.656 6.375 1 20.66 9 THR B N 1
ATOM 2832 C CA . THR B 1 9 ? -70.312 44.219 6.664 1 20.66 9 THR B CA 1
ATOM 2833 C C . THR B 1 9 ? -69.875 43.469 5.414 1 20.66 9 THR B C 1
ATOM 2835 O O . THR B 1 9 ? -69.625 42.25 5.48 1 20.66 9 THR B O 1
ATOM 2838 N N . PRO B 1 10 ? -69.375 44.188 4.344 1 21.12 10 PRO B N 1
ATOM 2839 C CA . PRO B 1 10 ? -69.562 43.344 3.146 1 21.12 10 PRO B CA 1
ATOM 2840 C C . PRO B 1 10 ? -69.125 41.906 3.318 1 21.12 10 PRO B C 1
ATOM 2842 O O . PRO B 1 10 ? -68.125 41.656 4.031 1 21.12 10 PRO B O 1
ATOM 2845 N N . LEU B 1 11 ? -70 40.938 3.225 1 21.62 11 LEU B N 1
ATOM 2846 C CA . LEU B 1 11 ? -70.125 39.5 3.297 1 21.62 11 LEU B CA 1
ATOM 2847 C C . LEU B 1 11 ? -69.25 38.812 2.273 1 21.62 11 LEU B C 1
ATOM 2849 O O . LEU B 1 11 ? -69.625 38.656 1.111 1 21.62 11 LEU B O 1
ATOM 2853 N N . LEU B 1 12 ? -68.062 39.344 1.964 1 20.67 12 LEU B N 1
ATOM 2854 C CA . LEU B 1 12 ? -67.438 38.75 0.793 1 20.67 12 LEU B CA 1
ATOM 2855 C C . LEU B 1 12 ? -67.375 37.219 0.942 1 20.67 12 LEU B C 1
ATOM 2857 O O . LEU B 1 12 ? -66.938 36.719 1.988 1 20.67 12 LEU B O 1
ATOM 2861 N N . MET B 1 13 ? -68.188 36.5 0.229 1 19.98 13 MET B N 1
ATOM 2862 C CA . MET B 1 13 ? -68.438 35.062 0.027 1 19.98 13 MET B CA 1
ATOM 2863 C C . MET B 1 13 ? -67.188 34.312 -0.287 1 19.98 13 MET B C 1
ATOM 2865 O O . MET B 1 13 ? -66.5 34.656 -1.245 1 19.98 13 MET B O 1
ATOM 2869 N N . VAL B 1 14 ? -66.375 33.938 0.709 1 21.55 14 VAL B N 1
ATOM 2870 C CA . VAL B 1 14 ? -65.125 33.188 0.687 1 21.55 14 VAL B CA 1
ATOM 2871 C C . VAL B 1 14 ? -65.312 31.859 -0.035 1 21.55 14 VAL B C 1
ATOM 2873 O O . VAL B 1 14 ? -66.062 31 0.445 1 21.55 14 VAL B O 1
ATOM 2876 N N . MET B 1 15 ? -65.688 31.953 -1.307 1 19.61 15 MET B N 1
ATOM 2877 C CA . MET B 1 15 ? -65.938 30.719 -2.027 1 19.61 15 MET B CA 1
ATOM 2878 C C . MET B 1 15 ? -64.812 29.719 -1.774 1 19.61 15 MET B C 1
ATOM 2880 O O . MET B 1 15 ? -63.625 30.062 -1.845 1 19.61 15 MET B O 1
ATOM 2884 N N . SER B 1 16 ? -65.062 28.656 -1.011 1 20.5 16 SER B N 1
ATOM 2885 C CA . SER B 1 16 ? -64.312 27.484 -0.497 1 20.5 16 SER B CA 1
ATOM 2886 C C . SER B 1 16 ? -63.781 26.625 -1.632 1 20.5 16 SER B C 1
ATOM 2888 O O . SER B 1 16 ? -63.719 25.391 -1.512 1 20.5 16 SER B O 1
ATOM 2890 N N . MET B 1 17 ? -63.406 27.109 -2.76 1 20.11 17 MET B N 1
ATOM 2891 C CA . MET B 1 17 ? -63.188 26.109 -3.801 1 20.11 17 MET B CA 1
ATOM 2892 C C . MET B 1 17 ? -62.25 25 -3.326 1 20.11 17 MET B C 1
ATOM 2894 O O . MET B 1 17 ? -61.188 25.297 -2.775 1 20.11 17 MET B O 1
ATOM 2898 N N . MET B 1 18 ? -62.688 23.781 -3.049 1 21.44 18 MET B N 1
ATOM 2899 C CA . MET B 1 18 ? -62.219 22.5 -2.562 1 21.44 18 MET B CA 1
ATOM 2900 C C . MET B 1 18 ? -61.156 21.922 -3.502 1 21.44 18 MET B C 1
ATOM 2902 O O . MET B 1 18 ? -61.5 21.422 -4.582 1 21.44 18 MET B O 1
ATOM 2906 N N . VAL B 1 19 ? -60.312 22.625 -4.129 1 22.41 19 VAL B N 1
ATOM 2907 C CA . VAL B 1 19 ? -59.562 21.969 -5.18 1 22.41 19 VAL B CA 1
ATOM 2908 C C . VAL B 1 19 ? -58.906 20.703 -4.629 1 22.41 19 VAL B C 1
ATOM 2910 O O . VAL B 1 19 ? -58.188 20.75 -3.615 1 22.41 19 VAL B O 1
ATOM 2913 N N . GLY B 1 20 ? -59.469 19.484 -4.832 1 21.78 20 GLY B N 1
ATOM 2914 C CA . GLY B 1 20 ? -59.094 18.109 -4.531 1 21.78 20 GLY B CA 1
ATOM 2915 C C . GLY B 1 20 ? -57.719 17.719 -5.039 1 21.78 20 GLY B C 1
ATOM 2916 O O . GLY B 1 20 ? -57.5 17.641 -6.25 1 21.78 20 GLY B O 1
ATOM 2917 N N . VAL B 1 21 ? -56.688 18.344 -4.676 1 22.62 21 VAL B N 1
ATOM 2918 C CA . VAL B 1 21 ? -55.344 18.031 -5.211 1 22.62 21 VAL B CA 1
ATOM 2919 C C . VAL B 1 21 ? -55.062 16.547 -5.031 1 22.62 21 VAL B C 1
ATOM 2921 O O . VAL B 1 21 ? -55.094 16.031 -3.908 1 22.62 21 VAL B O 1
ATOM 2924 N N . LEU B 1 22 ? -55.406 15.695 -6.031 1 21.94 22 LEU B N 1
ATOM 2925 C CA . LEU B 1 22 ? -55.125 14.273 -6.172 1 21.94 22 LEU B CA 1
ATOM 2926 C C . LEU B 1 22 ? -53.625 14 -5.875 1 21.94 22 LEU B C 1
ATOM 2928 O O . LEU B 1 22 ? -52.75 14.562 -6.527 1 21.94 22 LEU B O 1
ATOM 2932 N N . LEU B 1 23 ? -53.219 13.789 -4.641 1 23.08 23 LEU B N 1
ATOM 2933 C CA . LEU B 1 23 ? -51.938 13.383 -4.109 1 23.08 23 LEU B CA 1
ATOM 2934 C C . LEU B 1 23 ? -51.438 12.133 -4.816 1 23.08 23 LEU B C 1
ATOM 2936 O O . LEU B 1 23 ? -51.938 11.039 -4.609 1 23.08 23 LEU B O 1
ATOM 2940 N N . THR B 1 24 ? -51.406 12.109 -6.137 1 22.45 24 THR B N 1
ATOM 2941 C CA . THR B 1 24 ? -50.875 10.875 -6.711 1 22.45 24 THR B CA 1
ATOM 2942 C C . THR B 1 24 ? -49.531 10.5 -6.07 1 22.45 24 THR B C 1
ATOM 2944 O O . THR B 1 24 ? -48.656 11.336 -5.953 1 22.45 24 THR B O 1
ATOM 2947 N N . SER B 1 25 ? -49.531 9.602 -5.109 1 23.98 25 SER B N 1
ATOM 2948 C CA . SER B 1 25 ? -48.469 8.922 -4.406 1 23.98 25 SER B CA 1
ATOM 2949 C C . SER B 1 25 ? -47.438 8.352 -5.387 1 23.98 25 SER B C 1
ATOM 2951 O O . SER B 1 25 ? -47.719 7.406 -6.121 1 23.98 25 SER B O 1
ATOM 2953 N N . PHE B 1 26 ? -46.875 9.109 -6.25 1 25.7 26 PHE B N 1
ATOM 2954 C CA . PHE B 1 26 ? -45.844 8.484 -7.094 1 25.7 26 PHE B CA 1
ATOM 2955 C C . PHE B 1 26 ? -44.844 7.699 -6.25 1 25.7 26 PHE B C 1
ATOM 2957 O O . PHE B 1 26 ? -44.312 8.219 -5.262 1 25.7 26 PHE B O 1
ATOM 2964 N N . GLY B 1 27 ? -45.062 6.387 -6.105 1 24.17 27 GLY B N 1
ATOM 2965 C CA . GLY B 1 27 ? -44.219 5.359 -5.527 1 24.17 27 GLY B CA 1
ATOM 2966 C C . GLY B 1 27 ? -42.75 5.52 -5.887 1 24.17 27 GLY B C 1
ATOM 2967 O O . GLY B 1 27 ? -42.375 5.438 -7.059 1 24.17 27 GLY B O 1
ATOM 2968 N N . LEU B 1 28 ? -42.125 6.555 -5.375 1 26.16 28 LEU B N 1
ATOM 2969 C CA . LEU B 1 28 ? -40.656 6.613 -5.477 1 26.16 28 LEU B CA 1
ATOM 2970 C C . LEU B 1 28 ? -40.031 5.246 -5.195 1 26.16 28 LEU B C 1
ATOM 2972 O O . LEU B 1 28 ? -40.156 4.734 -4.082 1 26.16 28 LEU B O 1
ATOM 2976 N N . THR B 1 29 ? -40.312 4.348 -6.051 1 25.94 29 THR B N 1
ATOM 2977 C CA . THR B 1 29 ? -39.531 3.119 -5.922 1 25.94 29 THR B CA 1
ATOM 2978 C C . THR B 1 29 ? -38.062 3.436 -5.691 1 25.94 29 THR B C 1
ATOM 2980 O O . THR B 1 29 ? -37.438 4.18 -6.461 1 25.94 29 THR B O 1
ATOM 2983 N N . PRO B 1 30 ? -37.688 3.543 -4.414 1 28.31 30 PRO B N 1
ATOM 2984 C CA . PRO B 1 30 ? -36.281 3.672 -4.129 1 28.31 30 PRO B CA 1
ATOM 2985 C C . PRO B 1 30 ? -35.406 2.816 -5.047 1 28.31 30 PRO B C 1
ATOM 2987 O O . PRO B 1 30 ? -35.719 1.641 -5.27 1 28.31 30 PRO B O 1
ATOM 2990 N N . TYR B 1 31 ? -35.156 3.348 -6.145 1 24.83 31 TYR B N 1
ATOM 2991 C CA . TYR B 1 31 ? -34.125 2.688 -6.926 1 24.83 31 TYR B CA 1
ATOM 2992 C C . TYR B 1 31 ? -32.938 2.271 -6.043 1 24.83 31 TYR B C 1
ATOM 2994 O O . TYR B 1 31 ? -32.156 3.115 -5.613 1 24.83 31 TYR B O 1
ATOM 3002 N N . HIS B 1 32 ? -33.312 1.575 -4.941 1 26.8 32 HIS B N 1
ATOM 3003 C CA . HIS B 1 32 ? -32.219 0.849 -4.32 1 26.8 32 HIS B CA 1
ATOM 3004 C C . HIS B 1 32 ? -31.359 0.161 -5.371 1 26.8 32 HIS B C 1
ATOM 3006 O O . HIS B 1 32 ? -31.797 -0.787 -6.023 1 26.8 32 HIS B O 1
ATOM 3012 N N . GLY B 1 33 ? -30.812 0.953 -6.156 1 26.02 33 GLY B N 1
ATOM 3013 C CA . GLY B 1 33 ? -29.766 0.253 -6.887 1 26.02 33 GLY B CA 1
ATOM 3014 C C . GLY B 1 33 ? -29.062 -0.804 -6.059 1 26.02 33 GLY B C 1
ATOM 3015 O O . GLY B 1 33 ? -28.406 -0.486 -5.062 1 26.02 33 GLY B O 1
ATOM 3016 N N . ILE B 1 34 ? -29.812 -1.852 -5.812 1 26.03 34 ILE B N 1
ATOM 3017 C CA . ILE B 1 34 ? -29.219 -3.092 -5.309 1 26.03 34 ILE B CA 1
ATOM 3018 C C . ILE B 1 34 ? -27.891 -3.361 -6.016 1 26.03 34 ILE B C 1
ATOM 3020 O O . ILE B 1 34 ? -27.875 -3.648 -7.215 1 26.03 34 ILE B O 1
ATOM 3024 N N . PHE B 1 35 ? -27.016 -2.467 -5.871 1 28.12 35 PHE B N 1
ATOM 3025 C CA . PHE B 1 35 ? -25.734 -3.096 -6.168 1 28.12 35 PHE B CA 1
ATOM 3026 C C . PHE B 1 35 ? -25.688 -4.512 -5.609 1 28.12 35 PHE B C 1
ATOM 3028 O O . PHE B 1 35 ? -25.688 -4.707 -4.391 1 28.12 35 PHE B O 1
ATOM 3035 N N . THR B 1 36 ? -26.484 -5.352 -6.168 1 27.03 36 THR B N 1
ATOM 3036 C CA . THR B 1 36 ? -26.297 -6.77 -5.891 1 27.03 36 THR B CA 1
ATOM 3037 C C . THR B 1 36 ? -24.797 -7.102 -5.824 1 27.03 36 THR B C 1
ATOM 3039 O O . THR B 1 36 ? -24.062 -6.867 -6.781 1 27.03 36 THR B O 1
ATOM 3042 N N . SER B 1 37 ? -24.234 -6.805 -4.781 1 30.52 37 SER B N 1
ATOM 3043 C CA . SER B 1 37 ? -22.984 -7.504 -4.469 1 30.52 37 SER B CA 1
ATOM 3044 C C . SER B 1 37 ? -23.031 -8.953 -4.945 1 30.52 37 SER B C 1
ATOM 3046 O O . SER B 1 37 ? -23.656 -9.805 -4.309 1 30.52 37 SER B O 1
ATOM 3048 N N . ARG B 1 38 ? -23.312 -9.188 -6.188 1 30.73 38 ARG B N 1
ATOM 3049 C CA . ARG B 1 38 ? -23.172 -10.578 -6.625 1 30.73 38 ARG B CA 1
ATOM 3050 C C . ARG B 1 38 ? -21.844 -11.164 -6.148 1 30.73 38 ARG B C 1
ATOM 3052 O O . ARG B 1 38 ? -20.781 -10.836 -6.691 1 30.73 38 ARG B O 1
ATOM 3059 N N . THR B 1 39 ? -21.594 -11.289 -4.953 1 34.06 39 THR B N 1
ATOM 3060 C CA . THR B 1 39 ? -20.672 -12.352 -4.586 1 34.06 39 THR B CA 1
ATOM 3061 C C . THR B 1 39 ? -20.859 -13.578 -5.477 1 34.06 39 THR B C 1
ATOM 3063 O O . THR B 1 39 ? -21.688 -14.438 -5.184 1 34.06 39 THR B O 1
ATOM 3066 N N . SER B 1 40 ? -21.094 -13.445 -6.703 1 33.53 40 SER B N 1
ATOM 3067 C CA . SER B 1 40 ? -21.312 -14.648 -7.5 1 33.53 40 SER B CA 1
ATOM 3068 C C . SER B 1 40 ? -20.25 -15.703 -7.238 1 33.53 40 SER B C 1
ATOM 3070 O O . SER B 1 40 ? -19.047 -15.383 -7.203 1 33.53 40 SER B O 1
ATOM 3072 N N . SER B 1 41 ? -20.578 -16.75 -6.559 1 37.91 41 SER B N 1
ATOM 3073 C CA . SER B 1 41 ? -19.859 -18.016 -6.414 1 37.91 41 SER B CA 1
ATOM 3074 C C . SER B 1 41 ? -19.062 -18.344 -7.676 1 37.91 41 SER B C 1
ATOM 3076 O O . SER B 1 41 ? -18.312 -19.328 -7.707 1 37.91 41 SER B O 1
ATOM 3078 N N . SER B 1 42 ? -19.438 -17.672 -8.828 1 39.28 42 SER B N 1
ATOM 3079 C CA . SER B 1 42 ? -18.891 -18.188 -10.078 1 39.28 42 SER B CA 1
ATOM 3080 C C . SER B 1 42 ? -17.594 -17.484 -10.438 1 39.28 42 SER B C 1
ATOM 3082 O O . SER B 1 42 ? -17.406 -16.312 -10.102 1 39.28 42 SER B O 1
ATOM 3084 N N . PRO B 1 43 ? -16.656 -18.25 -10.938 1 42 43 PRO B N 1
ATOM 3085 C CA . PRO B 1 43 ? -15.391 -17.703 -11.438 1 42 43 PRO B CA 1
ATOM 3086 C C . PRO B 1 43 ? -15.578 -16.516 -12.375 1 42 43 PRO B C 1
ATOM 3088 O O . PRO B 1 43 ? -16.594 -16.438 -13.086 1 42 43 PRO B O 1
ATOM 3091 N N . LEU B 1 44 ? -14.945 -15.414 -12.219 1 44.69 44 LEU B N 1
ATOM 3092 C CA . LEU B 1 44 ? -14.984 -14.188 -13.008 1 44.69 44 LEU B CA 1
ATOM 3093 C C . LEU B 1 44 ? -14.617 -14.469 -14.461 1 44.69 44 LEU B C 1
ATOM 3095 O O . LEU B 1 44 ? -13.812 -15.359 -14.742 1 44.69 44 LEU B O 1
ATOM 3099 N N . THR B 1 45 ? -15.484 -14.148 -15.43 1 43.91 45 THR B N 1
ATOM 3100 C CA . THR B 1 45 ? -15.117 -14.148 -16.844 1 43.91 45 THR B CA 1
ATOM 3101 C C . THR B 1 45 ? -14.344 -12.883 -17.203 1 43.91 45 THR B C 1
ATOM 3103 O O . THR B 1 45 ? -14.477 -11.852 -16.531 1 43.91 45 THR B O 1
ATOM 3106 N N . HIS B 1 46 ? -13.195 -13.008 -17.969 1 45.5 46 HIS B N 1
ATOM 3107 C CA . HIS B 1 46 ? -12.359 -11.906 -18.438 1 45.5 46 HIS B CA 1
ATOM 3108 C C . HIS B 1 46 ? -13.211 -10.719 -18.875 1 45.5 46 HIS B C 1
ATOM 3110 O O . HIS B 1 46 ? -12.797 -9.562 -18.703 1 45.5 46 HIS B O 1
ATOM 3116 N N . ASP B 1 47 ? -14.234 -10.938 -19.5 1 44.34 47 ASP B N 1
ATOM 3117 C CA . ASP B 1 47 ? -15.094 -9.883 -20.047 1 44.34 47 ASP B CA 1
ATOM 3118 C C . ASP B 1 47 ? -15.633 -8.992 -18.922 1 44.34 47 ASP B C 1
ATOM 3120 O O . ASP B 1 47 ? -16.172 -7.914 -19.188 1 44.34 47 ASP B O 1
ATOM 3124 N N . ASP B 1 48 ? -15.508 -9.43 -17.812 1 44.66 48 ASP B N 1
ATOM 3125 C CA . ASP B 1 48 ? -16.156 -8.719 -16.719 1 44.66 48 ASP B CA 1
ATOM 3126 C C . ASP B 1 48 ? -15.266 -7.613 -16.172 1 44.66 48 ASP B C 1
ATOM 3128 O O . ASP B 1 48 ? -15.734 -6.73 -15.445 1 44.66 48 ASP B O 1
ATOM 3132 N N . LEU B 1 49 ? -14.047 -7.672 -16.375 1 45.25 49 LEU B N 1
ATOM 3133 C CA . LEU B 1 49 ? -13.164 -6.68 -15.766 1 45.25 49 LEU B CA 1
ATOM 3134 C C . LEU B 1 49 ? -12.82 -5.586 -16.766 1 45.25 49 LEU B C 1
ATOM 3136 O O . LEU B 1 49 ? -12.039 -5.812 -17.703 1 45.25 49 LEU B O 1
ATOM 3140 N N . VAL B 1 50 ? -13.797 -4.777 -17.172 1 42.44 50 VAL B N 1
ATOM 3141 C CA . VAL B 1 50 ? -13.523 -3.639 -18.047 1 42.44 50 VAL B CA 1
ATOM 3142 C C . VAL B 1 50 ? -12.805 -2.543 -17.266 1 42.44 50 VAL B C 1
ATOM 3144 O O . VAL B 1 50 ? -13.031 -2.387 -16.062 1 42.44 50 VAL B O 1
ATOM 3147 N N . GLU B 1 51 ? -11.68 -2.107 -17.797 1 39.34 51 GLU B N 1
ATOM 3148 C CA . GLU B 1 51 ? -11.078 -0.886 -17.266 1 39.34 51 GLU B CA 1
ATOM 3149 C C . GLU B 1 51 ? -12.148 0.147 -16.922 1 39.34 51 GLU B C 1
ATOM 3151 O O . GLU B 1 51 ? -12.836 0.66 -17.812 1 39.34 51 GLU B O 1
ATOM 3156 N N . VAL B 1 52 ? -12.789 -0.061 -15.883 1 42.5 52 VAL B N 1
ATOM 3157 C CA . VAL B 1 52 ? -13.906 0.795 -15.5 1 42.5 52 VAL B CA 1
ATOM 3158 C C . VAL B 1 52 ? -13.398 2.199 -15.188 1 42.5 52 VAL B C 1
ATOM 3160 O O . VAL B 1 52 ? -12.281 2.367 -14.688 1 42.5 52 VAL B O 1
ATOM 3163 N N . ASP B 1 53 ? -14.102 3.152 -15.742 1 43.62 53 ASP B N 1
ATOM 3164 C CA . ASP B 1 53 ? -14.016 4.57 -15.398 1 43.62 53 ASP B CA 1
ATOM 3165 C C . ASP B 1 53 ? -14.203 4.785 -13.898 1 43.62 53 ASP B C 1
ATOM 3167 O O . ASP B 1 53 ? -14.82 3.961 -13.219 1 43.62 53 ASP B O 1
ATOM 3171 N N . ILE B 1 54 ? -13.602 5.707 -13.328 1 45.31 54 ILE B N 1
ATOM 3172 C CA . ILE B 1 54 ? -13.672 6.203 -11.961 1 45.31 54 ILE B CA 1
ATOM 3173 C C . ILE B 1 54 ? -15.125 6.293 -11.516 1 45.31 54 ILE B C 1
ATOM 3175 O O . ILE B 1 54 ? -15.945 6.945 -12.164 1 45.31 54 ILE B O 1
ATOM 3179 N N . PRO B 1 55 ? -15.516 5.449 -10.57 1 44.72 55 PRO B N 1
ATOM 3180 C CA . PRO B 1 55 ? -16.906 5.57 -10.125 1 44.72 55 PRO B CA 1
ATOM 3181 C C . PRO B 1 55 ? -17.234 6.965 -9.594 1 44.72 55 PRO B C 1
ATOM 3183 O O . PRO B 1 55 ? -16.359 7.633 -9.031 1 44.72 55 PRO B O 1
ATOM 3186 N N . ASP B 1 56 ? -18.297 7.508 -9.953 1 49.16 56 ASP B N 1
ATOM 3187 C CA . ASP B 1 56 ? -18.797 8.789 -9.461 1 49.16 56 ASP B CA 1
ATOM 3188 C C . ASP B 1 56 ? -19.094 8.719 -7.961 1 49.16 56 ASP B C 1
ATOM 3190 O O . ASP B 1 56 ? -19.297 9.75 -7.316 1 49.16 56 ASP B O 1
ATOM 3194 N N . GLU B 1 57 ? -19.094 7.426 -7.438 1 51.22 57 GLU B N 1
ATOM 3195 C CA . GLU B 1 57 ? -19.453 7.293 -6.027 1 51.22 57 GLU B CA 1
ATOM 3196 C C . GLU B 1 57 ? -18.328 6.645 -5.23 1 51.22 57 GLU B C 1
ATOM 3198 O O . GLU B 1 57 ? -17.531 5.883 -5.777 1 51.22 57 GLU B O 1
ATOM 3203 N N . PRO B 1 58 ? -18.234 7.102 -3.906 1 53.66 58 PRO B N 1
ATOM 3204 C CA . PRO B 1 58 ? -17.25 6.449 -3.043 1 53.66 58 PRO B CA 1
ATOM 3205 C C . PRO B 1 58 ? -17.375 4.926 -3.047 1 53.66 58 PRO B C 1
ATOM 3207 O O . PRO B 1 58 ? -18.484 4.395 -3.146 1 53.66 58 PRO B O 1
ATOM 3210 N N . LEU B 1 59 ? -16.297 4.188 -3.02 1 52.88 59 LEU B N 1
ATOM 3211 C CA . LEU B 1 59 ? -16.281 2.727 -3.035 1 52.88 59 LEU B CA 1
ATOM 3212 C C . LEU B 1 59 ? -16.75 2.162 -1.698 1 52.88 59 LEU B C 1
ATOM 3214 O O . LEU B 1 59 ? -16.516 2.768 -0.649 1 52.88 59 LEU B O 1
ATOM 3218 N N . LYS B 1 60 ? -17.469 1.016 -1.786 1 50.84 60 LYS B N 1
ATOM 3219 C CA . LYS B 1 60 ? -17.922 0.336 -0.576 1 50.84 60 LYS B CA 1
ATOM 3220 C C . LYS B 1 60 ? -16.734 -0.294 0.17 1 50.84 60 LYS B C 1
ATOM 3222 O O . LYS B 1 60 ? -15.828 -0.846 -0.449 1 50.84 60 LYS B O 1
ATOM 3227 N N . ASP B 1 61 ? -16.719 -0.067 1.609 1 50.75 61 ASP B N 1
ATOM 3228 C CA . ASP B 1 61 ? -15.641 -0.514 2.492 1 50.75 61 ASP B CA 1
ATOM 3229 C C . ASP B 1 61 ? -15.828 -1.978 2.885 1 50.75 61 ASP B C 1
ATOM 3231 O O . ASP B 1 61 ? -16.922 -2.52 2.775 1 50.75 61 ASP B O 1
ATOM 3235 N N . HIS B 1 62 ? -14.734 -2.707 3.148 1 53.53 62 HIS B N 1
ATOM 3236 C CA . HIS B 1 62 ? -14.82 -3.98 3.855 1 53.53 62 HIS B CA 1
ATOM 3237 C C . HIS B 1 62 ? -15.633 -3.846 5.137 1 53.53 62 HIS B C 1
ATOM 3239 O O . HIS B 1 62 ? -15.727 -2.754 5.703 1 53.53 62 HIS B O 1
ATOM 3245 N N . ASP B 1 63 ? -16.406 -4.859 5.422 1 44.31 63 ASP B N 1
ATOM 3246 C CA . ASP B 1 63 ? -17.141 -4.852 6.688 1 44.31 63 ASP B CA 1
ATOM 3247 C C . ASP B 1 63 ? -16.188 -4.785 7.875 1 44.31 63 ASP B C 1
ATOM 3249 O O . ASP B 1 63 ? -15.258 -5.59 7.977 1 44.31 63 ASP B O 1
ATOM 3253 N N . ILE B 1 64 ? -16.25 -3.697 8.688 1 46.69 64 ILE B N 1
ATOM 3254 C CA . ILE B 1 64 ? -15.43 -3.461 9.859 1 46.69 64 ILE B CA 1
ATOM 3255 C C . ILE B 1 64 ? -15.516 -4.66 10.805 1 46.69 64 ILE B C 1
ATOM 3257 O O . ILE B 1 64 ? -14.578 -4.938 11.555 1 46.69 64 ILE B O 1
ATOM 3261 N N . ASN B 1 65 ? -16.609 -5.414 10.703 1 41.66 65 ASN B N 1
ATOM 3262 C CA . ASN B 1 65 ? -16.828 -6.531 11.617 1 41.66 65 ASN B CA 1
ATOM 3263 C C . ASN B 1 65 ? -16.266 -7.836 11.047 1 41.66 65 ASN B C 1
ATOM 3265 O O . ASN B 1 65 ? -16.594 -8.922 11.547 1 41.66 65 ASN B O 1
ATOM 3269 N N . GLU B 1 66 ? -15.5 -7.633 10.078 1 50.44 66 GLU B N 1
ATOM 3270 C CA . GLU B 1 66 ? -14.93 -8.891 9.609 1 50.44 66 GLU B CA 1
ATOM 3271 C C . GLU B 1 66 ? -14 -9.508 10.648 1 50.44 66 GLU B C 1
ATOM 3273 O O . GLU B 1 66 ? -13.32 -8.781 11.383 1 50.44 66 GLU B O 1
ATOM 3278 N N . VAL B 1 67 ? -14.227 -10.633 11.086 1 45.5 67 VAL B N 1
ATOM 3279 C CA . VAL B 1 67 ? -13.484 -11.398 12.086 1 45.5 67 VAL B CA 1
ATOM 3280 C C . VAL B 1 67 ? -12 -11.07 12 1 45.5 67 VAL B C 1
ATOM 3282 O O . VAL B 1 67 ? -11.312 -11.008 13.023 1 45.5 67 VAL B O 1
ATOM 3285 N N . HIS B 1 68 ? -11.594 -10.688 10.883 1 52.09 68 HIS B N 1
ATOM 3286 C CA . HIS B 1 68 ? -10.156 -10.539 10.703 1 52.09 68 HIS B CA 1
ATOM 3287 C C . HIS B 1 68 ? -9.672 -9.195 11.234 1 52.09 68 HIS B C 1
ATOM 3289 O O . HIS B 1 68 ? -8.469 -9.008 11.461 1 52.09 68 HIS B O 1
ATOM 3295 N N . HIS B 1 69 ? -10.57 -8.367 11.57 1 58.81 69 HIS B N 1
ATOM 3296 C CA . HIS B 1 69 ? -10.117 -7.035 11.961 1 58.81 69 HIS B CA 1
ATOM 3297 C C . HIS B 1 69 ? -10.352 -6.785 13.445 1 58.81 69 HIS B C 1
ATOM 3299 O O . HIS B 1 69 ? -9.914 -5.77 13.984 1 58.81 69 HIS B O 1
ATOM 3305 N N . ARG B 1 70 ? -10.945 -7.805 14.102 1 53.88 70 ARG B N 1
ATOM 3306 C CA . ARG B 1 70 ? -11.266 -7.555 15.508 1 53.88 70 ARG B CA 1
ATOM 3307 C C . ARG B 1 70 ? -9.992 -7.449 16.344 1 53.88 70 ARG B C 1
ATOM 3309 O O . ARG B 1 70 ? -9.125 -8.32 16.281 1 53.88 70 ARG B O 1
ATOM 3316 N N . GLY B 1 71 ? -9.938 -6.426 17.047 1 66.69 71 GLY B N 1
ATOM 3317 C CA . GLY B 1 71 ? -8.836 -6.223 17.969 1 66.69 71 GLY B CA 1
ATOM 3318 C C . GLY B 1 71 ? -7.57 -5.723 17.281 1 66.69 71 GLY B C 1
ATOM 3319 O O . GLY B 1 71 ? -6.566 -5.465 17.953 1 66.69 71 GLY B O 1
ATOM 3320 N N . GLU B 1 72 ? -7.652 -5.457 16.109 1 77.5 72 GLU B N 1
ATOM 3321 C CA . GLU B 1 72 ? -6.457 -5.121 15.344 1 77.5 72 GLU B CA 1
ATOM 3322 C C . GLU B 1 72 ? -6.082 -3.654 15.516 1 77.5 72 GLU B C 1
ATOM 3324 O O . GLU B 1 72 ? -4.941 -3.262 15.258 1 77.5 72 GLU B O 1
ATOM 3329 N N . ASP B 1 73 ? -7.074 -2.928 16.141 1 86.94 73 ASP B N 1
ATOM 3330 C CA . ASP B 1 73 ? -6.809 -1.492 16.141 1 86.94 73 ASP B CA 1
ATOM 3331 C C . ASP B 1 73 ? -6.902 -0.917 17.547 1 86.94 73 ASP B C 1
ATOM 3333 O O . ASP B 1 73 ? -7.156 0.276 17.719 1 86.94 73 ASP B O 1
ATOM 3337 N N . VAL B 1 74 ? -6.703 -1.697 18.594 1 86.19 74 VAL B N 1
ATOM 3338 C CA . VAL B 1 74 ? -6.879 -1.276 19.984 1 86.19 74 VAL B CA 1
ATOM 3339 C C . VAL B 1 74 ? -5.957 -0.096 20.281 1 86.19 74 VAL B C 1
ATOM 3341 O O . VAL B 1 74 ? -6.406 0.933 20.797 1 86.19 74 VAL B O 1
ATOM 3344 N N . GLU B 1 75 ? -4.781 -0.225 19.984 1 90.19 75 GLU B N 1
ATOM 3345 C CA . GLU B 1 75 ? -3.816 0.837 20.234 1 90.19 75 GLU B CA 1
ATOM 3346 C C . GLU B 1 75 ? -4.133 2.086 19.422 1 90.19 75 GLU B C 1
ATOM 3348 O O . GLU B 1 75 ? -3.988 3.209 19.906 1 90.19 75 GLU B O 1
ATOM 3353 N N . ALA B 1 76 ? -4.535 1.899 18.188 1 93.56 76 ALA B N 1
ATOM 3354 C CA . ALA B 1 76 ? -4.902 3.029 17.328 1 93.56 76 ALA B CA 1
ATOM 3355 C C . ALA B 1 76 ? -6.102 3.781 17.906 1 93.56 76 ALA B C 1
ATOM 3357 O O . ALA B 1 76 ? -6.117 5.016 17.922 1 93.56 76 ALA B O 1
ATOM 3358 N N . VAL B 1 77 ? -7.035 3.064 18.406 1 93.12 77 VAL B N 1
ATOM 3359 C CA . VAL B 1 77 ? -8.242 3.656 18.969 1 93.12 77 VAL B CA 1
ATOM 3360 C C . VAL B 1 77 ? -7.891 4.398 20.266 1 93.12 77 VAL B C 1
ATOM 3362 O O . VAL B 1 77 ? -8.359 5.516 20.484 1 93.12 77 VAL B O 1
ATOM 3365 N N . ARG B 1 78 ? -7.098 3.799 21.062 1 94 78 ARG B N 1
ATOM 3366 C CA . ARG B 1 78 ? -6.656 4.441 22.297 1 94 78 ARG B CA 1
ATOM 3367 C C . ARG B 1 78 ? -5.961 5.77 22 1 94 78 ARG B C 1
ATOM 3369 O O . ARG B 1 78 ? -6.242 6.777 22.656 1 94 78 ARG B O 1
ATOM 3376 N N . LEU B 1 79 ? -5.145 5.762 21.062 1 95.56 79 LEU B N 1
ATOM 3377 C CA . LEU B 1 79 ? -4.402 6.973 20.734 1 95.56 79 LEU B CA 1
ATOM 3378 C C . LEU B 1 79 ? -5.328 8.031 20.141 1 95.56 79 LEU B C 1
ATOM 3380 O O . LEU B 1 79 ? -5.117 9.227 20.328 1 95.56 79 LEU B O 1
ATOM 3384 N N . ALA B 1 80 ? -6.348 7.621 19.391 1 96.81 80 ALA B N 1
ATOM 3385 C CA . ALA B 1 80 ? -7.32 8.555 18.828 1 96.81 80 ALA B CA 1
ATOM 3386 C C . ALA B 1 80 ? -8.102 9.266 19.922 1 96.81 80 ALA B C 1
ATOM 3388 O O . ALA B 1 80 ? -8.508 10.422 19.75 1 96.81 80 ALA B O 1
ATOM 3389 N N . GLU B 1 81 ? -8.281 8.602 21.016 1 96.06 81 GLU B N 1
ATOM 3390 C CA . GLU B 1 81 ? -8.984 9.195 22.141 1 96.06 81 GLU B CA 1
ATOM 3391 C C . GLU B 1 81 ? -8.094 10.172 22.906 1 96.06 81 GLU B C 1
ATOM 3393 O O . GLU B 1 81 ? -8.57 11.18 23.422 1 96.06 81 GLU B O 1
ATOM 3398 N N . LYS B 1 82 ? -6.855 9.852 22.875 1 95.81 82 LYS B N 1
ATOM 3399 C CA . LYS B 1 82 ? -5.91 10.648 23.656 1 95.81 82 LYS B CA 1
ATOM 3400 C C . LYS B 1 82 ? -5.438 11.867 22.859 1 95.81 82 LYS B C 1
ATOM 3402 O O . LYS B 1 82 ? -5.23 12.938 23.438 1 95.81 82 LYS B O 1
ATOM 3407 N N . VAL B 1 83 ? -5.184 11.672 21.609 1 97.88 83 VAL B N 1
ATOM 3408 C CA . VAL B 1 83 ? -4.68 12.719 20.719 1 97.88 83 VAL B CA 1
ATOM 3409 C C . VAL B 1 83 ? -5.758 13.094 19.703 1 97.88 83 VAL B C 1
ATOM 3411 O O . VAL B 1 83 ? -5.777 12.578 18.594 1 97.88 83 VAL B O 1
ATOM 3414 N N . ARG B 1 84 ? -6.559 14.078 20.078 1 98.5 84 ARG B N 1
ATOM 3415 C CA . ARG B 1 84 ? -7.688 14.453 19.219 1 98.5 84 ARG B CA 1
ATOM 3416 C C . ARG B 1 84 ? -7.266 15.477 18.172 1 98.5 84 ARG B C 1
ATOM 3418 O O . ARG B 1 84 ? -6.703 16.516 18.516 1 98.5 84 ARG B O 1
ATOM 3425 N N . VAL B 1 85 ? -7.555 15.094 16.891 1 98.81 85 VAL B N 1
ATOM 3426 C CA . VAL B 1 85 ? -7.152 15.93 15.766 1 98.81 85 VAL B CA 1
ATOM 3427 C C . VAL B 1 85 ? -8.383 16.359 14.977 1 98.81 85 VAL B C 1
ATOM 3429 O O . VAL B 1 85 ? -9.133 15.531 14.469 1 98.81 85 VAL B O 1
ATOM 3432 N N . LEU B 1 86 ? -8.641 17.688 14.953 1 98.88 86 LEU B N 1
ATOM 3433 C CA . LEU B 1 86 ? -9.609 18.25 14.016 1 98.88 86 LEU B CA 1
ATOM 3434 C C . LEU B 1 86 ? -8.977 18.484 12.648 1 98.88 86 LEU B C 1
ATOM 3436 O O . LEU B 1 86 ? -7.965 19.172 12.531 1 98.88 86 LEU B O 1
ATOM 3440 N N . CYS B 1 87 ? -9.57 17.828 11.648 1 98.88 87 CYS B N 1
ATOM 3441 C CA . CYS B 1 87 ? -9.102 18 10.273 1 98.88 87 CYS B CA 1
ATOM 3442 C C . CYS B 1 87 ? -9.984 18.984 9.523 1 98.88 87 CYS B C 1
ATOM 3444 O O . CYS B 1 87 ? -11.203 18.844 9.492 1 98.88 87 CYS B O 1
ATOM 3446 N N . TRP B 1 88 ? -9.367 19.953 8.961 1 98.44 88 TRP B N 1
ATOM 3447 C CA . TRP B 1 88 ? -10.125 20.766 8 1 98.44 88 TRP B CA 1
ATOM 3448 C C . TRP B 1 88 ? -9.508 20.672 6.613 1 98.44 88 TRP B C 1
ATOM 3450 O O . TRP B 1 88 ? -8.281 20.703 6.473 1 98.44 88 TRP B O 1
ATOM 3460 N N . VAL B 1 89 ? -10.359 20.453 5.602 1 98.38 89 VAL B N 1
ATOM 3461 C CA . VAL B 1 89 ? -9.938 20.219 4.223 1 98.38 89 VAL B CA 1
ATOM 3462 C C . VAL B 1 89 ? -10.312 21.422 3.357 1 98.38 89 VAL B C 1
ATOM 3464 O O . VAL B 1 89 ? -11.484 21.812 3.287 1 98.38 89 VAL B O 1
ATOM 3467 N N . MET B 1 90 ? -9.242 22 2.797 1 96.56 90 MET B N 1
ATOM 3468 C CA . MET B 1 90 ? -9.438 23.078 1.84 1 96.56 90 MET B CA 1
ATOM 3469 C C . MET B 1 90 ? -9.961 22.547 0.511 1 96.56 90 MET B C 1
ATOM 3471 O O . MET B 1 90 ? -9.32 21.703 -0.12 1 96.56 90 MET B O 1
ATOM 3475 N N . THR B 1 91 ? -11.125 22.938 0.13 1 94.19 91 THR B N 1
ATOM 3476 C CA . THR B 1 91 ? -11.734 22.5 -1.126 1 94.19 91 THR B CA 1
ATOM 3477 C C . THR B 1 91 ? -12.391 23.688 -1.841 1 94.19 91 THR B C 1
ATOM 3479 O O . THR B 1 91 ? -12.195 24.844 -1.459 1 94.19 91 THR B O 1
ATOM 3482 N N . GLN B 1 92 ? -12.836 23.484 -2.957 1 90.25 92 GLN B N 1
ATOM 3483 C CA . GLN B 1 92 ? -13.547 24.484 -3.76 1 90.25 92 GLN B CA 1
ATOM 3484 C C . GLN B 1 92 ? -14.773 23.859 -4.426 1 90.25 92 GLN B C 1
ATOM 3486 O O . GLN B 1 92 ? -14.844 22.641 -4.613 1 90.25 92 GLN B O 1
ATOM 3491 N N . PRO B 1 93 ? -15.617 24.656 -4.789 1 86.5 93 PRO B N 1
ATOM 3492 C CA . PRO B 1 93 ? -16.875 24.125 -5.316 1 86.5 93 PRO B CA 1
ATOM 3493 C C . PRO B 1 93 ? -16.656 23.156 -6.48 1 86.5 93 PRO B C 1
ATOM 3495 O O . PRO B 1 93 ? -17.297 22.094 -6.539 1 86.5 93 PRO B O 1
ATOM 3498 N N . GLU B 1 94 ? -15.805 23.375 -7.289 1 85.94 94 GLU B N 1
ATOM 3499 C CA . GLU B 1 94 ? -15.578 22.562 -8.484 1 85.94 94 GLU B CA 1
ATOM 3500 C C . GLU B 1 94 ? -15.039 21.188 -8.117 1 85.94 94 GLU B C 1
ATOM 3502 O O . GLU B 1 94 ? -15.102 20.25 -8.93 1 85.94 94 GLU B O 1
ATOM 3507 N N . THR B 1 95 ? -14.516 21.078 -6.906 1 90.75 95 THR B N 1
ATOM 3508 C CA . THR B 1 95 ? -13.867 19.812 -6.582 1 90.75 95 THR B CA 1
ATOM 3509 C C . THR B 1 95 ? -14.594 19.109 -5.438 1 90.75 95 THR B C 1
ATOM 3511 O O . THR B 1 95 ? -14.125 18.078 -4.941 1 90.75 95 THR B O 1
ATOM 3514 N N . HIS B 1 96 ? -15.734 19.641 -5.098 1 88.88 96 HIS B N 1
ATOM 3515 C CA . HIS B 1 96 ? -16.5 18.984 -4.043 1 88.88 96 HIS B CA 1
ATOM 3516 C C . HIS B 1 96 ? -16.797 17.531 -4.395 1 88.88 96 HIS B C 1
ATOM 3518 O O . HIS B 1 96 ? -16.406 16.625 -3.664 1 88.88 96 HIS B O 1
ATOM 3524 N N . GLN B 1 97 ? -17.297 17.359 -5.617 1 86.62 97 GLN B N 1
ATOM 3525 C CA . GLN B 1 97 ? -17.766 16.031 -6.004 1 86.62 97 GLN B CA 1
ATOM 3526 C C . GLN B 1 97 ? -16.641 15.219 -6.645 1 86.62 97 GLN B C 1
ATOM 3528 O O . GLN B 1 97 ? -16.719 13.984 -6.695 1 86.62 97 GLN B O 1
ATOM 3533 N N . LYS B 1 98 ? -15.648 15.922 -7 1 89.12 98 LYS B N 1
ATOM 3534 C CA . LYS B 1 98 ? -14.562 15.242 -7.711 1 89.12 98 LYS B CA 1
ATOM 3535 C C . LYS B 1 98 ? -13.461 14.797 -6.75 1 89.12 98 LYS B C 1
ATOM 3537 O O . LYS B 1 98 ? -12.734 13.844 -7.027 1 89.12 98 LYS B O 1
ATOM 3542 N N . LYS B 1 99 ? -13.375 15.516 -5.648 1 93.88 99 LYS B N 1
ATOM 3543 C CA . LYS B 1 99 ? -12.242 15.227 -4.77 1 93.88 99 LYS B CA 1
ATOM 3544 C C . LYS B 1 99 ? -12.688 15.133 -3.312 1 93.88 99 LYS B C 1
ATOM 3546 O O . LYS B 1 99 ? -12.531 14.094 -2.676 1 93.88 99 LYS B O 1
ATOM 3551 N N . ALA B 1 100 ? -13.391 16.094 -2.832 1 94.44 100 ALA B N 1
ATOM 3552 C CA . ALA B 1 100 ? -13.688 16.234 -1.409 1 94.44 100 ALA B CA 1
ATOM 3553 C C . ALA B 1 100 ? -14.523 15.07 -0.903 1 94.44 100 ALA B C 1
ATOM 3555 O O . ALA B 1 100 ? -14.297 14.57 0.201 1 94.44 100 ALA B O 1
ATOM 3556 N N . VAL B 1 101 ? -15.422 14.609 -1.663 1 92.19 101 VAL B N 1
ATOM 3557 C CA . VAL B 1 101 ? -16.297 13.523 -1.235 1 92.19 101 VAL B CA 1
ATOM 3558 C C . VAL B 1 101 ? -15.477 12.25 -1.032 1 92.19 101 VAL B C 1
ATOM 3560 O O . VAL B 1 101 ? -15.82 11.414 -0.194 1 92.19 101 VAL B O 1
ATOM 3563 N N . HIS B 1 102 ? -14.414 12.07 -1.74 1 92.75 102 HIS B N 1
ATOM 3564 C CA . HIS B 1 102 ? -13.578 10.883 -1.621 1 92.75 102 HIS B CA 1
ATOM 3565 C C . HIS B 1 102 ? -12.656 10.977 -0.407 1 92.75 102 HIS B C 1
ATOM 3567 O O . HIS B 1 102 ? -12.32 9.961 0.199 1 92.75 102 HIS B O 1
ATOM 3573 N N . VAL B 1 103 ? -12.297 12.203 -0.025 1 96.5 103 VAL B N 1
ATOM 3574 C CA . VAL B 1 103 ? -11.617 12.406 1.25 1 96.5 103 VAL B CA 1
ATOM 3575 C C . VAL B 1 103 ? -12.516 11.945 2.395 1 96.5 103 VAL B C 1
ATOM 3577 O O . VAL B 1 103 ? -12.086 11.188 3.266 1 96.5 103 VAL B O 1
ATOM 3580 N N . LYS B 1 104 ? -13.727 12.328 2.301 1 94.62 104 LYS B N 1
ATOM 3581 C CA . LYS B 1 104 ? -14.711 11.953 3.316 1 94.62 104 LYS B CA 1
ATOM 3582 C C . LYS B 1 104 ? -14.883 10.445 3.396 1 94.62 104 LYS B C 1
ATOM 3584 O O . LYS B 1 104 ? -15.031 9.883 4.484 1 94.62 104 LYS B O 1
ATOM 3589 N N . ALA B 1 105 ? -14.766 9.789 2.291 1 91.56 105 ALA B N 1
ATOM 3590 C CA . ALA B 1 105 ? -15.039 8.359 2.203 1 91.56 105 ALA B CA 1
ATOM 3591 C C . ALA B 1 105 ? -13.805 7.539 2.557 1 91.56 105 ALA B C 1
ATOM 3593 O O . ALA B 1 105 ? -13.898 6.336 2.805 1 91.56 105 ALA B O 1
ATOM 3594 N N . THR B 1 106 ? -12.664 8.133 2.586 1 95.06 106 THR B N 1
ATOM 3595 C CA . THR B 1 106 ? -11.43 7.398 2.836 1 95.06 106 THR B CA 1
ATOM 3596 C C . THR B 1 106 ? -10.797 7.828 4.16 1 95.06 106 THR B C 1
AT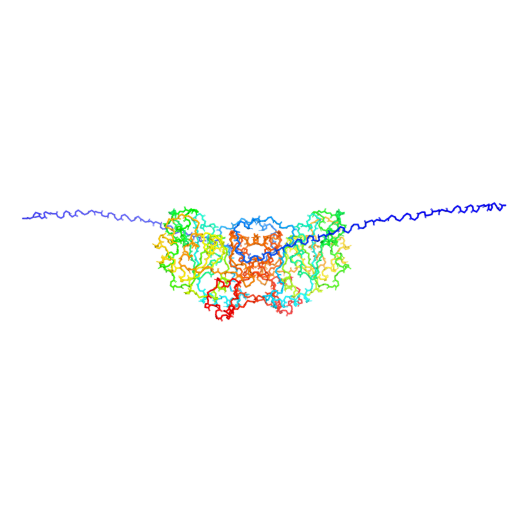OM 3598 O O . THR B 1 106 ? -11.305 7.496 5.23 1 95.06 106 THR B O 1
ATOM 3601 N N . TRP B 1 107 ? -9.734 8.641 4.098 1 97.56 107 TRP B N 1
ATOM 3602 C CA . TRP B 1 107 ? -8.961 8.898 5.309 1 97.56 107 TRP B CA 1
ATOM 3603 C C . TRP B 1 107 ? -9.711 9.844 6.238 1 97.56 107 TRP B C 1
ATOM 3605 O O . TRP B 1 107 ? -9.484 9.844 7.449 1 97.56 107 TRP B O 1
ATOM 3615 N N . GLY B 1 108 ? -10.641 10.688 5.676 1 97.69 108 GLY B N 1
ATOM 3616 C CA . GLY B 1 108 ? -11.367 11.656 6.48 1 97.69 108 GLY B CA 1
ATOM 3617 C C . GLY B 1 108 ? -12.164 11.023 7.605 1 97.69 108 GLY B C 1
ATOM 3618 O O . GLY B 1 108 ? -12.398 11.648 8.641 1 97.69 108 GLY B O 1
ATOM 3619 N N . LYS B 1 109 ? -12.547 9.789 7.453 1 95.56 109 LYS B N 1
ATOM 3620 C CA . LYS B 1 109 ? -13.336 9.07 8.445 1 95.56 109 LYS B CA 1
ATOM 3621 C C . LYS B 1 109 ? -12.547 8.859 9.734 1 95.56 109 LYS B C 1
ATOM 3623 O O . LYS B 1 109 ? -13.125 8.594 10.789 1 95.56 109 LYS B O 1
ATOM 3628 N N . ARG B 1 110 ? -11.289 9.008 9.641 1 97.5 110 ARG B N 1
ATOM 3629 C CA . ARG B 1 110 ? -10.445 8.68 10.781 1 97.5 110 ARG B CA 1
ATOM 3630 C C . ARG B 1 110 ? -10.062 9.938 11.562 1 97.5 110 ARG B C 1
ATOM 3632 O O . ARG B 1 110 ? -9.336 9.867 12.555 1 97.5 110 ARG B O 1
ATOM 3639 N N . CYS B 1 111 ? -10.555 11.086 11.117 1 98.31 111 CYS B N 1
ATOM 3640 C CA . CYS B 1 111 ? -10.422 12.312 11.898 1 98.31 111 CYS B CA 1
ATOM 3641 C C . CYS B 1 111 ? -11.383 12.305 13.086 1 98.31 111 CYS B C 1
ATOM 3643 O O . CYS B 1 111 ? -12.453 11.703 13.023 1 98.31 111 CYS B O 1
ATOM 3645 N N . ASN B 1 112 ? -10.93 12.922 14.172 1 98.38 112 ASN B N 1
ATOM 3646 C CA . ASN B 1 112 ? -11.891 13.094 15.266 1 98.38 112 ASN B CA 1
ATOM 3647 C C . ASN B 1 112 ? -13.031 14.023 14.859 1 98.38 112 ASN B C 1
ATOM 3649 O O . ASN B 1 112 ? -14.172 13.82 15.281 1 98.38 112 ASN B O 1
ATOM 3653 N N . LYS B 1 113 ? -12.727 15.023 14.148 1 97.81 113 LYS B N 1
ATOM 3654 C CA . LYS B 1 113 ? -13.656 15.938 13.492 1 97.81 113 LYS B CA 1
ATOM 3655 C C . LYS B 1 113 ? -13.164 16.312 12.102 1 97.81 113 LYS B C 1
ATOM 3657 O O . LYS B 1 113 ? -11.977 16.594 11.906 1 97.81 113 LYS B O 1
ATOM 3662 N N . LEU B 1 114 ? -14.109 16.203 11.102 1 97.94 114 LEU B N 1
ATOM 3663 C CA . LEU B 1 114 ? -13.781 16.547 9.719 1 97.94 114 LEU B CA 1
ATOM 3664 C C . LEU B 1 114 ? -14.656 17.703 9.234 1 97.94 114 LEU B C 1
ATOM 3666 O O . LEU B 1 114 ? -15.883 17.641 9.328 1 97.94 114 LEU B O 1
ATOM 3670 N N . ILE B 1 115 ? -13.992 18.75 8.766 1 96.75 115 ILE B N 1
ATOM 3671 C CA . ILE B 1 115 ? -14.711 19.906 8.234 1 96.75 115 ILE B CA 1
ATOM 3672 C C . ILE B 1 115 ? -14.172 20.266 6.848 1 96.75 115 ILE B C 1
ATOM 3674 O O . ILE B 1 115 ? -12.961 20.344 6.648 1 96.75 115 ILE B O 1
ATOM 3678 N N . PHE B 1 116 ? -15.078 20.359 5.918 1 95.94 116 PHE B N 1
ATOM 3679 C CA . PHE B 1 116 ? -14.703 20.875 4.605 1 95.94 116 PHE B CA 1
ATOM 3680 C C . PHE B 1 116 ? -14.938 22.375 4.52 1 95.94 116 PHE B C 1
ATOM 3682 O O . PHE B 1 116 ? -16.031 22.859 4.824 1 95.94 116 PHE B O 1
ATOM 3689 N N . MET B 1 117 ? -13.867 23.078 4.172 1 93.94 117 MET B N 1
ATOM 3690 C CA . MET B 1 117 ? -13.938 24.531 4.051 1 93.94 117 MET B CA 1
ATOM 3691 C C . MET B 1 117 ? -13.859 24.969 2.588 1 93.94 117 MET B C 1
ATOM 3693 O O . MET B 1 117 ? -12.914 24.609 1.881 1 93.94 117 MET B O 1
ATOM 3697 N N . SER B 1 118 ? -14.883 25.625 2.168 1 90.19 118 SER B N 1
ATOM 3698 C CA . SER B 1 118 ? -15.023 26.031 0.772 1 90.19 118 SER B CA 1
ATOM 3699 C C . SER B 1 118 ? -15.289 27.531 0.648 1 90.19 118 SER B C 1
ATOM 3701 O O . SER B 1 118 ? -15.086 28.281 1.602 1 90.19 118 SER B O 1
ATOM 3703 N N . SER B 1 119 ? -15.336 28 -0.578 1 82.88 119 SER B N 1
ATOM 3704 C CA . SER B 1 119 ? -15.648 29.406 -0.868 1 82.88 119 SER B CA 1
ATOM 3705 C C . SER B 1 119 ? -16.969 29.531 -1.608 1 82.88 119 SER B C 1
ATOM 3707 O O . SER B 1 119 ? -17.578 28.531 -2 1 82.88 119 SER B O 1
ATOM 3709 N N . GLN B 1 120 ? -17.734 30.859 -1.609 1 64.56 120 GLN B N 1
ATOM 3710 C CA . GLN B 1 120 ? -19.109 31.234 -1.918 1 64.56 120 GLN B CA 1
ATOM 3711 C C . GLN B 1 120 ? -19.406 31.094 -3.41 1 64.56 120 GLN B C 1
ATOM 3713 O O . GLN B 1 120 ? -20.562 31 -3.816 1 64.56 120 GLN B O 1
ATOM 3718 N N . ASN B 1 121 ? -19 30.328 -4.246 1 53.91 121 ASN B N 1
ATOM 3719 C CA . ASN B 1 121 ? -19.641 30.875 -5.438 1 53.91 121 ASN B CA 1
ATOM 3720 C C . ASN B 1 121 ? -21.141 30.656 -5.406 1 53.91 121 ASN B C 1
ATOM 3722 O O . ASN B 1 121 ? -21.766 30.453 -6.449 1 53.91 121 ASN B O 1
ATOM 3726 N N . GLY B 1 122 ? -21.781 31.078 -4.293 1 48.34 122 GLY B N 1
ATOM 3727 C CA . GLY B 1 122 ? -23.219 31.047 -4.473 1 48.34 122 GLY B CA 1
ATOM 3728 C C . GLY B 1 122 ? -23.797 29.641 -4.406 1 48.34 122 GLY B C 1
ATOM 3729 O O . GLY B 1 122 ? -25.016 29.453 -4.469 1 48.34 122 GLY B O 1
ATOM 3730 N N . ILE B 1 123 ? -23.016 28.734 -4.965 1 50.34 123 ILE B N 1
ATOM 3731 C CA . ILE B 1 123 ? -23.703 27.453 -5.145 1 50.34 123 ILE B CA 1
ATOM 3732 C C . ILE B 1 123 ? -23.875 26.766 -3.793 1 50.34 123 ILE B C 1
ATOM 3734 O O . ILE B 1 123 ? -22.984 26.812 -2.939 1 50.34 123 ILE B O 1
ATOM 3738 N N . LEU B 1 124 ? -25.078 26.516 -3.416 1 49.31 124 LEU B N 1
ATOM 3739 C CA . LEU B 1 124 ? -25.625 25.75 -2.303 1 49.31 124 LEU B CA 1
ATOM 3740 C C . LEU B 1 124 ? -24.625 24.719 -1.807 1 49.31 124 LEU B C 1
ATOM 3742 O O . LEU B 1 124 ? -23.875 24.141 -2.6 1 49.31 124 LEU B O 1
ATOM 3746 N N . SER B 1 125 ? -24.188 24.984 -0.472 1 53.34 125 SER B N 1
ATOM 3747 C CA . SER B 1 125 ? -23.531 23.953 0.332 1 53.34 125 SER B CA 1
ATOM 3748 C C . SER B 1 125 ? -23.891 22.547 -0.168 1 53.34 125 SER B C 1
ATOM 3750 O O . SER B 1 125 ? -25.062 22.234 -0.354 1 53.34 125 SER B O 1
ATOM 3752 N N . ASP B 1 126 ? -23.094 22.062 -1.06 1 60.75 126 ASP B N 1
ATOM 3753 C CA . ASP B 1 126 ? -23.328 20.656 -1.363 1 60.75 126 ASP B CA 1
ATOM 3754 C C . ASP B 1 126 ? -23.719 19.875 -0.11 1 60.75 126 ASP B C 1
ATOM 3756 O O . ASP B 1 126 ? -22.875 19.594 0.742 1 60.75 126 ASP B O 1
ATOM 3760 N N . LYS B 1 127 ? -25.016 19.906 0.204 1 64.06 127 LYS B N 1
ATOM 3761 C CA . LYS B 1 127 ? -25.594 19.281 1.387 1 64.06 127 LYS B CA 1
ATOM 3762 C C . LYS B 1 127 ? -24.969 17.922 1.658 1 64.06 127 LYS B C 1
ATOM 3764 O O . LYS B 1 127 ? -24.844 17.516 2.812 1 64.06 127 LYS B O 1
ATOM 3769 N N . SER B 1 128 ? -24.5 17.359 0.594 1 73 128 SER B N 1
ATOM 3770 C CA . SER B 1 128 ? -23.969 16.016 0.822 1 73 128 SER B CA 1
ATOM 3771 C C . SER B 1 128 ? -22.578 16.062 1.456 1 73 128 SER B C 1
ATOM 3773 O O . SER B 1 128 ? -22.25 15.242 2.312 1 73 128 SER B O 1
ATOM 3775 N N . LEU B 1 129 ? -21.812 17.109 1.197 1 84.94 129 LEU B N 1
ATOM 3776 C CA . LEU B 1 129 ? -20.469 17.219 1.752 1 84.94 129 LEU B CA 1
ATOM 3777 C C . LEU B 1 129 ? -20.484 17.953 3.088 1 84.94 129 LEU B C 1
ATOM 3779 O O . LEU B 1 129 ? -19.703 17.656 3.982 1 84.94 129 LEU B O 1
ATOM 3783 N N . GLY B 1 130 ? -21.422 18.859 3.242 1 82.88 130 GLY B N 1
ATOM 3784 C CA . GLY B 1 130 ? -21.5 19.688 4.434 1 82.88 130 GLY B CA 1
ATOM 3785 C C . GLY B 1 130 ? -20.359 20.672 4.531 1 82.88 130 GLY B C 1
ATOM 3786 O O . GLY B 1 130 ? -19.844 20.938 5.625 1 82.88 130 GLY B O 1
ATOM 3787 N N . ALA B 1 131 ? -20 21.203 3.418 1 88.12 131 ALA B N 1
ATOM 3788 C CA . ALA B 1 131 ? -18.891 22.156 3.406 1 88.12 131 ALA B CA 1
ATOM 3789 C C . ALA B 1 131 ? -19.312 23.5 3.975 1 88.12 131 ALA B C 1
ATOM 3791 O O . ALA B 1 131 ? -20.422 23.953 3.734 1 88.12 131 ALA B O 1
ATOM 3792 N N . ILE B 1 132 ? -18.453 24.094 4.699 1 88.56 132 ILE B N 1
ATOM 3793 C CA . ILE B 1 132 ? -18.672 25.422 5.254 1 88.56 132 ILE B CA 1
ATOM 3794 C C . ILE B 1 132 ? -18.219 26.469 4.25 1 88.56 132 ILE B C 1
ATOM 3796 O O . ILE B 1 132 ? -17.078 26.438 3.768 1 88.56 132 ILE B O 1
ATOM 3800 N N . ASP B 1 133 ? -19.094 27.344 3.953 1 87.19 133 ASP B N 1
ATOM 3801 C CA . ASP B 1 133 ? -18.734 28.5 3.146 1 87.19 133 ASP B CA 1
ATOM 3802 C C . ASP B 1 133 ? -18.094 29.594 4.008 1 87.19 133 ASP B C 1
ATOM 3804 O O . ASP B 1 133 ? -18.75 30.172 4.879 1 87.19 133 ASP B O 1
ATOM 3808 N N . LEU B 1 134 ? -16.875 30.016 3.729 1 89.06 134 LEU B N 1
ATOM 3809 C CA . LEU B 1 134 ? -16.141 30.953 4.559 1 89.06 134 LEU B CA 1
ATOM 3810 C C . LEU B 1 134 ? -16.344 32.375 4.074 1 89.06 134 LEU B C 1
ATOM 3812 O O . LEU B 1 134 ? -15.844 33.344 4.68 1 89.06 134 LEU B O 1
ATOM 3816 N N . ASP B 1 135 ? -17.109 32.531 3.041 1 84.94 135 ASP B N 1
ATOM 3817 C CA . ASP B 1 135 ? -17.453 33.812 2.484 1 84.94 135 ASP B CA 1
ATOM 3818 C C . ASP B 1 135 ? -16.203 34.562 2.033 1 84.94 135 ASP B C 1
ATOM 3820 O O . ASP B 1 135 ? -15.992 35.719 2.414 1 84.94 135 ASP B O 1
ATOM 3824 N N . VAL B 1 136 ? -15.336 33.844 1.433 1 86.25 136 VAL B N 1
ATOM 3825 C CA . VAL B 1 136 ? -14.125 34.406 0.847 1 86.25 136 VAL B CA 1
ATOM 3826 C C . VAL B 1 136 ? -14.086 34.125 -0.652 1 86.25 136 VAL B C 1
ATOM 3828 O O . VAL B 1 136 ? -14.828 33.281 -1.143 1 86.25 136 VAL B O 1
ATOM 3831 N N . GLY B 1 137 ? -13.359 34.938 -1.362 1 81.31 137 GLY B N 1
ATOM 3832 C CA . GLY B 1 137 ? -13.227 34.75 -2.797 1 81.31 137 GLY B CA 1
ATOM 3833 C C . GLY B 1 137 ? -12.57 33.406 -3.154 1 81.31 137 GLY B C 1
ATOM 3834 O O . GLY B 1 137 ? -11.906 32.812 -2.32 1 81.31 137 GLY B O 1
ATOM 3835 N N . GLU B 1 138 ? -12.836 33 -4.391 1 81.94 138 GLU B N 1
ATOM 3836 C CA . GLU B 1 138 ? -12.281 31.734 -4.891 1 81.94 138 GLU B CA 1
ATOM 3837 C C . GLU B 1 138 ? -11.062 31.984 -5.773 1 81.94 138 GLU B C 1
ATOM 3839 O O . GLU B 1 138 ? -11.008 33 -6.5 1 81.94 138 GLU B O 1
ATOM 3844 N N . GLY B 1 139 ? -10.086 31.062 -5.746 1 81.94 139 GLY B N 1
ATOM 3845 C CA . GLY B 1 139 ? -8.914 31.141 -6.598 1 81.94 139 GLY B CA 1
ATOM 3846 C C . GLY B 1 139 ? -7.625 30.797 -5.875 1 81.94 139 GLY B C 1
ATOM 3847 O O . GLY B 1 139 ? -7.496 31.047 -4.676 1 81.94 139 GLY B O 1
ATOM 3848 N N . TYR B 1 140 ? -6.773 30.359 -6.695 1 83.5 140 TYR B N 1
ATOM 3849 C CA . TYR B 1 140 ? -5.5 29.906 -6.129 1 83.5 140 TYR B CA 1
ATOM 3850 C C . TYR B 1 140 ? -4.785 31.062 -5.434 1 83.5 140 TYR B C 1
ATOM 3852 O O . TYR B 1 140 ? -4.109 30.859 -4.422 1 83.5 140 TYR B O 1
ATOM 3860 N N . ASN B 1 141 ? -5.008 32.219 -5.918 1 88.12 141 ASN B N 1
ATOM 3861 C CA . ASN B 1 141 ? -4.316 33.375 -5.359 1 88.12 141 ASN B CA 1
ATOM 3862 C C . ASN B 1 141 ? -4.977 33.844 -4.074 1 88.12 141 ASN B C 1
ATOM 3864 O O . ASN B 1 141 ? -4.43 34.719 -3.369 1 88.12 141 ASN B O 1
ATOM 3868 N N . LEU B 1 142 ? -6.086 33.344 -3.723 1 91.12 142 LEU B N 1
ATOM 3869 C CA . LEU B 1 142 ? -6.824 33.812 -2.551 1 91.12 142 LEU B CA 1
ATOM 3870 C C . LEU B 1 142 ? -6.82 32.75 -1.454 1 91.12 142 LEU B C 1
ATOM 3872 O O . LEU B 1 142 ? -7.641 32.781 -0.535 1 91.12 142 LEU B O 1
ATOM 3876 N N . LEU B 1 143 ? -5.906 31.828 -1.505 1 94.38 143 LEU B N 1
ATOM 3877 C CA . LEU B 1 143 ? -5.871 30.719 -0.556 1 94.38 143 LEU B CA 1
ATOM 3878 C C . LEU B 1 143 ? -5.508 31.219 0.84 1 94.38 143 LEU B C 1
ATOM 3880 O O . LEU B 1 143 ? -5.934 30.625 1.84 1 94.38 143 LEU B O 1
ATOM 3884 N N . TRP B 1 144 ? -4.777 32.312 0.854 1 96.31 144 TRP B N 1
ATOM 3885 C CA . TRP B 1 144 ? -4.422 32.875 2.16 1 96.31 144 TRP B CA 1
ATOM 3886 C C . TRP B 1 144 ? -5.66 33.375 2.895 1 96.31 144 TRP B C 1
ATOM 3888 O O . TRP B 1 144 ? -5.836 33.094 4.086 1 96.31 144 TRP B O 1
ATOM 3898 N N . GLY B 1 145 ? -6.527 34.031 2.172 1 95.44 145 GLY B N 1
ATOM 3899 C CA . GLY B 1 145 ? -7.781 34.469 2.762 1 95.44 145 GLY B CA 1
ATOM 3900 C C . GLY B 1 145 ? -8.617 33.312 3.301 1 95.44 145 GLY B C 1
ATOM 3901 O O . GLY B 1 145 ? -9.156 33.406 4.406 1 95.44 145 GLY B O 1
ATOM 3902 N N . LYS B 1 146 ? -8.695 32.281 2.529 1 94.81 146 LYS B N 1
ATOM 3903 C CA . LYS B 1 146 ? -9.445 31.094 2.943 1 94.81 146 LYS B CA 1
ATOM 3904 C C . LYS B 1 146 ? -8.828 30.453 4.188 1 94.81 146 LYS B C 1
ATOM 3906 O O . LYS B 1 146 ? -9.547 30.031 5.09 1 94.81 146 LYS B O 1
ATOM 3911 N N . THR B 1 147 ? -7.551 30.422 4.23 1 97.69 147 THR B N 1
ATOM 3912 C CA . THR B 1 147 ? -6.836 29.812 5.352 1 97.69 147 THR B CA 1
ATOM 3913 C C . THR B 1 147 ? -7.066 30.609 6.633 1 97.69 147 THR B C 1
ATOM 3915 O O . THR B 1 147 ? -7.367 30.031 7.68 1 97.69 147 THR B O 1
ATOM 3918 N N . LYS B 1 148 ? -6.961 31.969 6.547 1 97.69 148 LYS B N 1
ATOM 3919 C CA . LYS B 1 148 ? -7.223 32.812 7.707 1 97.69 148 LYS B CA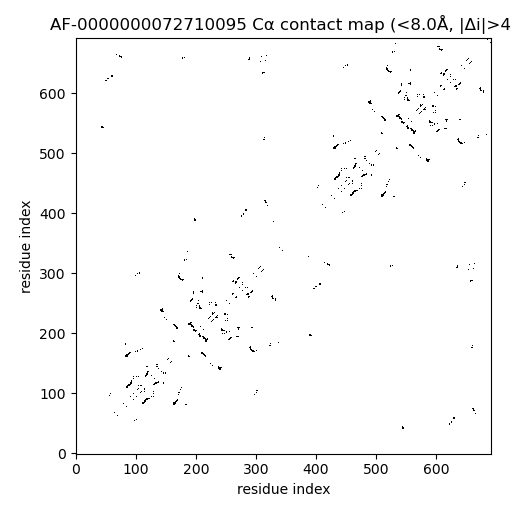 1
ATOM 3920 C C . LYS B 1 148 ? -8.641 32.594 8.234 1 97.69 148 LYS B C 1
ATOM 3922 O O . LYS B 1 148 ? -8.844 32.406 9.43 1 97.69 148 LYS B O 1
ATOM 3927 N N . ALA B 1 149 ? -9.531 32.594 7.293 1 96.31 149 ALA B N 1
ATOM 3928 C CA . ALA B 1 149 ? -10.93 32.469 7.664 1 96.31 149 ALA B CA 1
ATOM 3929 C C . ALA B 1 149 ? -11.203 31.094 8.281 1 96.31 149 ALA B C 1
ATOM 3931 O O . ALA B 1 149 ? -11.977 30.969 9.234 1 96.31 149 ALA B O 1
ATOM 3932 N N . ALA B 1 150 ? -10.609 30.094 7.793 1 97.44 150 ALA B N 1
ATOM 3933 C CA . ALA B 1 150 ? -10.812 28.719 8.273 1 97.44 150 ALA B CA 1
ATOM 3934 C C . ALA B 1 150 ? -10.305 28.562 9.703 1 97.44 150 ALA B C 1
ATOM 3936 O O . ALA B 1 150 ? -11.023 28.047 10.562 1 97.44 150 ALA B O 1
ATOM 3937 N N . PHE B 1 151 ? -9.109 29 9.938 1 98.5 151 PHE B N 1
ATOM 3938 C CA . PHE B 1 151 ? -8.562 28.875 11.281 1 98.5 151 PHE B CA 1
ATOM 3939 C C . PHE B 1 151 ? -9.352 29.719 12.273 1 98.5 151 PHE B C 1
ATOM 3941 O O . PHE B 1 151 ? -9.555 29.297 13.422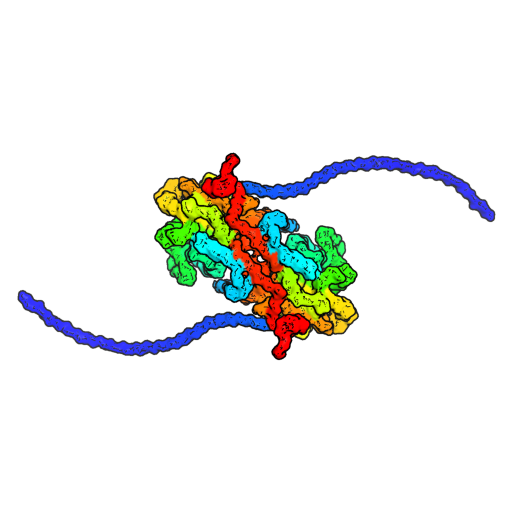 1 98.5 151 PHE B O 1
ATOM 3948 N N . LYS B 1 152 ? -9.797 30.891 11.875 1 97.94 152 LYS B N 1
ATOM 3949 C CA . LYS B 1 152 ? -10.641 31.703 12.742 1 97.94 152 LYS B CA 1
ATOM 3950 C C . LYS B 1 152 ? -11.945 31 13.07 1 97.94 152 LYS B C 1
ATOM 3952 O O . LYS B 1 152 ? -12.391 31 14.219 1 97.94 152 LYS B O 1
ATOM 3957 N N . TYR B 1 153 ? -12.516 30.406 12.023 1 97.12 153 TYR B N 1
ATOM 3958 C CA . TYR B 1 153 ? -13.758 29.656 12.219 1 97.12 153 TYR B CA 1
ATOM 3959 C C . TYR B 1 153 ? -13.562 28.531 13.227 1 97.12 153 TYR B C 1
ATOM 3961 O O . TYR B 1 153 ? -14.383 28.328 14.117 1 97.12 153 TYR B O 1
ATOM 3969 N N . ILE B 1 154 ? -12.508 27.781 13.125 1 98.31 154 ILE B N 1
ATOM 3970 C CA . ILE B 1 154 ? -12.211 26.656 14 1 98.31 154 ILE B CA 1
ATOM 3971 C C . ILE B 1 154 ? -11.953 27.156 15.422 1 98.31 154 ILE B C 1
ATOM 3973 O O . ILE B 1 154 ? -12.43 26.562 16.391 1 98.31 154 ILE B O 1
ATOM 3977 N N . TYR B 1 155 ? -11.219 28.219 15.516 1 98.5 155 TYR B N 1
ATOM 3978 C CA . TYR B 1 155 ? -10.961 28.844 16.812 1 98.5 155 TYR B CA 1
ATOM 3979 C C . TYR B 1 155 ? -12.266 29.219 17.5 1 98.5 155 TYR B C 1
ATOM 3981 O O . TYR B 1 155 ? -12.453 28.922 18.688 1 98.5 155 TYR B O 1
ATOM 3989 N N . ASP B 1 156 ? -13.172 29.766 16.781 1 97.94 156 ASP B N 1
ATOM 3990 C CA . ASP B 1 156 ? -14.406 30.312 17.328 1 97.94 156 ASP B CA 1
ATOM 3991 C C . ASP B 1 156 ? -15.383 29.188 17.688 1 97.94 156 ASP B C 1
ATOM 3993 O O . ASP B 1 156 ? -16.172 29.344 18.625 1 97.94 156 ASP B O 1
ATOM 3997 N N . HIS B 1 157 ? -15.273 28.047 17.047 1 97.56 157 HIS B N 1
ATOM 3998 C CA . HIS B 1 157 ? -16.406 27.125 17.172 1 97.56 157 HIS B CA 1
ATOM 3999 C C . HIS B 1 157 ? -15.961 25.781 17.734 1 97.56 157 HIS B C 1
ATOM 4001 O O . HIS B 1 157 ? -16.766 25.047 18.297 1 97.56 157 HIS B O 1
ATOM 4007 N N . TYR B 1 158 ? -14.625 25.484 17.562 1 97.38 158 TYR B N 1
ATOM 4008 C CA . TYR B 1 158 ? -14.32 24.062 17.797 1 97.38 158 TYR B CA 1
ATOM 4009 C C . TYR B 1 158 ? -13.062 23.922 18.641 1 97.38 158 TYR B C 1
ATOM 4011 O O . TYR B 1 158 ? -12.797 22.844 19.188 1 97.38 158 TYR B O 1
ATOM 4019 N N . LEU B 1 159 ? -12.273 24.875 18.828 1 97.06 159 LEU B N 1
ATOM 4020 C CA . LEU B 1 159 ? -10.898 24.688 19.281 1 97.06 159 LEU B CA 1
ATOM 4021 C C . LEU B 1 159 ? -10.867 24.109 20.688 1 97.06 159 LEU B C 1
ATOM 4023 O O . LEU B 1 159 ? -9.953 23.359 21.031 1 97.06 159 LEU B O 1
ATOM 4027 N N . ASP B 1 160 ? -11.828 24.344 21.531 1 95.31 160 ASP B N 1
ATOM 4028 C CA . ASP B 1 160 ? -11.852 23.891 22.922 1 95.31 160 ASP B CA 1
ATOM 4029 C C . ASP B 1 160 ? -11.969 22.375 23 1 95.31 160 ASP B C 1
ATOM 4031 O O . ASP B 1 160 ? -11.633 21.781 24.031 1 95.31 160 ASP B O 1
ATOM 4035 N N . ASP B 1 161 ? -12.312 21.734 21.953 1 97 161 ASP B N 1
ATOM 4036 C CA . ASP B 1 161 ? -12.641 20.312 22 1 97 161 ASP B CA 1
ATOM 4037 C C . ASP B 1 161 ? -11.5 19.469 21.422 1 97 161 ASP B C 1
ATOM 4039 O O . ASP B 1 161 ? -11.508 18.25 21.547 1 97 161 ASP B O 1
ATOM 4043 N N . TYR B 1 162 ? -10.469 20.109 20.859 1 98.06 162 TYR B N 1
ATOM 4044 C CA . TYR B 1 162 ? -9.453 19.359 20.141 1 98.06 162 TYR B CA 1
ATOM 4045 C C . TYR B 1 162 ? -8.055 19.859 20.484 1 98.06 162 TYR B C 1
ATOM 4047 O O . TYR B 1 162 ? -7.859 21.062 20.688 1 98.06 162 TYR B O 1
ATOM 4055 N N . GLU B 1 163 ? -7.094 18.953 20.516 1 97.75 163 GLU B N 1
ATOM 4056 C CA . GLU B 1 163 ? -5.711 19.266 20.859 1 97.75 163 GLU B CA 1
ATOM 4057 C C . GLU B 1 163 ? -4.926 19.75 19.656 1 97.75 163 GLU B C 1
ATOM 4059 O O . GLU B 1 163 ? -3.99 20.547 19.797 1 97.75 163 GLU B O 1
ATOM 4064 N N . TRP B 1 164 ? -5.293 19.234 18.516 1 98.88 164 TRP B N 1
ATOM 4065 C CA . TRP B 1 164 ? -4.543 19.531 17.297 1 98.88 164 TRP B CA 1
ATOM 4066 C C . TRP B 1 164 ? -5.48 19.875 16.156 1 98.88 164 TRP B C 1
ATOM 4068 O O . TRP B 1 164 ? -6.602 19.359 16.078 1 98.88 164 TRP B O 1
ATOM 4078 N N . VAL B 1 165 ? -5.031 20.812 15.25 1 98.94 165 VAL B N 1
ATOM 4079 C CA . VAL B 1 165 ? -5.781 21.203 14.062 1 98.94 165 VAL B CA 1
ATOM 4080 C C . VAL B 1 165 ? -4.945 20.938 12.812 1 98.94 165 VAL B C 1
ATOM 4082 O O . VAL B 1 165 ? -3.863 21.516 12.656 1 98.94 165 VAL B O 1
ATOM 4085 N N . PHE B 1 166 ? -5.465 20.094 11.953 1 98.94 166 PHE B N 1
ATOM 4086 C CA . PHE B 1 166 ? -4.746 19.656 10.766 1 98.94 166 PHE B CA 1
ATOM 4087 C C . PHE B 1 166 ? -5.387 20.219 9.508 1 98.94 166 PHE B C 1
ATOM 4089 O O . PHE B 1 166 ? -6.586 20.047 9.281 1 98.94 166 PHE B O 1
ATOM 4096 N N . LYS B 1 167 ? -4.574 20.906 8.711 1 98.88 167 LYS B N 1
ATOM 4097 C CA . LYS B 1 167 ? -4.973 21.422 7.402 1 98.88 167 LYS B CA 1
ATOM 4098 C C . LYS B 1 167 ? -4.535 20.469 6.293 1 98.88 167 LYS B C 1
ATOM 4100 O O . LYS B 1 167 ? -3.361 20.094 6.215 1 98.88 167 LYS B O 1
ATOM 4105 N N . ALA B 1 168 ? -5.434 20.094 5.426 1 98.75 168 ALA B N 1
ATOM 4106 C CA . ALA B 1 168 ? -5.125 19.297 4.246 1 98.75 168 ALA B CA 1
ATOM 4107 C C . ALA B 1 168 ? -5.855 19.828 3.016 1 98.75 168 ALA B C 1
ATOM 4109 O O . ALA B 1 168 ? -6.863 20.531 3.141 1 98.75 168 ALA B O 1
ATOM 4110 N N . ASP B 1 169 ? -5.34 19.562 1.841 1 97.75 169 ASP B N 1
ATOM 4111 C CA . ASP B 1 169 ? -6.055 19.797 0.589 1 97.75 169 ASP B CA 1
ATOM 4112 C C . ASP B 1 169 ? -6.953 18.609 0.238 1 97.75 169 ASP B C 1
ATOM 4114 O O . ASP B 1 169 ? -6.848 17.547 0.843 1 97.75 169 ASP B O 1
ATOM 4118 N N . ASP B 1 170 ? -7.82 18.828 -0.767 1 96.94 170 ASP B N 1
ATOM 4119 C CA . ASP B 1 170 ? -8.781 17.781 -1.104 1 96.94 170 ASP B CA 1
ATOM 4120 C C . ASP B 1 170 ? -8.156 16.734 -2.027 1 96.94 170 ASP B C 1
ATOM 4122 O O . ASP B 1 170 ? -8.852 15.852 -2.533 1 96.94 170 ASP B O 1
ATOM 4126 N N . ASP B 1 171 ? -6.797 16.828 -2.242 1 97.75 171 ASP B N 1
ATOM 4127 C CA . ASP B 1 171 ? -6.043 15.766 -2.918 1 97.75 171 ASP B CA 1
ATOM 4128 C C . ASP B 1 171 ? -4.852 15.32 -2.074 1 97.75 171 ASP B C 1
ATOM 4130 O O . ASP B 1 171 ? -3.85 14.844 -2.609 1 97.75 171 ASP B O 1
ATOM 4134 N N . THR B 1 172 ? -4.945 15.594 -0.784 1 98.44 172 THR B N 1
ATOM 4135 C CA . THR B 1 172 ? -4.023 15.039 0.204 1 98.44 172 THR B CA 1
ATOM 4136 C C . THR B 1 172 ? -4.578 13.75 0.8 1 98.44 172 THR B C 1
ATOM 4138 O O . THR B 1 172 ? -5.766 13.664 1.111 1 98.44 172 THR B O 1
ATOM 4141 N N . TYR B 1 173 ? -3.76 12.688 0.852 1 98.69 173 TYR B N 1
ATOM 4142 C CA . TYR B 1 173 ? -4.102 11.492 1.615 1 98.69 173 TYR B CA 1
ATOM 4143 C C . TYR B 1 173 ? -3.35 11.461 2.939 1 98.69 173 TYR B C 1
ATOM 4145 O O . TYR B 1 173 ? -2.139 11.688 2.979 1 98.69 173 TYR B O 1
ATOM 4153 N N . THR B 1 174 ? -4.082 11.094 3.986 1 98.88 174 THR B N 1
ATOM 4154 C CA . THR B 1 174 ? -3.482 11.195 5.312 1 98.88 174 THR B CA 1
ATOM 4155 C C . THR B 1 174 ? -3.672 9.898 6.09 1 98.88 174 THR B C 1
ATOM 4157 O O . THR B 1 174 ? -4.766 9.328 6.109 1 98.88 174 THR B O 1
ATOM 4160 N N . ILE B 1 175 ? -2.59 9.43 6.707 1 98.75 175 ILE B N 1
ATOM 4161 C CA . ILE B 1 175 ? -2.631 8.328 7.656 1 98.75 175 ILE B CA 1
ATOM 4162 C C . ILE B 1 175 ? -2.715 8.867 9.078 1 98.75 175 ILE B C 1
ATOM 4164 O O . ILE B 1 175 ? -1.689 9.094 9.727 1 98.75 175 ILE B O 1
ATOM 4168 N N . MET B 1 176 ? -3.932 8.945 9.562 1 98.75 176 MET B N 1
ATOM 4169 C CA . MET B 1 176 ? -4.207 9.641 10.82 1 98.75 176 MET B CA 1
ATOM 4170 C C . MET B 1 176 ? -3.529 8.938 11.992 1 98.75 176 MET B C 1
ATOM 4172 O O . MET B 1 176 ? -3.1 9.594 12.945 1 98.75 176 MET B O 1
ATOM 4176 N N . GLU B 1 177 ? -3.398 7.609 11.945 1 98 177 GLU B N 1
ATOM 4177 C CA . GLU B 1 177 ? -2.746 6.844 13 1 98 177 GLU B CA 1
ATOM 4178 C C . GLU B 1 177 ? -1.294 7.273 13.18 1 98 177 GLU B C 1
ATOM 4180 O O . GLU B 1 177 ? -0.822 7.426 14.312 1 98 177 GLU B O 1
ATOM 4185 N N . ASN B 1 178 ? -0.697 7.516 12.07 1 98.38 178 ASN B N 1
ATOM 4186 C CA . ASN B 1 178 ? 0.705 7.918 12.125 1 98.38 178 ASN B CA 1
ATOM 4187 C C . ASN B 1 178 ? 0.857 9.367 12.586 1 98.38 178 ASN B C 1
ATOM 4189 O O . ASN B 1 178 ? 1.834 9.711 13.258 1 98.38 178 ASN B O 1
ATOM 4193 N N . MET B 1 179 ? -0.129 10.211 12.227 1 98.62 179 MET B N 1
ATOM 4194 C CA . MET B 1 179 ? -0.138 11.578 12.742 1 98.62 179 MET B CA 1
ATOM 4195 C C . MET B 1 179 ? -0.224 11.578 14.266 1 98.62 179 MET B C 1
ATOM 4197 O O . MET B 1 179 ? 0.569 12.242 14.938 1 98.62 179 MET B O 1
ATOM 4201 N N . ARG B 1 180 ? -1.116 10.805 14.773 1 98.44 180 ARG B N 1
ATOM 4202 C CA . ARG B 1 180 ? -1.303 10.742 16.219 1 98.44 180 ARG B CA 1
ATOM 4203 C C . ARG B 1 180 ? -0.073 10.156 16.906 1 98.44 180 ARG B C 1
ATOM 4205 O O . ARG B 1 180 ? 0.295 10.578 18 1 98.44 180 ARG B O 1
ATOM 4212 N N . TYR B 1 181 ? 0.494 9.148 16.25 1 97.69 181 TYR B N 1
ATOM 4213 C CA . TYR B 1 181 ? 1.717 8.555 16.781 1 97.69 181 TYR B CA 1
ATOM 4214 C C . TYR B 1 181 ? 2.809 9.602 16.953 1 97.69 181 TYR B C 1
ATOM 4216 O O . TYR B 1 181 ? 3.412 9.711 18.016 1 97.69 181 TYR B O 1
ATOM 4224 N N . MET B 1 182 ? 3.033 10.391 15.945 1 97.88 182 MET B N 1
ATOM 4225 C CA . MET B 1 182 ? 4.043 11.445 16.016 1 97.88 182 MET B CA 1
ATOM 4226 C C . MET B 1 182 ? 3.68 12.477 17.078 1 97.88 182 MET B C 1
ATOM 4228 O O . MET B 1 182 ? 4.512 12.828 17.906 1 97.88 182 MET B O 1
ATOM 4232 N N . LEU B 1 183 ? 2.42 12.922 17.094 1 98.19 183 LEU B N 1
ATOM 4233 C CA . LEU B 1 183 ? 1.966 14.023 17.938 1 98.19 183 LEU B CA 1
ATOM 4234 C C . LEU B 1 183 ? 1.938 13.602 19.406 1 98.19 183 LEU B C 1
ATOM 4236 O O . LEU B 1 183 ? 1.979 14.445 20.297 1 98.19 183 LEU B O 1
ATOM 4240 N N . SER B 1 184 ? 1.867 12.312 19.672 1 95.62 184 SER B N 1
ATOM 4241 C CA . SER B 1 184 ? 1.769 11.812 21.031 1 95.62 184 SER B CA 1
ATOM 4242 C C . SER B 1 184 ? 3 12.188 21.844 1 95.62 184 SER B C 1
ATOM 4244 O O . SER B 1 184 ? 2.965 12.156 23.078 1 95.62 184 SER B O 1
ATOM 4246 N N . ALA B 1 185 ? 4.039 12.594 21.188 1 94.88 185 ALA B N 1
ATOM 4247 C CA . ALA B 1 185 ? 5.281 12.953 21.859 1 94.88 185 ALA B CA 1
ATOM 4248 C C . ALA B 1 185 ? 5.285 14.43 22.266 1 94.88 185 ALA B C 1
ATOM 4250 O O . ALA B 1 185 ? 6.188 14.883 22.969 1 94.88 185 ALA B O 1
ATOM 4251 N N . TYR B 1 186 ? 4.277 15.141 21.891 1 96.94 186 TYR B N 1
ATOM 4252 C CA . TYR B 1 186 ? 4.305 16.578 22.062 1 96.94 186 TYR B CA 1
ATOM 4253 C C . TYR B 1 186 ? 3.115 17.062 22.891 1 96.94 186 TYR B C 1
ATOM 4255 O O . TYR B 1 186 ? 2.129 16.344 23.047 1 96.94 186 TYR B O 1
ATOM 4263 N N . ASP B 1 187 ? 3.312 18.25 23.422 1 96.56 187 ASP B N 1
ATOM 4264 C CA . ASP B 1 187 ? 2.297 18.906 24.25 1 96.56 187 ASP B CA 1
ATOM 4265 C C . ASP B 1 187 ? 1.484 19.906 23.422 1 96.56 187 ASP B C 1
ATOM 4267 O O . ASP B 1 187 ? 2.021 20.906 22.953 1 96.56 187 ASP B O 1
ATOM 4271 N N . PRO B 1 188 ? 0.145 19.672 23.344 1 97.5 188 PRO B N 1
ATOM 4272 C CA . PRO B 1 188 ? -0.672 20.578 22.531 1 97.5 188 PRO B CA 1
ATOM 4273 C C . PRO B 1 188 ? -0.784 21.969 23.141 1 97.5 188 PRO B C 1
ATOM 4275 O O . PRO B 1 188 ? -1.264 22.891 22.484 1 97.5 188 PRO B O 1
ATOM 4278 N N . ASP B 1 189 ? -0.359 22.141 24.344 1 97.5 189 ASP B N 1
ATOM 4279 C CA . ASP B 1 189 ? -0.382 23.453 24.984 1 97.5 189 ASP B CA 1
ATOM 4280 C C . ASP B 1 189 ? 0.926 24.203 24.75 1 97.5 189 ASP B C 1
ATOM 4282 O O . ASP B 1 189 ? 1.103 25.328 25.234 1 97.5 189 ASP B O 1
ATOM 4286 N N . TYR B 1 190 ? 1.863 23.609 24.094 1 98.06 190 TYR B N 1
ATOM 4287 C CA . TYR B 1 190 ? 3.041 24.281 23.562 1 98.06 190 TYR B CA 1
ATOM 4288 C C . TYR B 1 190 ? 2.797 24.75 22.141 1 98.06 190 TYR B C 1
ATOM 4290 O O . TYR B 1 190 ? 2.271 24 21.312 1 98.06 190 TYR B O 1
ATOM 4298 N N . PRO B 1 191 ? 3.172 26.031 21.797 1 98.69 191 PRO B N 1
ATOM 4299 C CA . PRO B 1 191 ? 2.949 26.516 20.422 1 98.69 191 PRO B CA 1
ATOM 4300 C C . PRO B 1 191 ? 3.928 25.938 19.422 1 98.69 191 PRO B C 1
ATOM 4302 O O . PRO B 1 191 ? 5.074 26.375 19.328 1 98.69 191 PRO B O 1
ATOM 4305 N N . ILE B 1 192 ? 3.449 25 18.672 1 98.81 192 ILE B N 1
ATOM 4306 C CA . ILE B 1 192 ? 4.273 24.266 17.719 1 98.81 192 ILE B CA 1
ATOM 4307 C C . ILE B 1 192 ? 3.41 23.797 16.547 1 98.81 192 ILE B C 1
ATOM 4309 O O . ILE B 1 192 ? 2.195 23.625 16.688 1 98.81 192 ILE B O 1
ATOM 4313 N N . TYR B 1 193 ? 3.988 23.672 15.383 1 98.88 193 TYR B N 1
ATOM 4314 C CA . TYR B 1 193 ? 3.289 23.094 14.242 1 98.88 193 TYR B CA 1
ATOM 4315 C C . TYR B 1 193 ? 4.23 22.25 13.398 1 98.88 193 TYR B C 1
ATOM 4317 O O . TYR B 1 193 ? 5.453 22.375 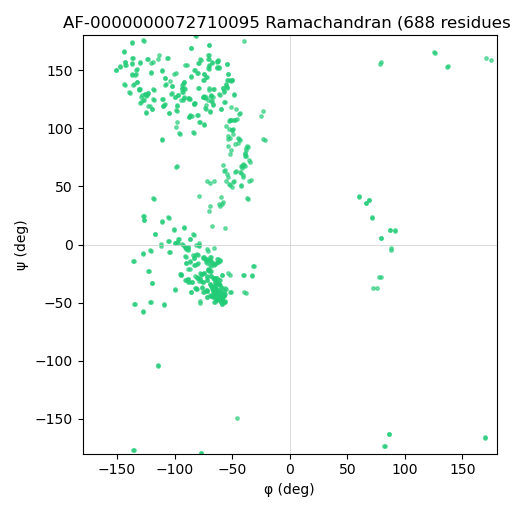13.5 1 98.88 193 TYR B O 1
ATOM 4325 N N . PHE B 1 194 ? 3.672 21.266 12.672 1 98.88 194 PHE B N 1
ATOM 4326 C CA . PHE B 1 194 ? 4.445 20.281 11.93 1 98.88 194 PHE B CA 1
ATOM 4327 C C . PHE B 1 194 ? 3.959 20.172 10.492 1 98.88 194 PHE B C 1
ATOM 4329 O O . PHE B 1 194 ? 2.799 20.469 10.195 1 98.88 194 PHE B O 1
ATOM 4336 N N . GLY B 1 195 ? 4.715 19.734 9.578 1 98.62 195 GLY B N 1
ATOM 4337 C CA . GLY B 1 195 ? 4.492 19.5 8.156 1 98.62 195 GLY B CA 1
ATOM 4338 C C . GLY B 1 195 ? 5.773 19.203 7.398 1 98.62 195 GLY B C 1
ATOM 4339 O O . GLY B 1 195 ? 6.758 18.75 7.98 1 98.62 195 GLY B O 1
ATOM 4340 N N . SER B 1 196 ? 5.664 19.281 6.109 1 97.75 196 SER B N 1
ATOM 4341 C CA . SER B 1 196 ? 6.859 19.25 5.277 1 97.75 196 SER B CA 1
ATOM 4342 C C . SER B 1 196 ? 7.535 20.609 5.234 1 97.75 196 SER B C 1
ATOM 4344 O O . SER B 1 196 ? 7.043 21.547 4.586 1 97.75 196 SER B O 1
ATOM 4346 N N . ARG B 1 197 ? 8.672 20.703 5.82 1 97 197 ARG B N 1
ATOM 4347 C CA . ARG B 1 197 ? 9.297 22 6.09 1 97 197 ARG B CA 1
ATOM 4348 C C . ARG B 1 197 ? 10.211 22.406 4.938 1 97 197 ARG B C 1
ATOM 4350 O O . ARG B 1 197 ? 11.062 21.625 4.504 1 97 197 ARG B O 1
ATOM 4357 N N . PHE B 1 198 ? 9.977 23.594 4.434 1 93.88 198 PHE B N 1
ATOM 4358 C CA . PHE B 1 198 ? 10.836 24.25 3.451 1 93.88 198 PHE B CA 1
ATOM 4359 C C . PHE B 1 198 ? 11.539 25.453 4.062 1 93.88 198 PHE B C 1
ATOM 4361 O O . PHE B 1 198 ? 10.984 26.125 4.938 1 93.88 198 PHE B O 1
ATOM 4368 N N . LYS B 1 199 ? 12.734 25.594 3.418 1 87.88 199 LYS B N 1
ATOM 4369 C CA . LYS B 1 199 ? 13.547 26.688 3.953 1 87.88 199 LYS B CA 1
ATOM 4370 C C . LYS B 1 199 ? 13.422 27.938 3.096 1 87.88 199 LYS B C 1
ATOM 4372 O O . LYS B 1 199 ? 13.484 27.875 1.866 1 87.88 199 LYS B O 1
ATOM 4377 N N . LYS B 1 200 ? 12.633 28.906 3.502 1 86.56 200 LYS B N 1
ATOM 4378 C CA . LYS B 1 200 ? 12.523 30.203 2.822 1 86.56 200 LYS B CA 1
ATOM 4379 C C . LYS B 1 200 ? 11.438 31.062 3.457 1 86.56 200 LYS B C 1
ATOM 4381 O O . LYS B 1 200 ? 10.648 30.578 4.273 1 86.56 200 LYS B O 1
ATOM 4386 N N . PHE B 1 201 ? 11.555 32.312 3.221 1 88 201 PHE B N 1
ATOM 4387 C CA . PHE B 1 201 ? 10.539 33.344 3.498 1 88 201 PHE B CA 1
ATOM 4388 C C . PHE B 1 201 ? 10.555 33.719 4.973 1 88 201 PHE B C 1
ATOM 4390 O O . PHE B 1 201 ? 10.078 34.812 5.336 1 88 201 PHE B O 1
ATOM 4397 N N . SER B 1 202 ? 10.969 32.781 5.836 1 90.44 202 SER B N 1
ATOM 4398 C CA . SER B 1 202 ? 11.086 33.094 7.258 1 90.44 202 SER B CA 1
ATOM 4399 C C . SER B 1 202 ? 12.273 32.375 7.887 1 90.44 202 SER B C 1
ATOM 4401 O O . SER B 1 202 ? 12.828 31.453 7.285 1 90.44 202 SER B O 1
ATOM 4403 N N . LYS B 1 203 ? 12.68 32.75 9.078 1 94.12 203 LYS B N 1
ATOM 4404 C CA . LYS B 1 203 ? 13.828 32.188 9.758 1 94.12 203 LYS B CA 1
ATOM 4405 C C . LYS B 1 203 ? 13.625 30.672 9.977 1 94.12 203 LYS B C 1
ATOM 4407 O O . LYS B 1 203 ? 14.547 29.891 9.758 1 94.12 203 LYS B O 1
ATOM 4412 N N . GLN B 1 204 ? 12.398 30.266 10.367 1 96.06 204 GLN B N 1
ATOM 4413 C CA . GLN B 1 204 ? 12.125 28.859 10.648 1 96.06 204 GLN B CA 1
ATOM 4414 C C . GLN B 1 204 ? 11.648 28.141 9.391 1 96.06 204 GLN B C 1
ATOM 4416 O O . GLN B 1 204 ? 11.539 26.906 9.383 1 96.06 204 GLN B O 1
ATOM 4421 N N . GLY B 1 205 ? 11.352 28.922 8.359 1 96.56 205 GLY B N 1
ATOM 4422 C CA . GLY B 1 205 ? 10.766 28.328 7.172 1 96.56 205 GLY B CA 1
ATOM 4423 C C . GLY B 1 205 ? 9.25 28.203 7.25 1 96.56 205 GLY B C 1
ATOM 4424 O O . GLY B 1 205 ? 8.594 29 7.938 1 96.56 205 GLY B O 1
ATOM 4425 N N . TYR B 1 206 ? 8.711 27.375 6.383 1 97.56 206 TYR B N 1
ATOM 4426 C CA . TYR B 1 206 ? 7.27 27.141 6.328 1 97.56 206 TYR B CA 1
ATOM 4427 C C . TYR B 1 206 ? 6.965 25.688 6.008 1 97.56 206 TYR B C 1
ATOM 4429 O O . TYR B 1 206 ? 7.84 24.938 5.555 1 97.56 206 TYR B O 1
ATOM 4437 N N . MET B 1 207 ? 5.793 25.219 6.363 1 98.44 207 MET B N 1
ATOM 4438 C CA . MET B 1 207 ? 5.328 23.875 6.027 1 98.44 207 MET B CA 1
ATOM 4439 C C . MET B 1 207 ? 4.512 23.891 4.738 1 98.44 207 MET B C 1
ATOM 4441 O O . MET B 1 207 ? 3.617 24.734 4.574 1 98.44 207 MET B O 1
ATOM 4445 N N . SER B 1 208 ? 4.805 22.953 3.881 1 97.38 208 SER B N 1
ATOM 4446 C CA . SER B 1 208 ? 4.121 22.859 2.594 1 97.38 208 SER B CA 1
ATOM 4447 C C . SER B 1 208 ? 2.607 22.797 2.775 1 97.38 208 SER B C 1
ATOM 4449 O O . SER B 1 208 ? 2.107 22.016 3.588 1 97.38 208 SER B O 1
ATOM 4451 N N . GLY B 1 209 ? 1.927 23.594 1.947 1 97.25 209 GLY B N 1
ATOM 4452 C CA . GLY B 1 209 ? 0.473 23.562 1.978 1 97.25 209 GLY B CA 1
ATOM 4453 C C . GLY B 1 209 ? -0.108 22.25 1.477 1 97.25 209 GLY B C 1
ATOM 4454 O O . GLY B 1 209 ? -0.991 21.672 2.113 1 97.25 209 GLY B O 1
ATOM 4455 N N . GLY B 1 210 ? 0.426 21.797 0.403 1 96.31 210 GLY B N 1
ATOM 4456 C CA . GLY B 1 210 ? -0.059 20.562 -0.216 1 96.31 210 GLY B CA 1
ATOM 4457 C C . GLY B 1 210 ? 0.161 19.328 0.643 1 96.31 210 GLY B C 1
ATOM 4458 O O . GLY B 1 210 ? -0.702 18.453 0.709 1 96.31 210 GLY B O 1
ATOM 4459 N N . GLY B 1 211 ? 1.282 19.312 1.351 1 97.31 211 GLY B N 1
ATOM 4460 C CA . GLY B 1 211 ? 1.587 18.203 2.246 1 97.31 211 GLY 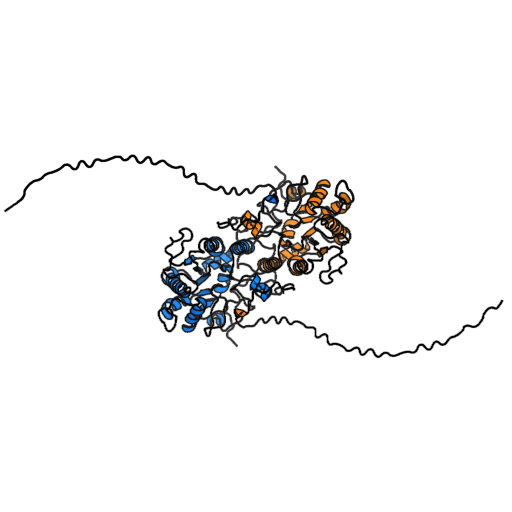B CA 1
ATOM 4461 C C . GLY B 1 211 ? 0.781 18.25 3.531 1 97.31 211 GLY B C 1
ATOM 4462 O O . GLY B 1 211 ? 0.764 17.266 4.285 1 97.31 211 GLY B O 1
ATOM 4463 N N . GLY B 1 212 ? 0.128 19.375 3.719 1 98.62 212 GLY B N 1
ATOM 4464 C CA . GLY B 1 212 ? -0.617 19.562 4.953 1 98.62 212 GLY B CA 1
ATOM 4465 C C . GLY B 1 212 ? 0.264 19.938 6.129 1 98.62 212 GLY B C 1
ATOM 4466 O O . GLY B 1 212 ? 1.477 19.719 6.098 1 98.62 212 GLY B O 1
ATOM 4467 N N . TYR B 1 213 ? -0.338 20.578 7.078 1 98.88 213 TYR B N 1
ATOM 4468 C CA . TYR B 1 213 ? 0.364 20.891 8.312 1 98.88 213 TYR B CA 1
ATOM 4469 C C . TYR B 1 213 ? -0.591 20.875 9.5 1 98.88 213 TYR B C 1
ATOM 4471 O O . TYR B 1 213 ? -1.799 21.062 9.344 1 98.88 213 TYR B O 1
ATOM 4479 N N . VAL B 1 214 ? -0.035 20.609 10.656 1 98.94 214 VAL B N 1
ATOM 4480 C CA . VAL B 1 214 ? -0.833 20.438 11.867 1 98.94 214 VAL B CA 1
ATOM 4481 C C . VAL B 1 214 ? -0.321 21.391 12.953 1 98.94 214 VAL B C 1
ATOM 4483 O O . VAL B 1 214 ? 0.89 21.531 13.141 1 98.94 214 VAL B O 1
ATOM 4486 N N . LEU B 1 215 ? -1.239 22.125 13.531 1 98.94 215 LEU B N 1
ATOM 4487 C CA . LEU B 1 215 ? -0.938 23.078 14.594 1 98.94 215 LEU B CA 1
ATOM 4488 C C . LEU B 1 215 ? -1.46 22.578 15.938 1 98.94 215 LEU B C 1
ATOM 4490 O O . LEU B 1 215 ? -2.557 22.016 16.016 1 98.94 215 LEU B O 1
ATOM 4494 N N . SER B 1 216 ? -0.687 22.859 17 1 98.81 216 SER B N 1
ATOM 4495 C CA . SER B 1 216 ? -1.215 22.656 18.344 1 98.81 216 SER B CA 1
ATOM 4496 C C . SER B 1 216 ? -2.34 23.641 18.656 1 98.81 216 SER B C 1
ATOM 4498 O O . SER B 1 216 ? -2.432 24.688 18.031 1 98.81 216 SER B O 1
ATOM 4500 N N . ARG B 1 217 ? -3.172 23.297 19.547 1 98.69 217 ARG B N 1
ATOM 4501 C CA . ARG B 1 217 ? -4.219 24.203 20 1 98.69 217 ARG B CA 1
ATOM 4502 C C . ARG B 1 217 ? -3.641 25.562 20.391 1 98.69 217 ARG B C 1
ATOM 4504 O O . ARG B 1 217 ? -4.199 26.609 20.047 1 98.69 217 ARG B O 1
ATOM 4511 N N . GLU B 1 218 ? -2.492 25.531 21.062 1 98.75 218 GLU B N 1
ATOM 4512 C CA . GLU B 1 218 ? -1.859 26.781 21.484 1 98.75 218 GLU B CA 1
ATOM 4513 C C . GLU B 1 218 ? -1.384 27.578 20.266 1 98.75 218 GLU B C 1
ATOM 4515 O O . GLU B 1 218 ? -1.488 28.812 20.25 1 98.75 218 GLU B O 1
ATOM 4520 N N . ALA B 1 219 ? -0.854 26.906 19.297 1 98.88 219 ALA B N 1
ATOM 4521 C CA . ALA B 1 219 ? -0.426 27.594 18.094 1 98.88 219 ALA B CA 1
ATOM 4522 C C . ALA B 1 219 ? -1.607 28.266 17.391 1 98.88 219 ALA B C 1
ATOM 4524 O O . ALA B 1 219 ? -1.497 29.406 16.922 1 98.88 219 ALA B O 1
ATOM 4525 N N . VAL B 1 220 ? -2.74 27.609 17.297 1 98.94 220 VAL B N 1
ATOM 4526 C CA . VAL B 1 220 ? -3.939 28.172 16.688 1 98.94 220 VAL B CA 1
ATOM 4527 C C . VAL B 1 220 ? -4.395 29.391 17.484 1 98.94 220 VAL B C 1
ATOM 4529 O O . VAL B 1 220 ? -4.734 30.422 16.906 1 98.94 220 VAL B O 1
ATOM 4532 N N . THR B 1 221 ? -4.363 29.281 18.75 1 98.81 221 THR B N 1
ATOM 4533 C CA . THR B 1 221 ? -4.773 30.375 19.625 1 98.81 221 THR B CA 1
ATOM 4534 C C . THR B 1 221 ? -3.922 31.609 19.375 1 98.81 221 THR B C 1
ATOM 4536 O O . THR B 1 221 ? -4.453 32.719 19.172 1 98.81 221 THR B O 1
ATOM 4539 N N . GLN B 1 222 ? -2.66 31.422 19.359 1 98.81 222 GLN B N 1
ATOM 4540 C CA . GLN B 1 222 ? -1.757 32.562 19.156 1 98.81 222 GLN B CA 1
ATOM 4541 C C . GLN B 1 222 ? -1.909 33.125 17.75 1 98.81 222 GLN B C 1
ATOM 4543 O O . GLN B 1 222 ? -1.832 34.344 17.562 1 98.81 222 GLN B O 1
ATOM 4548 N N . PHE B 1 223 ? -2.086 32.281 16.812 1 98.81 223 PHE B N 1
ATOM 4549 C CA . PHE B 1 223 ? -2.271 32.719 15.43 1 98.81 223 PHE B CA 1
ATOM 4550 C C . PHE B 1 223 ? -3.482 33.625 15.312 1 98.81 223 PHE B C 1
ATOM 4552 O O . PHE B 1 223 ? -3.393 34.719 14.727 1 98.81 223 PHE B O 1
ATOM 4559 N N . VAL B 1 224 ? -4.598 33.25 15.922 1 98.62 224 VAL B N 1
ATOM 4560 C CA . VAL B 1 224 ? -5.863 33.938 15.75 1 98.62 224 VAL B CA 1
ATOM 4561 C C . VAL B 1 224 ? -5.906 35.188 16.656 1 98.62 224 VAL B C 1
ATOM 4563 O O . VAL B 1 224 ? -6.352 36.25 16.25 1 98.62 224 VAL B O 1
ATOM 4566 N N . GLU B 1 225 ? -5.371 35.094 17.844 1 98.5 225 GLU B N 1
ATOM 4567 C CA . GLU B 1 225 ? -5.52 36.156 18.828 1 98.5 225 GLU B CA 1
ATOM 4568 C C . GLU B 1 225 ? -4.414 37.188 18.688 1 98.5 225 GLU B C 1
ATOM 4570 O O . GLU B 1 225 ? -4.625 38.375 18.969 1 98.5 225 GLU B O 1
ATOM 4575 N N . VAL B 1 226 ? -3.271 36.75 18.297 1 98.38 226 VAL B N 1
ATOM 4576 C CA . VAL B 1 226 ? -2.113 37.625 18.328 1 98.38 226 VAL B CA 1
ATOM 4577 C C . VAL B 1 226 ? -1.704 38 16.906 1 98.38 226 VAL B C 1
ATOM 4579 O O . VAL B 1 226 ? -1.587 39.188 16.578 1 98.38 226 VAL B O 1
ATOM 4582 N N . ALA B 1 227 ? -1.526 37.062 16.047 1 98.12 227 ALA B N 1
ATOM 4583 C CA . ALA B 1 227 ? -0.932 37.312 14.727 1 98.12 227 ALA B CA 1
ATOM 4584 C C . ALA B 1 227 ? -1.938 37.938 13.781 1 98.12 227 ALA B C 1
ATOM 4586 O O . ALA B 1 227 ? -1.671 39 13.219 1 98.12 227 ALA B O 1
ATOM 4587 N N . LEU B 1 228 ? -3.109 37.375 13.664 1 97.44 228 LEU B N 1
ATOM 4588 C CA . LEU B 1 228 ? -4.078 37.781 12.648 1 97.44 228 LEU B CA 1
ATOM 4589 C C . LEU B 1 228 ? -4.508 39.25 12.844 1 97.44 228 LEU B C 1
ATOM 4591 O O . LEU B 1 228 ? -4.633 40 11.875 1 97.44 228 LEU B O 1
ATOM 4595 N N . PRO B 1 229 ? -4.742 39.688 14.094 1 97 229 PRO B N 1
ATOM 4596 C CA . PRO B 1 229 ? -5.219 41.062 14.25 1 97 229 PRO B CA 1
ATOM 4597 C C . PRO B 1 229 ? -4.121 42.094 14.016 1 97 229 PRO B C 1
ATOM 4599 O O . PRO B 1 229 ? -4.41 43.281 13.906 1 97 229 PRO B O 1
ATOM 4602 N N . ASN B 1 230 ? -2.84 41.656 13.953 1 97.12 230 ASN B N 1
ATOM 4603 C CA . ASN B 1 230 ? -1.7 42.562 13.812 1 97.12 230 ASN B CA 1
ATOM 4604 C C . ASN B 1 230 ? -1.132 42.531 12.398 1 97.12 230 ASN B C 1
ATOM 4606 O O . ASN B 1 230 ? -0.431 41.594 12.023 1 97.12 230 ASN B O 1
ATOM 4610 N N . LYS B 1 231 ? -1.237 43.562 11.688 1 93.75 231 LYS B N 1
ATOM 4611 C CA . LYS B 1 231 ? -0.867 43.625 10.273 1 93.75 231 LYS B CA 1
ATOM 4612 C C . LYS B 1 231 ? 0.648 43.562 10.102 1 93.75 231 LYS B C 1
ATOM 4614 O O . LYS B 1 231 ? 1.14 43.25 9.008 1 93.75 231 LYS B O 1
ATOM 4619 N N . THR B 1 232 ? 1.384 43.875 11.125 1 95.5 232 THR B N 1
ATOM 4620 C CA . THR B 1 232 ? 2.84 43.812 11.039 1 95.5 232 THR B CA 1
ATOM 4621 C C . THR B 1 232 ? 3.326 42.375 11.211 1 95.5 232 THR B C 1
ATOM 4623 O O . THR B 1 232 ? 4.453 42.031 10.836 1 95.5 232 THR B O 1
ATOM 4626 N N . LEU B 1 233 ? 2.424 41.562 11.734 1 96.44 233 LEU B N 1
ATOM 4627 C CA . LEU B 1 233 ? 2.785 40.188 11.992 1 96.44 233 LEU B CA 1
ATOM 4628 C C . LEU B 1 233 ? 2.268 39.281 10.883 1 96.44 233 LEU B C 1
ATOM 4630 O O . LEU B 1 233 ? 2.943 38.312 10.5 1 96.44 233 LEU B O 1
ATOM 4634 N N . CYS B 1 234 ? 1.073 39.562 10.391 1 96.25 234 CYS B N 1
ATOM 4635 C CA . CYS B 1 234 ? 0.441 38.75 9.367 1 96.25 234 CYS B CA 1
ATOM 4636 C C . CYS B 1 234 ? -0.192 39.594 8.281 1 96.25 234 CYS B C 1
ATOM 4638 O O . CYS B 1 234 ? -0.873 40.594 8.586 1 96.25 234 CYS B O 1
ATOM 4640 N N . LYS B 1 235 ? 0.033 39.125 7.094 1 95.5 235 LYS B N 1
ATOM 4641 C CA . LYS B 1 235 ? -0.539 39.844 5.953 1 95.5 235 LYS B CA 1
ATOM 4642 C C . LYS B 1 235 ? -2.061 39.875 6.043 1 95.5 235 LYS B C 1
ATOM 4644 O O . LYS B 1 235 ? -2.719 38.844 6.121 1 95.5 235 LYS B O 1
ATOM 4649 N N . ARG B 1 236 ? -2.594 41.031 5.914 1 93.62 236 ARG B N 1
ATOM 4650 C CA . ARG B 1 236 ? -4.035 41.219 6.047 1 93.62 236 ARG B CA 1
ATOM 4651 C C . ARG B 1 236 ? -4.754 40.875 4.746 1 93.62 236 ARG B C 1
ATOM 4653 O O . ARG B 1 236 ? -5.871 40.344 4.766 1 93.62 236 ARG B O 1
ATOM 4660 N N . HIS B 1 237 ? -4.125 41.219 3.652 1 93.44 237 HIS B N 1
ATOM 4661 C CA . HIS B 1 237 ? -4.73 40.938 2.354 1 93.44 237 HIS B CA 1
ATOM 4662 C C . HIS B 1 237 ? -4.898 39.438 2.125 1 93.44 237 HIS B C 1
ATOM 4664 O O . HIS B 1 237 ? -4.152 38.625 2.682 1 93.44 237 HIS B O 1
ATOM 4670 N N . ASN B 1 238 ? -5.793 39.125 1.259 1 93.62 238 ASN B N 1
ATOM 4671 C CA . ASN B 1 238 ? -6.195 37.719 1.105 1 93.62 238 ASN B CA 1
ATOM 4672 C C . ASN B 1 238 ? -5.336 37 0.068 1 93.62 238 ASN B C 1
ATOM 4674 O O . ASN B 1 238 ? -5.414 35.781 -0.071 1 93.62 238 ASN B O 1
ATOM 4678 N N . THR B 1 239 ? -4.48 37.719 -0.541 1 93.25 239 THR B N 1
ATOM 4679 C CA . THR B 1 239 ? -3.691 37.125 -1.616 1 93.25 239 THR B CA 1
ATOM 4680 C C . THR B 1 239 ? -2.402 36.5 -1.07 1 93.25 239 THR B C 1
ATOM 4682 O O . THR B 1 239 ? -1.912 36.938 -0.017 1 93.25 239 THR B O 1
ATOM 4685 N N . GLY B 1 240 ? -1.898 35.469 -1.85 1 92.88 240 GLY B N 1
ATOM 4686 C CA . GLY B 1 240 ? -0.601 34.906 -1.515 1 92.88 240 GLY B CA 1
ATOM 4687 C C . GLY B 1 240 ? -0.633 33.406 -1.334 1 92.88 240 GLY B C 1
ATOM 4688 O O . GLY B 1 240 ? -1.706 32.812 -1.188 1 92.88 240 GLY B O 1
ATOM 4689 N N . ALA B 1 241 ? 0.595 32.844 -1.346 1 94.12 241 ALA B N 1
ATOM 4690 C CA . ALA B 1 241 ? 0.739 31.422 -1.014 1 94.12 241 ALA B CA 1
ATOM 4691 C C . ALA B 1 241 ? 0.454 31.172 0.464 1 94.12 241 ALA B C 1
ATOM 4693 O O . ALA B 1 241 ? 1.208 31.625 1.332 1 94.12 241 ALA B O 1
ATOM 4694 N N . GLU B 1 242 ? -0.597 30.453 0.688 1 96.62 242 GLU B N 1
ATOM 4695 C CA . GLU B 1 242 ? -1.124 30.375 2.047 1 96.62 242 GLU B CA 1
ATOM 4696 C C . GLU B 1 242 ? -0.114 29.719 2.992 1 96.62 242 GLU B C 1
ATOM 4698 O O . GLU B 1 242 ? -0.021 30.109 4.16 1 96.62 242 GLU B O 1
ATOM 4703 N N . ASP B 1 243 ? 0.706 28.719 2.469 1 97.31 243 ASP B N 1
ATOM 4704 C CA . ASP B 1 243 ? 1.665 28.031 3.318 1 97.31 243 ASP B CA 1
ATOM 4705 C C . ASP B 1 243 ? 2.842 28.938 3.678 1 97.31 243 ASP B C 1
ATOM 4707 O O . ASP B 1 243 ? 3.279 28.969 4.828 1 97.31 243 ASP B O 1
ATOM 4711 N N . ALA B 1 244 ? 3.303 29.719 2.744 1 96.56 244 ALA B N 1
ATOM 4712 C CA . ALA B 1 244 ? 4.379 30.672 3.004 1 96.56 244 ALA B CA 1
ATOM 4713 C C . ALA B 1 244 ? 3.928 31.75 3.99 1 96.56 244 ALA B C 1
ATOM 4715 O O . ALA B 1 244 ? 4.656 32.094 4.922 1 96.56 244 ALA B O 1
ATOM 4716 N N . GLU B 1 245 ? 2.729 32.281 3.766 1 97.38 245 GLU B N 1
ATOM 4717 C CA . GLU B 1 245 ? 2.205 33.312 4.656 1 97.38 245 GLU B CA 1
ATOM 4718 C C . GLU B 1 245 ? 2.002 32.75 6.07 1 97.38 245 GLU B C 1
ATOM 4720 O O . GLU B 1 245 ? 2.254 33.469 7.051 1 97.38 245 GLU B O 1
ATOM 4725 N N . MET B 1 246 ? 1.541 31.516 6.148 1 98.19 246 MET B N 1
ATOM 4726 C CA . MET B 1 246 ? 1.388 30.875 7.449 1 98.19 246 MET B CA 1
ATOM 4727 C C . MET B 1 246 ? 2.727 30.781 8.18 1 98.19 246 MET B C 1
ATOM 4729 O O . MET B 1 246 ? 2.816 31.109 9.359 1 98.19 246 MET B O 1
ATOM 4733 N N . GLY B 1 247 ? 3.742 30.328 7.441 1 98.12 247 GLY B N 1
ATOM 4734 C CA . GLY B 1 247 ? 5.07 30.234 8.023 1 98.12 247 GLY B CA 1
ATOM 4735 C C . GLY B 1 247 ? 5.586 31.562 8.539 1 98.12 247 GLY B C 1
ATOM 4736 O O . GLY B 1 247 ? 6.137 31.641 9.641 1 98.12 247 GLY B O 1
ATOM 4737 N N . LYS B 1 248 ? 5.398 32.625 7.785 1 97.81 248 LYS B N 1
ATOM 4738 C CA . LYS B 1 248 ? 5.832 33.969 8.172 1 97.81 248 LYS B CA 1
ATOM 4739 C C . LYS B 1 248 ? 5.133 34.438 9.453 1 97.81 248 LYS B C 1
ATOM 4741 O O . LYS B 1 248 ? 5.781 34.938 10.375 1 97.81 248 LYS B O 1
ATOM 4746 N N . CYS B 1 249 ? 3.857 34.25 9.492 1 98 249 CYS B N 1
ATOM 4747 C CA . CYS B 1 249 ? 3.062 34.688 10.633 1 98 249 CYS B CA 1
ATOM 4748 C C . CYS B 1 249 ? 3.461 33.969 11.898 1 98 249 CYS B C 1
ATOM 4750 O O . CYS B 1 249 ? 3.699 34.562 12.938 1 98 249 CYS B O 1
ATOM 4752 N N . LEU B 1 250 ? 3.572 32.625 11.773 1 98.62 250 LEU B N 1
ATOM 4753 C CA . LEU B 1 250 ? 3.865 31.812 12.945 1 98.62 250 LEU B CA 1
ATOM 4754 C C . LEU B 1 250 ? 5.285 32.062 13.438 1 98.62 250 LEU B C 1
ATOM 4756 O O . LEU B 1 250 ? 5.535 32.062 14.648 1 98.62 250 LEU B O 1
ATOM 4760 N N . ASP B 1 251 ? 6.168 32.281 12.555 1 98.19 251 ASP B N 1
ATOM 4761 C CA . ASP B 1 251 ? 7.551 32.594 12.922 1 98.19 251 ASP B CA 1
ATOM 4762 C C . ASP B 1 251 ? 7.633 33.875 13.742 1 98.19 251 ASP B C 1
ATOM 4764 O O . ASP B 1 251 ? 8.328 33.938 14.758 1 98.19 251 ASP B O 1
ATOM 4768 N N . LYS B 1 252 ? 6.945 34.875 13.398 1 98 252 LYS B N 1
ATOM 4769 C CA . LYS B 1 252 ? 7.016 36.188 14.016 1 98 252 LYS B CA 1
ATOM 4770 C C . LYS B 1 252 ? 6.445 36.156 15.43 1 98 252 LYS B C 1
ATOM 4772 O O . LYS B 1 252 ? 6.77 37.031 16.25 1 98 252 LYS B O 1
ATOM 4777 N N . ILE B 1 253 ? 5.605 35.219 15.695 1 98 253 ILE B N 1
ATOM 4778 C CA . ILE B 1 253 ? 5.016 35.188 17.031 1 98 253 ILE B CA 1
ATOM 4779 C C . ILE B 1 253 ? 5.652 34.062 17.859 1 98 253 ILE B C 1
ATOM 4781 O O . ILE B 1 253 ? 5.18 33.75 18.953 1 98 253 ILE B O 1
ATOM 4785 N N . GLY B 1 254 ? 6.59 33.375 17.344 1 97.44 254 GLY B N 1
ATOM 4786 C CA . GLY B 1 254 ? 7.418 32.469 18.109 1 97.44 254 GLY B CA 1
ATOM 4787 C C . GLY B 1 254 ? 6.875 31.047 18.141 1 97.44 254 GLY B C 1
ATOM 4788 O O . GLY B 1 254 ? 7.285 30.25 18.984 1 97.44 254 GLY B O 1
ATOM 4789 N N . VAL B 1 255 ? 5.922 30.734 17.312 1 98.62 255 VAL B N 1
ATOM 4790 C CA . VAL B 1 255 ? 5.477 29.344 17.203 1 98.62 255 VAL B CA 1
ATOM 4791 C C . VAL B 1 255 ? 6.586 28.5 16.578 1 98.62 255 VAL B C 1
ATOM 4793 O O . VAL B 1 255 ? 7.113 28.828 15.516 1 98.62 255 VAL B O 1
ATOM 4796 N N . LEU B 1 256 ? 6.914 27.438 17.25 1 98.44 256 LEU B N 1
ATOM 4797 C CA . LEU B 1 256 ? 8.047 26.609 16.828 1 98.44 256 LEU B CA 1
ATOM 4798 C C . LEU B 1 256 ? 7.68 25.766 15.602 1 98.44 256 LEU B C 1
ATOM 4800 O O . LEU B 1 256 ? 6.633 25.125 15.578 1 98.44 256 LEU B O 1
ATOM 4804 N N . ALA B 1 257 ? 8.531 25.891 14.57 1 98.38 257 ALA B N 1
ATOM 4805 C CA . ALA B 1 257 ? 8.445 24.922 13.469 1 98.38 257 ALA B CA 1
ATOM 4806 C C . ALA B 1 257 ? 9.102 23.609 13.836 1 98.38 257 ALA B C 1
ATOM 4808 O O . ALA B 1 257 ? 10.328 23.484 13.781 1 98.38 257 ALA B O 1
ATOM 4809 N N . GLY B 1 258 ? 8.258 22.641 14.102 1 98.12 258 GLY B N 1
ATOM 4810 C CA . GLY B 1 258 ? 8.766 21.359 14.578 1 98.12 258 GLY B CA 1
ATOM 4811 C C . GLY B 1 258 ? 9.32 20.484 13.461 1 98.12 258 GLY B C 1
ATOM 4812 O O . GLY B 1 258 ? 8.977 20.672 12.297 1 98.12 258 GLY B O 1
ATOM 4813 N N . ASP B 1 259 ? 10.211 19.594 13.883 1 97.5 259 ASP B N 1
ATOM 4814 C CA . ASP B 1 259 ? 10.727 18.578 12.977 1 97.5 259 ASP B CA 1
ATOM 4815 C C . ASP B 1 259 ? 9.82 17.344 12.945 1 97.5 259 ASP B C 1
ATOM 4817 O O . ASP B 1 259 ? 9.758 16.594 13.914 1 97.5 259 ASP B O 1
ATOM 4821 N N . SER B 1 260 ? 9.164 17.141 11.82 1 97.94 260 SER B N 1
ATOM 4822 C CA . SER B 1 260 ? 8.18 16.062 11.719 1 97.94 260 SER B CA 1
ATOM 4823 C C . SER B 1 260 ? 8.836 14.758 11.281 1 97.94 260 SER B C 1
ATOM 4825 O O . SER B 1 260 ? 8.172 13.719 11.195 1 97.94 260 SER B O 1
ATOM 4827 N N . ARG B 1 261 ? 10.117 14.727 11.016 1 96.81 261 ARG B N 1
ATOM 4828 C CA . ARG B 1 261 ? 10.812 13.539 10.531 1 96.81 261 ARG B CA 1
ATOM 4829 C C . ARG B 1 261 ? 10.914 12.477 11.617 1 96.81 261 ARG B C 1
ATOM 4831 O O . ARG B 1 261 ? 10.688 12.766 12.797 1 96.81 261 ARG B O 1
ATOM 4838 N N . ASP B 1 262 ? 11.211 11.211 11.148 1 94.81 262 ASP B N 1
ATOM 4839 C CA . ASP B 1 262 ? 11.438 10.172 12.148 1 94.81 262 ASP B CA 1
ATOM 4840 C C . ASP B 1 262 ? 12.867 10.234 12.688 1 94.81 262 ASP B C 1
ATOM 4842 O O . ASP B 1 262 ? 13.625 11.148 12.352 1 94.81 262 ASP B O 1
ATOM 4846 N N . SER B 1 263 ? 13.18 9.359 13.602 1 92.5 263 SER B N 1
ATOM 4847 C CA . SER B 1 263 ? 14.453 9.414 14.305 1 92.5 263 SER B CA 1
ATOM 4848 C C . SER B 1 263 ? 15.625 9.195 13.352 1 92.5 263 SER B C 1
ATOM 4850 O O . SER B 1 263 ? 16.766 9.523 13.68 1 92.5 263 SER B O 1
ATOM 4852 N N . LEU B 1 264 ? 15.344 8.672 12.156 1 90.81 264 LEU B N 1
ATOM 4853 C CA . LEU B 1 264 ? 16.391 8.43 11.164 1 90.81 264 LEU B CA 1
ATOM 4854 C C . LEU B 1 264 ? 16.453 9.578 10.156 1 90.81 264 LEU B C 1
ATOM 4856 O O . LEU B 1 264 ? 17.203 9.508 9.18 1 90.81 264 LEU B O 1
ATOM 4860 N N . GLY B 1 265 ? 15.625 10.539 10.359 1 93.38 265 GLY B N 1
ATOM 4861 C CA . GLY B 1 265 ? 15.633 11.711 9.492 1 93.38 265 GLY B CA 1
ATOM 4862 C C . GLY B 1 265 ? 14.773 11.547 8.258 1 93.38 265 GLY B C 1
ATOM 4863 O O . GLY B 1 265 ? 14.867 12.344 7.316 1 93.38 265 GLY B O 1
ATOM 4864 N N . ARG B 1 266 ? 13.938 10.508 8.219 1 94.19 266 ARG B N 1
ATOM 4865 C CA . ARG B 1 266 ? 13.078 10.258 7.07 1 94.19 266 ARG B CA 1
ATOM 4866 C C . ARG B 1 266 ? 11.773 11.047 7.18 1 94.19 266 ARG B C 1
ATOM 4868 O O . ARG B 1 266 ? 11.203 11.164 8.266 1 94.19 266 ARG B O 1
ATOM 4875 N N . GLY B 1 267 ? 11.242 11.523 6.074 1 95.75 267 GLY B N 1
ATOM 4876 C CA . GLY B 1 267 ? 10.078 12.391 6.055 1 95.75 267 GLY B CA 1
ATOM 4877 C C . GLY B 1 267 ? 8.797 11.672 6.434 1 95.75 267 GLY B C 1
ATOM 4878 O O . GLY B 1 267 ? 8.656 10.469 6.195 1 95.75 267 GLY B O 1
ATOM 4879 N N . ARG B 1 268 ? 7.844 12.508 6.957 1 98.12 268 ARG B N 1
ATOM 4880 C CA . ARG B 1 268 ? 6.516 11.977 7.25 1 98.12 268 ARG B CA 1
ATOM 4881 C C . ARG B 1 268 ? 5.445 12.703 6.445 1 98.12 268 ARG B C 1
ATOM 4883 O O . ARG B 1 268 ? 4.402 12.133 6.129 1 98.12 268 ARG B O 1
ATOM 4890 N N . PHE B 1 269 ? 5.676 13.977 6.211 1 98.62 269 PHE B N 1
ATOM 4891 C CA . PHE B 1 269 ? 4.777 14.773 5.387 1 98.62 269 PHE B CA 1
ATOM 4892 C C . PHE B 1 269 ? 5.355 14.977 3.994 1 98.62 269 PHE B C 1
ATOM 4894 O O . PHE B 1 269 ? 6.477 15.469 3.846 1 98.62 269 PHE B O 1
ATOM 4901 N N . PHE B 1 270 ? 4.52 14.703 2.969 1 97.75 270 PHE B N 1
ATOM 4902 C CA . PHE B 1 270 ? 5.09 14.719 1.627 1 97.75 270 PHE B CA 1
ATOM 4903 C C . PHE B 1 270 ? 4.281 15.633 0.708 1 97.75 270 PHE B C 1
ATOM 4905 O O . PHE B 1 270 ? 3.09 15.406 0.49 1 97.75 270 PHE B O 1
ATOM 4912 N N . PRO B 1 271 ? 4.941 16.594 0.1 1 97 271 PRO B N 1
ATOM 4913 C CA . PRO B 1 271 ? 4.25 17.547 -0.781 1 97 271 PRO B CA 1
ATOM 4914 C C . PRO B 1 271 ? 3.967 16.969 -2.164 1 97 271 PRO B C 1
ATOM 4916 O O . PRO B 1 271 ? 3.342 17.625 -3 1 97 271 PRO B O 1
ATOM 4919 N N . PHE B 1 272 ? 4.402 15.695 -2.393 1 95.62 272 PHE B N 1
ATOM 4920 C CA . PHE B 1 272 ? 4.16 15.023 -3.666 1 95.62 272 PHE B CA 1
ATOM 4921 C C . PHE B 1 272 ? 3.689 13.594 -3.447 1 95.62 272 PHE B C 1
ATOM 4923 O O . PHE B 1 272 ? 3.447 13.18 -2.311 1 95.62 272 PHE B O 1
ATOM 4930 N N . THR B 1 273 ? 3.523 12.898 -4.625 1 95.31 273 THR B N 1
ATOM 4931 C CA . THR B 1 273 ? 3.072 11.516 -4.566 1 95.31 273 THR B CA 1
ATOM 4932 C C . THR B 1 273 ? 4.172 10.609 -4.016 1 95.31 273 THR B C 1
ATOM 4934 O O . THR B 1 273 ? 5.352 10.961 -4.055 1 95.31 273 THR B O 1
ATOM 4937 N N . PRO B 1 274 ? 3.795 9.422 -3.518 1 94.5 274 PRO B N 1
ATOM 4938 C CA . PRO B 1 274 ? 4.812 8.484 -3.047 1 94.5 274 PRO B CA 1
ATOM 4939 C C . PRO B 1 274 ? 5.84 8.133 -4.121 1 94.5 274 PRO B C 1
ATOM 4941 O O . PRO B 1 274 ? 7.039 8.102 -3.85 1 94.5 274 PRO B O 1
ATOM 4944 N N . VAL B 1 275 ? 5.371 7.953 -5.328 1 91.44 275 VAL B N 1
ATOM 4945 C CA . VAL B 1 275 ? 6.238 7.527 -6.422 1 91.44 275 VAL B CA 1
ATOM 4946 C C . VAL B 1 275 ? 7.277 8.609 -6.707 1 91.44 275 VAL B C 1
ATOM 4948 O O . VAL B 1 275 ? 8.453 8.305 -6.93 1 91.44 275 VAL B O 1
ATOM 4951 N N . THR B 1 276 ? 6.82 9.82 -6.645 1 90.56 276 THR B N 1
ATOM 4952 C CA . THR B 1 276 ? 7.734 10.93 -6.879 1 90.56 276 THR B CA 1
ATOM 4953 C C . THR B 1 276 ? 8.852 10.945 -5.836 1 90.56 276 THR B C 1
ATOM 4955 O O . THR B 1 276 ? 10.023 11.094 -6.18 1 90.56 276 THR B O 1
ATOM 4958 N N . HIS B 1 277 ? 8.523 10.727 -4.629 1 90.94 277 HIS B N 1
ATOM 4959 C CA . HIS B 1 277 ? 9.523 10.734 -3.562 1 90.94 277 HIS B CA 1
ATOM 4960 C C . HIS B 1 277 ? 10.414 9.5 -3.627 1 90.94 277 HIS B C 1
ATOM 4962 O O . HIS B 1 277 ? 11.625 9.594 -3.42 1 90.94 277 HIS B O 1
ATOM 4968 N N . LEU B 1 278 ? 9.875 8.398 -3.93 1 87.81 278 LEU B N 1
ATOM 4969 C CA . LEU B 1 278 ? 10.609 7.145 -3.998 1 87.81 278 LEU B CA 1
ATOM 4970 C C . LEU B 1 278 ? 11.656 7.191 -5.109 1 87.81 278 LEU B C 1
ATOM 4972 O O . LEU B 1 278 ? 12.781 6.734 -4.926 1 87.81 278 LEU B O 1
ATOM 4976 N N . PHE B 1 279 ? 11.305 7.711 -6.176 1 84.06 279 PHE B N 1
ATOM 4977 C CA . PHE B 1 279 ? 12.195 7.648 -7.328 1 84.06 279 PHE B CA 1
ATOM 4978 C C . PHE B 1 279 ? 13.25 8.75 -7.258 1 84.06 279 PHE B C 1
ATOM 4980 O O . PHE B 1 279 ? 14.297 8.648 -7.898 1 84.06 279 PHE B O 1
ATOM 4987 N N . ASN B 1 280 ? 12.969 9.734 -6.445 1 78.88 280 ASN B N 1
ATOM 4988 C CA . ASN B 1 280 ? 13.969 10.781 -6.273 1 78.88 280 ASN B CA 1
ATOM 4989 C C . ASN B 1 280 ? 14.953 10.438 -5.16 1 78.88 280 ASN B C 1
ATOM 4991 O O . ASN B 1 280 ? 16.141 10.773 -5.246 1 78.88 280 ASN B O 1
ATOM 4995 N N . GLN B 1 281 ? 14.453 9.672 -4.172 1 79.06 281 GLN B N 1
ATOM 4996 C CA . GLN B 1 281 ? 15.266 9.539 -2.973 1 79.06 281 GLN B CA 1
ATOM 4997 C C . GLN B 1 281 ? 15.484 8.07 -2.619 1 79.06 281 GLN B C 1
ATOM 4999 O O . GLN B 1 281 ? 16.266 7.75 -1.713 1 79.06 281 GLN B O 1
ATOM 5004 N N . GLY B 1 282 ? 14.828 7.195 -3.303 1 79.12 282 GLY B N 1
ATOM 5005 C CA . GLY B 1 282 ? 14.891 5.789 -2.941 1 79.12 282 GLY B CA 1
ATOM 5006 C C . GLY B 1 282 ? 13.961 5.418 -1.808 1 79.12 282 GLY B C 1
ATOM 5007 O O . GLY B 1 282 ? 13.211 6.262 -1.308 1 79.12 282 GLY B O 1
ATOM 5008 N N . LEU B 1 283 ? 14.086 4.223 -1.381 1 76.88 283 LEU B N 1
ATOM 5009 C CA . LEU B 1 283 ? 13.172 3.719 -0.362 1 76.88 283 LEU B CA 1
ATOM 5010 C C . LEU B 1 283 ? 13.469 4.352 0.993 1 76.88 283 LEU B C 1
ATOM 5012 O O . LEU B 1 283 ? 12.625 4.312 1.897 1 76.88 283 LEU B O 1
ATOM 5016 N N . THR B 1 284 ? 14.578 5.016 1.145 1 79.44 284 THR B N 1
ATOM 5017 C CA . THR B 1 284 ? 14.961 5.637 2.408 1 79.44 284 THR B CA 1
ATOM 5018 C C . THR B 1 284 ? 14.367 7.039 2.523 1 79.44 284 THR B C 1
ATOM 5020 O O . THR B 1 284 ? 14.531 7.707 3.545 1 79.44 284 THR B O 1
ATOM 5023 N N . CYS B 1 285 ? 13.609 7.32 1.569 1 82.06 285 CYS B N 1
ATOM 5024 C CA . CYS B 1 285 ? 13.008 8.648 1.541 1 82.06 285 CYS B CA 1
ATOM 5025 C C . CYS B 1 285 ? 11.938 8.781 2.615 1 82.06 285 CYS B C 1
ATOM 5027 O O . CYS B 1 285 ? 11.719 9.867 3.154 1 82.06 285 CYS B O 1
ATOM 5029 N N . CYS B 1 286 ? 11.406 7.75 2.912 1 91.25 286 CYS B N 1
ATOM 5030 C CA . CYS B 1 286 ? 10.117 7.898 3.566 1 91.25 286 CYS B CA 1
ATOM 5031 C C . CYS B 1 286 ? 10.047 7.059 4.836 1 91.25 286 CYS B C 1
ATOM 5033 O O . CYS B 1 286 ? 10.445 5.891 4.836 1 91.25 286 CYS B O 1
ATOM 5035 N N . SER B 1 287 ? 9.57 7.676 5.824 1 95.12 287 SER B N 1
ATOM 5036 C CA . SER B 1 287 ? 9.422 7.016 7.117 1 95.12 287 SER B CA 1
ATOM 5037 C C . SER B 1 287 ? 8.445 5.848 7.027 1 95.12 287 SER B C 1
ATOM 5039 O O . SER B 1 287 ? 7.492 5.883 6.242 1 95.12 287 SER B O 1
ATOM 5041 N N . ASP B 1 288 ? 8.633 4.863 7.895 1 93.94 288 ASP B N 1
ATOM 5042 C CA . ASP B 1 288 ? 7.668 3.777 8.047 1 93.94 288 ASP B CA 1
ATOM 5043 C C . ASP B 1 288 ? 6.375 4.277 8.688 1 93.94 288 ASP B C 1
ATOM 5045 O O . ASP B 1 288 ? 5.363 3.574 8.68 1 93.94 288 ASP B O 1
ATOM 5049 N N . THR B 1 289 ? 6.492 5.465 9.203 1 96.56 289 THR B N 1
ATOM 5050 C CA . THR B 1 289 ? 5.32 6.102 9.797 1 96.56 289 THR B CA 1
ATOM 5051 C C . THR B 1 289 ? 4.977 7.391 9.062 1 96.56 289 THR B C 1
ATOM 5053 O O . THR B 1 289 ? 4.641 8.398 9.688 1 96.56 289 THR B O 1
ATOM 5056 N N . ALA B 1 290 ? 5.105 7.348 7.766 1 97.88 290 ALA B N 1
ATOM 5057 C CA . ALA B 1 290 ? 4.703 8.484 6.941 1 97.88 290 ALA B CA 1
ATOM 5058 C C . ALA B 1 290 ? 3.258 8.883 7.219 1 97.88 290 ALA B C 1
ATOM 5060 O O . ALA B 1 290 ? 2.438 8.039 7.598 1 97.88 290 ALA B O 1
ATOM 5061 N N . ILE B 1 291 ? 2.949 10.164 6.938 1 98.81 291 ILE B N 1
ATOM 5062 C CA . ILE B 1 291 ? 1.67 10.695 7.395 1 98.81 291 ILE B CA 1
ATOM 5063 C C . ILE B 1 291 ? 0.851 11.18 6.199 1 98.81 291 ILE B C 1
ATOM 5065 O O . ILE B 1 291 ? -0.34 10.875 6.094 1 98.81 291 ILE B O 1
ATOM 5069 N N . THR B 1 292 ? 1.443 11.984 5.32 1 98.81 292 THR B N 1
ATOM 5070 C CA . THR B 1 292 ? 0.641 12.547 4.238 1 98.81 292 THR B CA 1
ATOM 5071 C C . THR B 1 292 ? 1.359 12.398 2.9 1 98.81 292 THR B C 1
ATOM 5073 O O . THR B 1 292 ? 2.59 12.367 2.85 1 98.81 292 THR B O 1
ATOM 5076 N N . PHE B 1 293 ? 0.576 12.297 1.896 1 98.5 293 PHE B N 1
ATOM 5077 C CA . PHE B 1 293 ? 1.01 12.406 0.508 1 98.5 293 PHE B CA 1
ATOM 5078 C C . PHE B 1 293 ? 0.094 13.336 -0.275 1 98.5 293 PHE B C 1
ATOM 5080 O O . PHE B 1 293 ? -1.126 13.312 -0.097 1 98.5 293 PHE B O 1
ATOM 5087 N N . HIS B 1 294 ? 0.707 14.156 -1.135 1 98.06 294 HIS B N 1
ATOM 5088 C CA . HIS B 1 294 ? -0.039 15.141 -1.913 1 98.06 294 HIS B CA 1
ATOM 5089 C C . HIS B 1 294 ? -0.156 14.711 -3.373 1 98.06 294 HIS B C 1
ATOM 5091 O O . HIS B 1 294 ? 0.562 13.812 -3.82 1 98.06 294 HIS B O 1
ATOM 5097 N N . TYR B 1 295 ? -1.156 15.312 -4.078 1 97.38 295 TYR B N 1
ATOM 5098 C CA . TYR B 1 295 ? -1.497 15.016 -5.465 1 97.38 295 TYR B CA 1
ATOM 5099 C C . TYR B 1 295 ? -2.043 13.602 -5.602 1 97.38 295 TYR B C 1
ATOM 5101 O O . TYR B 1 295 ? -1.727 12.898 -6.566 1 97.38 295 TYR B O 1
ATOM 5109 N N . MET B 1 296 ? -2.736 13.18 -4.68 1 97.5 296 MET B N 1
ATOM 5110 C CA . MET B 1 296 ? -3.373 11.867 -4.676 1 97.5 296 MET B CA 1
ATOM 5111 C C . MET B 1 296 ? -4.738 11.922 -5.352 1 97.5 296 MET B C 1
ATOM 5113 O O . MET B 1 296 ? -5.676 12.516 -4.816 1 97.5 296 MET B O 1
ATOM 5117 N N . ASP B 1 297 ? -4.785 11.328 -6.477 1 93.69 297 ASP B N 1
ATOM 5118 C CA . ASP B 1 297 ? -6.086 11.266 -7.133 1 93.69 297 ASP B CA 1
ATOM 5119 C C . ASP B 1 297 ? -6.973 10.203 -6.504 1 93.69 297 ASP B C 1
ATOM 5121 O O . ASP B 1 297 ? -6.574 9.539 -5.543 1 93.69 297 ASP B O 1
ATOM 5125 N N . ILE B 1 298 ? -8.164 10.047 -7.023 1 91.88 298 ILE B N 1
ATOM 5126 C CA . ILE B 1 298 ? -9.18 9.195 -6.43 1 91.88 298 ILE B CA 1
ATOM 5127 C C . ILE B 1 298 ? -8.711 7.738 -6.453 1 91.88 298 ILE B C 1
ATOM 5129 O O . ILE B 1 298 ? -8.906 7.004 -5.484 1 91.88 298 ILE B O 1
ATOM 5133 N N . ASN B 1 299 ? -8.109 7.309 -7.527 1 90.75 299 ASN B N 1
ATOM 5134 C CA . ASN B 1 299 ? -7.586 5.949 -7.629 1 90.75 299 ASN B CA 1
ATOM 5135 C C . ASN B 1 299 ? -6.562 5.656 -6.539 1 90.75 299 ASN B C 1
ATOM 5137 O O . ASN B 1 299 ? -6.633 4.621 -5.875 1 90.75 299 ASN B O 1
ATOM 5141 N N . LYS B 1 300 ? -5.746 6.582 -6.363 1 94.81 300 LYS B N 1
ATOM 5142 C CA . LYS B 1 300 ? -4.695 6.414 -5.367 1 94.81 300 LYS B CA 1
ATOM 5143 C C . LYS B 1 300 ? -5.273 6.379 -3.955 1 94.81 300 LYS B C 1
ATOM 5145 O O . LYS B 1 300 ? -4.801 5.625 -3.102 1 94.81 300 LYS B O 1
ATOM 5150 N N . MET B 1 301 ? -6.285 7.172 -3.746 1 95.06 301 MET B N 1
ATOM 5151 C CA . MET B 1 301 ? -6.867 7.211 -2.408 1 95.06 301 MET B CA 1
ATOM 5152 C C . MET B 1 301 ? -7.449 5.855 -2.025 1 95.06 301 MET B C 1
ATOM 5154 O O . MET B 1 301 ? -7.172 5.34 -0.941 1 95.06 301 MET B O 1
ATOM 5158 N N . TYR B 1 302 ? -8.133 5.281 -2.896 1 92.69 302 TYR B N 1
ATOM 5159 C CA . TYR B 1 302 ? -8.766 4 -2.592 1 92.69 302 TYR B CA 1
ATOM 5160 C C . TYR B 1 302 ? -7.75 2.869 -2.613 1 92.69 302 TYR B C 1
ATOM 5162 O O . TYR B 1 302 ? -7.859 1.91 -1.845 1 92.69 302 TYR B O 1
ATOM 5170 N N . GLU B 1 303 ? -6.824 2.939 -3.512 1 95.19 303 GLU B N 1
ATOM 5171 C CA . GLU B 1 303 ? -5.734 1.967 -3.49 1 95.19 303 GLU B CA 1
ATOM 5172 C C . GLU B 1 303 ? -5 1.989 -2.152 1 95.19 303 GLU B C 1
ATOM 5174 O O . GLU B 1 303 ? -4.695 0.937 -1.588 1 95.19 303 GLU B O 1
ATOM 5179 N N . PHE B 1 304 ? -4.742 3.203 -1.642 1 96.69 304 PHE B N 1
ATOM 5180 C CA . PHE B 1 304 ? -4.074 3.342 -0.354 1 96.69 304 PHE B CA 1
ATOM 5181 C C . PHE B 1 304 ? -4.938 2.785 0.77 1 96.69 304 PHE B C 1
ATOM 5183 O O . PHE B 1 304 ? -4.43 2.156 1.699 1 96.69 304 PHE B O 1
ATOM 5190 N N . GLU B 1 305 ? -6.266 2.99 0.67 1 94.12 305 GLU B N 1
ATOM 5191 C CA . GLU B 1 305 ? -7.16 2.414 1.668 1 94.12 305 GLU B CA 1
ATOM 5192 C C . GLU B 1 305 ? -7.02 0.896 1.728 1 94.12 305 GLU B C 1
ATOM 5194 O O . GLU B 1 305 ? -6.938 0.317 2.812 1 94.12 305 GLU B O 1
ATOM 5199 N N . TYR B 1 306 ? -6.953 0.334 0.618 1 94.31 306 TYR B N 1
ATOM 5200 C CA . TYR B 1 306 ? -6.855 -1.12 0.568 1 94.31 306 TYR B CA 1
ATOM 5201 C C . TYR B 1 306 ? -5.48 -1.59 1.028 1 94.31 306 TYR B C 1
ATOM 5203 O O . TYR B 1 306 ? -5.371 -2.506 1.846 1 94.31 306 TYR B O 1
ATOM 5211 N N . LEU B 1 307 ? -4.41 -0.952 0.552 1 95.62 307 LEU B N 1
ATOM 5212 C CA . LEU B 1 307 ? -3.045 -1.406 0.793 1 95.62 307 LEU B CA 1
ATOM 5213 C C . LEU B 1 307 ? -2.639 -1.162 2.244 1 95.62 307 LEU B C 1
ATOM 5215 O O . LEU B 1 307 ? -1.89 -1.951 2.824 1 95.62 307 LEU B O 1
ATOM 5219 N N . LEU B 1 308 ? -3.188 -0.135 2.855 1 94.75 308 LEU B N 1
ATOM 5220 C CA . LEU B 1 308 ? -2.709 0.241 4.18 1 94.75 308 LEU B CA 1
ATOM 5221 C C . LEU B 1 308 ? -3.57 -0.39 5.27 1 94.75 308 LEU B C 1
ATOM 5223 O O . LEU B 1 308 ? -3.078 -0.698 6.355 1 94.75 308 LEU B O 1
ATOM 5227 N N . TYR B 1 309 ? -4.812 -0.673 4.906 1 92.69 309 TYR B N 1
ATOM 5228 C CA . TYR B 1 309 ? -5.691 -1.043 6.012 1 92.69 309 TYR B CA 1
ATOM 5229 C C . TYR B 1 309 ? -6.266 -2.439 5.805 1 92.69 309 TYR B C 1
ATOM 5231 O O . TYR B 1 309 ? -6.926 -2.984 6.695 1 92.69 309 TYR B O 1
ATOM 5239 N N . HIS B 1 310 ? -5.961 -2.992 4.656 1 90.62 310 HIS B N 1
ATOM 5240 C CA . HIS B 1 310 ? -6.508 -4.324 4.418 1 90.62 310 HIS B CA 1
ATOM 5241 C C . HIS B 1 310 ? -5.41 -5.305 4.016 1 90.62 310 HIS B C 1
ATOM 5243 O O . HIS B 1 310 ? -5.188 -6.309 4.695 1 90.62 310 HIS B O 1
ATOM 5249 N N . LEU B 1 311 ? -4.707 -4.977 2.953 1 94.06 311 LEU B N 1
ATOM 5250 C CA . LEU B 1 311 ? -3.705 -5.898 2.428 1 94.06 311 LEU B CA 1
ATOM 5251 C C . LEU B 1 311 ? -2.465 -5.914 3.316 1 94.06 311 LEU B C 1
ATOM 5253 O O . LEU B 1 311 ? -1.896 -4.863 3.615 1 94.06 311 LEU B O 1
ATOM 5257 N N . ARG B 1 312 ? -2.08 -7.117 3.736 1 90.56 312 ARG B N 1
ATOM 5258 C CA . ARG B 1 312 ? -0.892 -7.262 4.57 1 90.56 312 ARG B CA 1
ATOM 5259 C C . ARG B 1 312 ? -0.124 -8.531 4.211 1 90.56 312 ARG B C 1
ATOM 5261 O O . ARG B 1 312 ? -0.725 -9.578 3.967 1 90.56 312 ARG B O 1
ATOM 5268 N N . PRO B 1 313 ? 1.206 -8.391 4.145 1 95.38 313 PRO B N 1
ATOM 5269 C CA . PRO B 1 313 ? 1.978 -9.633 4.059 1 95.38 313 PRO B CA 1
ATOM 5270 C C . PRO B 1 313 ? 1.905 -10.461 5.34 1 95.38 313 PRO B C 1
ATOM 5272 O O . PRO B 1 313 ? 2.252 -9.969 6.418 1 95.38 313 PRO B O 1
ATOM 5275 N N . TYR B 1 314 ? 1.486 -11.648 5.234 1 94.75 314 TYR B N 1
ATOM 5276 C CA . TYR B 1 314 ? 1.296 -12.5 6.398 1 94.75 314 TYR B CA 1
ATOM 5277 C C . TYR B 1 314 ? 2.592 -12.641 7.191 1 94.75 314 TYR B C 1
ATOM 5279 O O . TYR B 1 314 ? 3.652 -12.891 6.613 1 94.75 314 TYR B O 1
ATOM 5287 N N . GLY B 1 315 ? 2.453 -12.453 8.508 1 91.69 315 GLY B N 1
ATOM 5288 C CA . GLY B 1 315 ? 3.562 -12.75 9.398 1 91.69 315 GLY B CA 1
ATOM 5289 C C . GLY B 1 315 ? 4.508 -11.578 9.586 1 91.69 315 GLY B C 1
ATOM 5290 O O . GLY B 1 315 ? 5.48 -11.672 10.336 1 91.69 315 GLY B O 1
ATOM 5291 N N . ILE B 1 316 ? 4.281 -10.516 8.891 1 89.88 316 ILE B N 1
ATOM 5292 C CA . ILE B 1 316 ? 5.082 -9.305 9.062 1 89.88 316 ILE B CA 1
ATOM 5293 C C . ILE B 1 316 ? 4.352 -8.328 9.984 1 89.88 316 ILE B C 1
ATOM 5295 O O . ILE B 1 316 ? 3.242 -7.891 9.68 1 89.88 316 ILE B O 1
ATOM 5299 N N . GLN B 1 317 ? 4.977 -8.109 11.133 1 83.31 317 GLN B N 1
ATOM 5300 C CA . GLN B 1 317 ? 4.375 -7.223 12.125 1 83.31 317 GLN B CA 1
ATOM 5301 C C . GLN B 1 317 ? 5.336 -6.102 12.516 1 83.31 317 GLN B C 1
ATOM 5303 O O . GLN B 1 317 ? 6.492 -6.359 12.859 1 83.31 317 GLN B O 1
ATOM 5308 N N . HIS B 1 318 ? 4.789 -4.898 12.406 1 79.56 318 HIS B N 1
ATOM 5309 C CA . HIS B 1 318 ? 5.617 -3.754 12.773 1 79.56 318 HIS B CA 1
ATOM 5310 C C . HIS B 1 318 ? 5.41 -3.367 14.234 1 79.56 318 HIS B C 1
ATOM 5312 O O . HIS B 1 318 ? 4.297 -3.455 14.75 1 79.56 318 HIS B O 1
ATOM 5318 N N . HIS B 1 319 ? 6.559 -3.082 14.812 1 80.25 319 HIS B N 1
ATOM 5319 C CA . HIS B 1 319 ? 6.516 -2.598 16.188 1 80.25 319 HIS B CA 1
ATOM 5320 C C . HIS B 1 319 ? 7.227 -1.256 16.328 1 80.25 319 HIS B C 1
ATOM 5322 O O . HIS B 1 319 ? 8.43 -1.154 16.062 1 80.25 319 HIS B O 1
ATOM 5328 N N . ASP B 1 320 ? 6.453 -0.312 16.625 1 85.38 320 ASP B N 1
ATOM 5329 C CA . ASP B 1 320 ? 7.012 1.016 16.859 1 85.38 320 ASP B CA 1
ATOM 5330 C C . ASP B 1 320 ? 6.969 1.384 18.328 1 85.38 320 ASP B C 1
ATOM 5332 O O . ASP B 1 320 ? 5.965 1.147 19.016 1 85.38 320 ASP B O 1
ATOM 5336 N N . PRO B 1 321 ? 8.031 1.944 18.766 1 87.06 321 PRO B N 1
ATOM 5337 C CA . PRO B 1 321 ? 8.055 2.336 20.172 1 87.06 321 PRO B CA 1
ATOM 5338 C C . PRO B 1 321 ? 7.137 3.516 20.484 1 87.06 321 PRO B C 1
ATOM 5340 O O . PRO B 1 321 ? 6.922 4.371 19.625 1 87.06 321 PRO B O 1
ATOM 5343 N N . ILE B 1 322 ? 6.645 3.539 21.719 1 87.5 322 ILE B N 1
ATOM 5344 C CA . ILE B 1 322 ? 5.859 4.668 22.219 1 87.5 322 ILE B CA 1
ATOM 5345 C C . ILE B 1 322 ? 6.418 5.145 23.547 1 87.5 322 ILE B C 1
ATOM 5347 O O . ILE B 1 322 ? 6.691 4.336 24.438 1 87.5 322 ILE B O 1
ATOM 5351 N N . PRO B 1 323 ? 6.777 6.355 23.656 1 86.94 323 PRO B N 1
ATOM 5352 C CA . PRO B 1 323 ? 6.535 7.426 22.688 1 86.94 323 PRO B CA 1
ATOM 5353 C C . PRO B 1 323 ? 7.469 7.352 21.484 1 86.94 323 PRO B C 1
ATOM 5355 O O . PRO B 1 323 ? 8.516 6.703 21.547 1 86.94 323 PRO B O 1
ATOM 5358 N N . ALA B 1 324 ? 6.973 8.031 20.391 1 91 324 ALA B N 1
ATOM 5359 C CA . ALA B 1 324 ? 7.777 8.062 19.172 1 91 324 ALA B CA 1
ATOM 5360 C C . ALA B 1 324 ? 9.172 8.609 19.453 1 91 324 ALA B C 1
ATOM 5362 O O . ALA B 1 324 ? 9.328 9.594 20.172 1 91 324 ALA B O 1
ATOM 5363 N N . PRO B 1 325 ? 10.18 7.969 18.859 1 91.44 325 PRO B N 1
ATOM 5364 C CA . PRO B 1 325 ? 11.523 8.539 18.984 1 91.44 325 PRO B CA 1
ATOM 5365 C C . PRO B 1 325 ? 11.633 9.93 18.375 1 91.44 325 PRO B C 1
ATOM 5367 O O . PRO B 1 325 ? 10.938 10.234 17.391 1 91.44 325 PRO B O 1
ATOM 5370 N N . LEU B 1 326 ? 12.555 10.68 18.922 1 93 326 LEU B N 1
ATOM 5371 C CA . LEU B 1 326 ? 12.656 12.078 18.516 1 93 326 LEU B CA 1
ATOM 5372 C C . LEU B 1 326 ? 13.422 12.203 17.203 1 93 326 LEU B C 1
ATOM 5374 O O . LEU B 1 326 ? 14.305 11.398 16.922 1 93 326 LEU B O 1
ATOM 5378 N N . PRO B 1 327 ? 13.023 13.219 16.422 1 95.69 327 PRO B N 1
ATOM 5379 C CA . PRO B 1 327 ? 13.742 13.484 15.18 1 95.69 327 PRO B CA 1
ATOM 5380 C C . PRO B 1 327 ? 15.141 14.047 15.422 1 95.69 327 PRO B C 1
ATOM 5382 O O . PRO B 1 327 ? 15.492 14.375 16.547 1 95.69 327 PRO B O 1
ATOM 5385 N N . PRO B 1 328 ? 15.945 14.172 14.375 1 93.06 328 PRO B N 1
ATOM 5386 C CA . PRO B 1 328 ? 17.359 14.484 14.562 1 93.06 328 PRO B CA 1
ATOM 5387 C C . PRO B 1 328 ? 17.609 15.961 14.867 1 93.06 328 PRO B C 1
ATOM 5389 O O . PRO B 1 328 ? 18.609 16.312 15.5 1 93.06 328 PRO B O 1
ATOM 5392 N N . ASP B 1 329 ? 16.703 16.875 14.461 1 93.94 329 ASP B N 1
ATOM 5393 C CA . ASP B 1 329 ? 16.922 18.297 14.711 1 93.94 329 ASP B CA 1
ATOM 5394 C C . ASP B 1 329 ? 16.469 18.688 16.109 1 93.94 329 ASP B C 1
ATOM 5396 O O . ASP B 1 329 ? 15.352 19.156 16.312 1 93.94 329 ASP B O 1
ATOM 5400 N N . LEU B 1 330 ? 17.375 18.719 16.984 1 92 330 LEU B N 1
ATOM 5401 C CA . LEU B 1 330 ? 17.062 18.953 18.391 1 92 330 LEU B CA 1
ATOM 5402 C C . LEU B 1 330 ? 16.609 20.406 18.609 1 92 330 LEU B C 1
ATOM 5404 O O . LEU B 1 330 ? 15.906 20.688 19.578 1 92 330 LEU B O 1
ATOM 5408 N N . ASN B 1 331 ? 16.953 21.312 17.719 1 92.31 331 ASN B N 1
ATOM 5409 C CA . ASN B 1 331 ? 16.578 22.703 17.828 1 92.31 331 ASN B CA 1
ATOM 5410 C C . ASN B 1 331 ? 15.094 22.906 17.547 1 92.31 331 ASN B C 1
ATOM 5412 O O . ASN B 1 331 ? 14.531 23.953 17.859 1 92.31 331 ASN B O 1
ATOM 5416 N N . SER B 1 332 ? 14.531 21.891 16.953 1 95 332 SER B N 1
ATOM 5417 C CA . SER B 1 332 ? 13.125 21.984 16.578 1 95 332 SER B CA 1
ATOM 5418 C C . SER B 1 332 ? 12.25 21.156 17.531 1 95 332 SER B C 1
ATOM 5420 O O . SER B 1 332 ? 11.172 20.703 17.141 1 95 332 SER B O 1
ATOM 5422 N N . ILE B 1 333 ? 12.797 20.922 18.734 1 95.06 333 ILE B N 1
ATOM 5423 C CA . ILE B 1 333 ? 12.094 20.188 19.781 1 95.06 333 ILE B CA 1
ATOM 5424 C C . ILE B 1 333 ? 11.992 21.031 21.031 1 95.06 333 ILE B C 1
ATOM 5426 O O . ILE B 1 333 ? 12.977 21.641 21.469 1 95.06 333 ILE B O 1
ATOM 5430 N N . PRO B 1 334 ? 10.789 21.109 21.562 1 95.62 334 PRO B N 1
ATOM 5431 C CA . PRO B 1 334 ? 10.664 21.875 22.812 1 95.62 334 PRO B CA 1
ATOM 5432 C C . PRO B 1 334 ? 11.625 21.391 23.891 1 95.62 334 PRO B C 1
ATOM 5434 O O . PRO B 1 334 ? 11.797 20.188 24.078 1 95.62 334 PRO B O 1
ATOM 5437 N N . ARG B 1 335 ? 12.164 22.312 24.641 1 93.19 335 ARG B N 1
ATOM 5438 C CA . ARG B 1 335 ? 13.156 22 25.672 1 93.19 335 ARG B CA 1
ATOM 5439 C C . ARG B 1 335 ? 12.594 21.047 26.703 1 93.19 335 ARG B C 1
ATOM 5441 O O . ARG B 1 335 ? 13.305 20.172 27.203 1 93.19 335 ARG B O 1
ATOM 5448 N N . GLN B 1 336 ? 11.367 21.203 27.016 1 92.38 336 GLN B N 1
ATOM 5449 C CA . GLN B 1 336 ? 10.727 20.359 28.031 1 92.38 336 GLN B CA 1
ATOM 5450 C C . GLN B 1 336 ? 10.75 18.891 27.609 1 92.38 336 GLN B C 1
ATOM 5452 O O . GLN B 1 336 ? 10.914 18 28.453 1 92.38 336 GLN B O 1
ATOM 5457 N N . ILE B 1 337 ? 10.641 18.656 26.375 1 92.5 337 ILE B N 1
ATOM 5458 C CA . ILE B 1 337 ? 10.641 17.297 25.859 1 92.5 337 ILE B CA 1
ATOM 5459 C C . ILE B 1 337 ? 12.055 16.734 25.891 1 92.5 337 ILE B C 1
ATOM 5461 O O . ILE B 1 337 ? 12.266 15.57 26.25 1 92.5 337 ILE B O 1
ATOM 5465 N N . LEU B 1 338 ? 12.977 17.547 25.547 1 93 338 LEU B N 1
ATOM 5466 C CA . LEU B 1 338 ? 14.375 17.125 25.562 1 93 338 LEU B CA 1
ATOM 5467 C C . LEU B 1 338 ? 14.805 16.75 26.984 1 93 338 LEU B C 1
ATOM 5469 O O . LEU B 1 338 ? 15.477 15.75 27.188 1 93 338 LEU B O 1
ATOM 5473 N N . GLU B 1 339 ? 14.375 17.562 27.906 1 91.31 339 GLU B N 1
ATOM 5474 C CA . GLU B 1 339 ? 14.695 17.312 29.312 1 91.31 339 GLU B CA 1
ATOM 5475 C C . GLU B 1 339 ? 14.078 16 29.797 1 91.31 339 GLU B C 1
ATOM 5477 O O . GLU B 1 339 ? 14.75 15.195 30.453 1 91.31 339 GLU B O 1
ATOM 5482 N N . ARG B 1 340 ? 12.914 15.75 29.438 1 89.31 340 ARG B N 1
ATOM 5483 C CA . ARG B 1 340 ? 12.211 14.539 29.844 1 89.31 340 ARG B CA 1
ATOM 5484 C C . ARG B 1 340 ? 12.852 13.297 29.234 1 89.31 340 ARG B C 1
ATOM 5486 O O . ARG B 1 340 ? 12.844 12.227 29.844 1 89.31 340 ARG B O 1
ATOM 5493 N N . ARG B 1 341 ? 13.43 13.57 28.078 1 90 341 ARG B N 1
ATOM 5494 C CA . ARG B 1 341 ? 14 12.438 27.359 1 90 341 ARG B CA 1
ATOM 5495 C C . ARG B 1 341 ? 15.5 12.312 27.625 1 90 341 ARG B C 1
ATOM 5497 O O . ARG B 1 341 ? 16.172 11.492 27 1 90 341 ARG B O 1
ATOM 5504 N N . GLY B 1 342 ? 16.016 13.125 28.484 1 81.44 342 GLY B N 1
ATOM 5505 C CA . GLY B 1 342 ? 17.422 13.062 28.875 1 81.44 342 GLY B CA 1
ATOM 5506 C C . GLY B 1 342 ? 18.359 13.523 27.781 1 81.44 342 GLY B C 1
ATOM 5507 O O . GLY B 1 342 ? 19.484 13.023 27.656 1 81.44 342 GLY B O 1
ATOM 5508 N N . LYS B 1 343 ? 18 14.25 26.922 1 73.88 343 LYS B N 1
ATOM 5509 C CA . LYS B 1 343 ? 18.812 14.711 25.797 1 73.88 343 LYS B CA 1
ATOM 5510 C C . LYS B 1 343 ? 19.344 16.125 26.047 1 73.88 343 LYS B C 1
ATOM 5512 O O . LYS B 1 343 ? 19.766 16.812 25.109 1 73.88 343 LYS B O 1
ATOM 5517 N N . THR B 1 344 ? 19.328 16.812 27.266 1 67.12 344 THR B N 1
ATOM 5518 C CA . THR B 1 344 ? 19.797 18.156 27.547 1 67.12 344 THR B CA 1
ATOM 5519 C C . THR B 1 344 ? 21.297 18.188 27.734 1 67.12 344 THR B C 1
ATOM 5521 O O . THR B 1 344 ? 21.938 19.234 27.625 1 67.12 344 THR B O 1
ATOM 5524 N N . ASP B 1 345 ? 22.203 17.344 28.141 1 48.44 345 ASP B N 1
ATOM 5525 C CA . ASP B 1 345 ? 23.578 17.516 28.609 1 48.44 345 ASP B CA 1
ATOM 5526 C C . ASP B 1 345 ? 24.516 17.891 27.469 1 48.44 345 ASP B C 1
ATOM 5528 O O . ASP B 1 345 ? 25.719 18.047 27.672 1 48.44 345 ASP B O 1
ATOM 5532 N N . ALA B 1 346 ? 24.422 18.016 26.328 1 33.5 346 ALA B N 1
ATOM 5533 C CA . ALA B 1 346 ? 25.656 18.391 25.656 1 33.5 346 ALA B CA 1
ATOM 5534 C C . ALA B 1 346 ? 25.906 19.891 25.75 1 33.5 346 ALA B C 1
ATOM 5536 O O . ALA B 1 346 ? 24.969 20.688 25.656 1 33.5 346 ALA B O 1
#

Sequence (692 aa):
MLKAKAVRTPLLMVMSMMVGVLLTSFGLTPYHGIFTSRTSSSPLTHDDLVEVDIPDEPLKDHDINEVHHRGEDVEAVRLAEKVRVLCWVMTQPETHQKKAVHVKATWGKRCNKLIFMSSQNGILSDKSLGAIDLDVGEGYNLLWGKTKAAFKYIYDHYLDDYEWVFKADDDTYTIMENMRYMLSAYDPDYPIYFGSRFKKFSKQGYMSGGGGYVLSREAVTQFVEVALPNKTLCKRHNTGAEDAEMGKCLDKIGVLAGDSRDSLGRGRFFPFTPVTHLFNQGLTCCSDTAITFHYMDINKMYEFEYLLYHLRPYGIQHHDPIPAPLPPDLNSIPRQILERRGKTDAMLKAKAVRTPLLMVMSMMVGVLLTSFGLTPYHGIFTSRTSSSPLTHDDLVEVDIPDEPLKDHDINEVHHRGEDVEAVRLAEKVRVLCWVMTQPETHQKKAVHVKATWGKRCNKLIFMSSQNGILSDKSLGAIDLDVGEGYNLLWGKTKAAFKYIYDHYLDDYEWVFKADDDTYTIMENMRYMLSAYDPDYPIYFGSRFKKFSKQGYMSGGGGYVLSREAVTQFVEVALPNKTLCKRHNTGAEDAEMGKCLDKIGVLAGDSRDSLGRGRFFPFTPVTHLFNQGLTCCSDTAITFHYMDINKMYEFEYLLYHLRPYGIQHHDPIPAPLPPDLNSIPRQILERRGKTDA

Secondary structure (DSSP, 8-state):
----------------------------------------SSPPPGGG-------SSPPPPPPTT-GGGTTTTHHHHHHHHHS-EEEEEE--GGGIIIIIHHHHHTGGGGSSEEEEEE--TT----TTTTPEE-----SGGGHHHHHHHHHHHHHHHTGGG-SEEEEEETT-EE-HHHHHHHHTTS-TTS-EEEE-EEEESEEEEEE-STT-EEEEHHHHHHIIIIITT-TTTS--SS-S-HHHHHHHHHHHTT-EE---S-TTS-BSEESS-HHHHHHHH-GGGB-TT--EESS--HHHHHHHHHHHHT---TT------SSPPPPS-GGGS-HHHHHHTT----/----------------------------------------SSPPPGGG-------SSPPPPPPTT-GGGTTTTHHHHHHHHHS-EEEEEE--GGGIIIIIHHHHHTGGGGSSEEEEEE--TT----TTTTPEE-----SGGGHHHHHHHHHHHHHHHTGGG-SEEEEEETT-EE-HHHHHHHHTTS-TTS-EEEE-EEEESEEEEEE-STT-EEEEHHHHHHIIIIITT-TTTS--SS-S-HHHHHHHHHHHTT-EE---S-TTS-BSEESS-HHHHHHHH-GGGB-TT--EESS--HHHHHHHHHHHHT---TT------SSPPPPS-GGGS-HHHHHHTT----

pLDDT: mean 80.45, std 25.8, range [16.8, 98.94]